Protein AF-0000000083800654 (afdb_homodimer)

Solvent-accessible surface area (backbone atoms only — not comparable to full-atom values): 25893 Å² total; per-residue (Å²): 130,82,70,65,50,32,33,28,30,43,53,46,80,65,101,53,75,52,76,46,78,39,68,41,56,53,63,60,50,46,54,58,56,66,71,41,58,52,36,29,45,41,73,45,60,38,58,36,80,71,68,38,50,69,26,36,41,37,42,28,53,95,63,39,31,37,44,40,55,34,67,78,45,42,66,55,49,35,77,69,38,46,39,60,53,44,42,24,80,71,26,36,35,35,27,68,60,55,60,36,58,42,54,31,33,38,75,75,65,68,31,60,68,32,38,37,48,40,50,41,50,49,49,50,39,39,46,19,63,76,63,73,70,44,77,72,97,64,85,65,51,69,71,55,47,41,35,73,70,65,64,48,59,57,73,79,54,46,76,45,56,69,56,66,72,38,64,66,59,69,72,44,77,82,63,55,64,71,57,53,51,40,52,49,55,58,38,63,48,47,58,63,47,47,51,48,50,51,51,59,66,37,42,67,51,27,50,45,47,36,52,51,62,67,58,70,71,71,61,85,88,53,59,60,64,47,46,50,43,39,52,52,41,53,66,70,39,131,80,79,65,49,36,32,29,30,43,53,48,80,64,100,52,73,50,74,45,76,39,67,43,57,58,61,60,51,46,53,57,56,65,70,40,59,54,37,30,44,42,75,43,59,38,57,37,78,69,67,37,50,68,27,36,39,36,41,28,54,96,66,39,32,38,47,41,55,35,66,78,50,42,68,55,48,36,76,69,40,47,39,61,53,43,43,24,79,72,27,37,35,35,27,67,61,55,59,35,57,41,55,29,33,39,74,75,64,70,31,62,69,31,38,36,48,41,50,41,51,49,49,50,38,41,46,19,61,74,62,75,69,44,76,73,96,64,84,65,51,68,68,53,47,41,35,73,70,65,61,47,58,57,73,80,55,47,76,45,56,69,56,65,73,40,63,65,59,68,71,44,76,81,65,56,64,69,58,53,50,41,53,50,54,59,37,64,49,47,58,62,47,47,51,47,49,51,51,59,66,36,42,67,52,27,51,44,48,36,52,51,64,66,56,71,72,70,63,86,87,52,59,62,62,46,47,50,43,38,50,51,42,54,65,72,39

InterPro domains:
  IPR002562 3'-5' exonuclease domain [PF01612] (51-153)
  IPR012337 Ribonuclease H-like superfamily [SSF53098] (29-204)
  IPR036397 Ribonuclease H superfamily [G3DSA:3.30.420.10] (10-215)
  IPR052144 piRNA biogenesis EXD1-related pr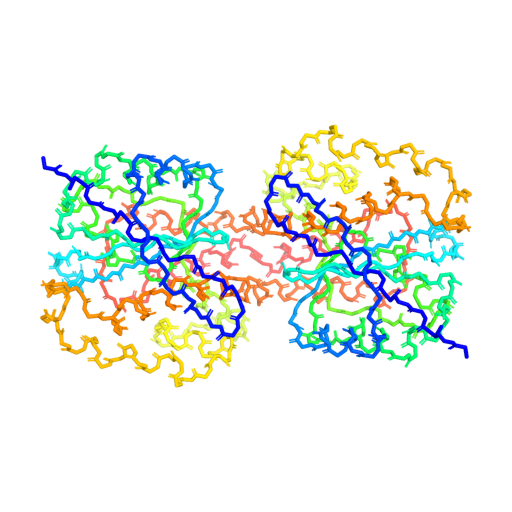otein [PTHR46628] (44-219)

Structure (mmCIF, N/CA/C/O backbone):
data_AF-0000000083800654-model_v1
#
loop_
_entity.id
_entity.type
_entity.pdbx_description
1 polymer '3-5 exonuclease domain-containing protein'
#
loop_
_atom_site.group_PDB
_atom_site.id
_atom_site.type_symbol
_atom_site.label_atom_id
_atom_site.label_alt_id
_atom_site.label_comp_id
_atom_site.label_asym_id
_atom_site.label_entity_id
_atom_site.label_seq_id
_atom_site.pdbx_PDB_ins_code
_atom_site.Cartn_x
_atom_site.Cartn_y
_atom_site.Cartn_z
_atom_site.occupancy
_atom_site.B_iso_or_equiv
_atom_site.auth_seq_id
_atom_site.auth_comp_id
_atom_site.auth_asym_id
_atom_site.auth_atom_id
_atom_site.pdbx_PDB_model_num
ATOM 1 N N . MET A 1 1 ? -14.273 -36.281 0.709 1 21.47 1 MET A N 1
ATOM 2 C CA . MET A 1 1 ? -12.875 -36.156 1.103 1 21.47 1 MET A CA 1
ATOM 3 C C . MET A 1 1 ? -12.609 -34.844 1.821 1 21.47 1 MET A C 1
ATOM 5 O O . MET A 1 1 ? -13.156 -33.812 1.446 1 21.47 1 MET A O 1
ATOM 9 N N . VAL A 1 2 ? -12.211 -34.875 3.035 1 27.36 2 VAL A N 1
ATOM 10 C CA . VAL A 1 2 ? -11.984 -33.906 4.113 1 27.36 2 VAL A CA 1
ATOM 11 C C . VAL A 1 2 ? -11.07 -32.812 3.623 1 27.36 2 VAL A C 1
ATOM 13 O O . VAL A 1 2 ? -9.914 -33.062 3.26 1 27.36 2 VAL A O 1
ATOM 16 N N . VAL A 1 3 ? -11.398 -32.062 2.758 1 35.03 3 VAL A N 1
ATOM 17 C CA . VAL A 1 3 ? -10.711 -30.875 2.297 1 35.03 3 VAL A CA 1
ATOM 18 C C . VAL A 1 3 ? -9.953 -30.234 3.461 1 35.03 3 VAL A C 1
ATOM 20 O O . VAL A 1 3 ? -10.57 -29.75 4.418 1 35.03 3 VAL A O 1
ATOM 23 N N . ASP A 1 4 ? -8.75 -30.781 3.891 1 39.22 4 ASP A N 1
ATOM 24 C CA . ASP A 1 4 ? -7.762 -30.531 4.934 1 39.22 4 ASP A CA 1
ATOM 25 C C . ASP A 1 4 ? -7.465 -29.047 5.074 1 39.22 4 ASP A C 1
ATOM 27 O O . ASP A 1 4 ? -7.762 -28.266 4.168 1 39.22 4 ASP A O 1
ATOM 31 N N . ASP A 1 5 ? -6.781 -28.812 6.289 1 42.94 5 ASP A N 1
ATOM 32 C CA . ASP A 1 5 ? -6.387 -27.641 7.07 1 42.94 5 ASP A CA 1
ATOM 33 C C . ASP A 1 5 ? -5.512 -26.703 6.242 1 42.94 5 ASP A C 1
ATOM 35 O O . ASP A 1 5 ? -4.625 -27.156 5.512 1 42.94 5 ASP A O 1
ATOM 39 N N . VAL A 1 6 ? -6.188 -25.797 5.668 1 45.38 6 VAL A N 1
ATOM 40 C CA . VAL A 1 6 ? -5.344 -24.734 5.16 1 45.38 6 VAL A CA 1
ATOM 41 C C . VAL A 1 6 ? -4.34 -24.312 6.234 1 45.38 6 VAL A C 1
ATOM 43 O O . VAL A 1 6 ? -4.707 -24.141 7.398 1 45.38 6 VAL A O 1
ATOM 46 N N . LYS A 1 7 ? -3.113 -24.797 6.039 1 43.28 7 LYS A N 1
ATOM 47 C CA . LYS A 1 7 ? -2.09 -24.344 6.977 1 43.28 7 LYS A CA 1
ATOM 48 C C . LYS A 1 7 ? -1.883 -22.828 6.875 1 43.28 7 LYS A C 1
ATOM 50 O O . LYS A 1 7 ? -1.946 -22.266 5.781 1 43.28 7 LYS A O 1
ATOM 55 N N . PHE A 1 8 ? -2.396 -22.141 7.789 1 47.75 8 PHE A N 1
ATOM 56 C CA . PHE A 1 8 ? -2.199 -20.703 7.789 1 47.75 8 PHE A CA 1
ATOM 57 C C . PHE A 1 8 ? -1.061 -20.312 8.727 1 47.75 8 PHE A C 1
ATOM 59 O O . PHE A 1 8 ? -0.772 -21.016 9.695 1 47.75 8 PHE A O 1
ATOM 66 N N . MET A 1 9 ? -0.152 -19.578 8.117 1 43.94 9 MET A N 1
ATOM 67 C CA . MET A 1 9 ? 0.912 -19.031 8.953 1 43.94 9 MET A CA 1
ATOM 68 C C . MET A 1 9 ? 0.663 -17.547 9.234 1 43.94 9 MET A C 1
ATOM 70 O O . MET A 1 9 ? 0.273 -16.797 8.336 1 43.94 9 MET A O 1
ATOM 74 N N . SER A 1 10 ? 0.324 -17.266 10.469 1 41.78 10 SER A N 1
ATOM 75 C CA . SER A 1 10 ? 0.276 -15.883 10.898 1 41.78 10 SER A CA 1
ATOM 76 C C . SER A 1 10 ? 1.667 -15.25 10.906 1 41.78 10 SER A C 1
ATOM 78 O O . SER A 1 10 ? 2.635 -15.883 11.344 1 41.78 10 SER A O 1
ATOM 80 N N . ILE A 1 11 ? 1.809 -14.32 10.023 1 41.31 11 ILE A N 1
ATOM 81 C CA . ILE A 1 11 ? 3.111 -13.664 9.945 1 41.31 11 ILE A CA 1
ATOM 82 C C . ILE A 1 11 ? 3.174 -12.531 10.969 1 41.31 11 ILE A C 1
ATOM 84 O O . ILE A 1 11 ? 2.33 -11.633 10.953 1 41.31 11 ILE A O 1
ATOM 88 N N . LEU A 1 12 ? 3.418 -12.836 12.133 1 42.62 12 LEU A N 1
ATOM 89 C CA . LEU A 1 12 ? 3.662 -11.781 13.117 1 42.62 12 LEU A CA 1
ATOM 90 C C . LEU A 1 12 ? 4.93 -11.008 12.781 1 42.62 12 LEU A C 1
ATOM 92 O O . LEU A 1 12 ? 5.977 -11.602 12.523 1 42.62 12 LEU A O 1
ATOM 96 N N . LYS A 1 13 ? 4.574 -9.875 12.195 1 42.09 13 LYS A N 1
ATOM 97 C CA . LYS A 1 13 ? 5.613 -8.938 11.797 1 42.09 13 LYS A CA 1
ATOM 98 C C . LYS A 1 13 ? 6.586 -8.672 12.945 1 42.09 13 LYS A C 1
ATOM 100 O O . LYS A 1 13 ? 7.641 -8.062 12.742 1 42.09 13 LYS A O 1
ATOM 105 N N . GLY A 1 14 ? 6.816 -9.273 14 1 42.41 14 GLY A N 1
ATOM 106 C CA . GLY A 1 14 ? 8.055 -8.938 14.695 1 42.41 14 GLY A CA 1
ATOM 107 C C . GLY A 1 14 ? 9.281 -9.562 14.062 1 42.41 14 GLY A C 1
ATOM 108 O O . GLY A 1 14 ? 9.234 -10.016 12.922 1 42.41 14 GLY A O 1
ATOM 109 N N . LYS A 1 15 ? 10.5 -9.68 14.711 1 44.78 15 LYS A N 1
ATOM 110 C CA . LYS A 1 15 ? 11.773 -10.32 14.406 1 44.78 15 LYS A CA 1
ATOM 111 C C . LYS A 1 15 ? 11.578 -11.789 14.023 1 44.78 15 LYS A C 1
ATOM 113 O O . LYS A 1 15 ? 12.492 -12.43 13.5 1 44.78 15 LYS A O 1
ATOM 118 N N . ARG A 1 16 ? 10.422 -12.445 14.375 1 46.12 16 ARG A N 1
ATOM 119 C CA . ARG A 1 16 ? 10.375 -13.891 14.195 1 46.12 16 ARG A CA 1
ATOM 120 C C . ARG A 1 16 ? 9.094 -14.312 13.477 1 46.12 16 ARG A C 1
ATOM 122 O O . ARG A 1 16 ? 8.008 -13.836 13.797 1 46.12 16 ARG A O 1
ATOM 129 N N . ILE A 1 17 ? 9.211 -14.766 12.305 1 49.09 17 ILE A N 1
ATOM 130 C CA . ILE A 1 17 ? 8.078 -15.352 11.586 1 49.09 17 ILE A CA 1
ATOM 131 C C . ILE A 1 17 ? 7.656 -16.656 12.266 1 49.09 17 ILE A C 1
ATOM 133 O O . ILE A 1 17 ? 8.461 -17.578 12.398 1 49.09 17 ILE A O 1
ATOM 137 N N . LYS A 1 18 ? 6.789 -16.531 13.234 1 52.56 18 LYS A N 1
ATOM 138 C CA . LYS A 1 18 ? 6.258 -17.766 13.797 1 52.56 18 LYS A CA 1
ATOM 139 C C . LYS A 1 18 ? 5.258 -18.422 12.844 1 52.56 18 LYS A C 1
ATOM 141 O O . LYS A 1 18 ? 4.285 -17.781 12.43 1 52.56 18 LYS A O 1
ATOM 146 N N . LEU A 1 19 ? 5.715 -19.531 12.273 1 49.56 19 LEU A N 1
ATOM 147 C CA . LEU A 1 19 ? 4.863 -20.312 11.383 1 49.56 19 LEU A CA 1
ATOM 148 C C . LEU A 1 19 ? 3.977 -21.266 12.164 1 49.56 19 LEU A C 1
ATOM 150 O O . LEU A 1 19 ? 4.477 -22.125 12.898 1 49.56 19 LEU A O 1
ATOM 154 N N . THR A 1 20 ? 2.826 -20.75 12.531 1 52.47 20 THR A N 1
ATOM 155 C CA . THR A 1 20 ? 1.892 -21.672 13.156 1 52.47 20 THR A CA 1
ATOM 156 C C . THR A 1 20 ? 0.965 -22.281 12.109 1 52.47 20 THR A C 1
ATOM 158 O O . THR A 1 20 ? 0.22 -21.578 11.438 1 52.47 20 THR A O 1
ATOM 161 N N . LEU A 1 21 ? 1.207 -23.578 11.836 1 52.41 21 LEU A N 1
ATOM 162 C CA . LEU A 1 21 ? 0.353 -24.312 10.914 1 52.41 21 LEU A CA 1
ATOM 163 C C . LEU A 1 21 ? -0.947 -24.734 11.594 1 52.41 21 LEU A C 1
ATOM 165 O O . LEU A 1 21 ? -0.925 -25.406 12.625 1 52.41 21 LEU A O 1
ATOM 169 N N . LYS A 1 22 ? -1.9 -23.844 11.422 1 59.16 22 LYS A N 1
ATOM 170 C CA . LYS A 1 22 ? -3.225 -24.219 11.906 1 59.16 22 LYS A CA 1
ATOM 171 C C . LYS A 1 22 ? -4.125 -24.672 10.758 1 59.16 22 LYS A C 1
ATOM 173 O O . LYS A 1 22 ? -3.828 -24.406 9.586 1 59.16 22 LYS A O 1
ATOM 178 N N . SER A 1 23 ? -4.918 -25.594 11.141 1 58.81 23 SER A N 1
ATOM 179 C CA . SER A 1 23 ? -5.922 -26.031 10.172 1 58.81 23 SER A CA 1
ATOM 180 C C . SER A 1 23 ? -7.203 -25.203 10.312 1 58.81 23 SER A C 1
ATOM 182 O O . SER A 1 23 ? -7.602 -24.859 11.422 1 58.81 23 SER A O 1
ATOM 184 N N . SER A 1 24 ? -7.555 -24.531 9.383 1 62.16 24 SER A N 1
ATOM 185 C CA . SER A 1 24 ? -8.836 -23.844 9.312 1 62.16 24 SER A CA 1
ATOM 186 C C . SER A 1 24 ? -9.742 -24.453 8.25 1 62.16 24 SER A C 1
ATOM 188 O O . SER A 1 24 ? -9.266 -25.125 7.336 1 62.16 24 SER A O 1
ATOM 190 N N . SER A 1 25 ? -11.039 -24.312 8.586 1 74.25 25 SER A N 1
ATOM 191 C CA . SER A 1 25 ? -11.984 -24.75 7.566 1 74.25 25 SER A CA 1
ATOM 192 C C . SER A 1 25 ? -11.766 -24 6.25 1 74.25 25 SER A C 1
ATOM 194 O O . SER A 1 25 ? -11.484 -22.797 6.246 1 74.25 25 SER A O 1
ATOM 196 N N . PHE A 1 26 ? -11.727 -24.828 5.254 1 77.25 26 PHE A N 1
ATOM 197 C CA . PHE A 1 26 ? -11.539 -24.281 3.922 1 77.25 26 PHE A CA 1
ATOM 198 C C . PHE A 1 26 ? -12.555 -23.172 3.654 1 77.25 26 PHE A C 1
ATOM 200 O O . PHE A 1 26 ? -12.188 -22.078 3.188 1 77.25 26 PHE A O 1
ATOM 207 N N . PHE A 1 27 ? -13.742 -23.422 4.023 1 78 27 PHE A N 1
ATOM 208 C CA . PHE A 1 27 ? -14.82 -22.469 3.754 1 78 27 PHE A CA 1
ATOM 209 C C . PHE A 1 27 ? -14.625 -21.188 4.559 1 78 27 PHE A C 1
ATOM 211 O O . PHE A 1 27 ? -14.828 -20.094 4.043 1 78 27 PHE A O 1
ATOM 218 N N . GLY A 1 28 ? -14.242 -21.359 5.758 1 80.31 28 GLY A N 1
ATOM 219 C CA . GLY A 1 28 ? -13.984 -20.203 6.586 1 80.31 28 GLY A CA 1
ATOM 220 C C . GLY A 1 28 ? -12.875 -19.312 6.039 1 80.31 28 GLY A C 1
ATOM 221 O O . GLY A 1 28 ? -12.977 -18.094 6.074 1 80.31 28 GLY A O 1
ATOM 222 N N . VAL A 1 29 ? -11.891 -19.953 5.488 1 79.69 29 VAL A N 1
ATOM 223 C CA . VAL A 1 29 ? -10.75 -19.234 4.938 1 79.69 29 VAL A CA 1
ATOM 224 C C . VAL A 1 29 ? -11.172 -18.5 3.666 1 79.69 29 VAL A C 1
ATOM 226 O O . VAL A 1 29 ? -10.859 -17.328 3.492 1 79.69 29 VAL A O 1
ATOM 229 N N . VAL A 1 30 ? -11.914 -19.141 2.855 1 84.5 30 VAL A N 1
ATOM 230 C CA . VAL A 1 30 ? -12.359 -18.562 1.595 1 84.5 30 VAL A CA 1
ATOM 231 C C . VAL A 1 30 ? -13.258 -17.359 1.87 1 84.5 30 VAL A C 1
ATOM 233 O O . VAL A 1 30 ? -13.148 -16.328 1.196 1 84.5 30 VAL A O 1
ATOM 236 N N . GLN A 1 31 ? -14.039 -17.484 2.865 1 85.44 31 GLN A N 1
ATOM 237 C CA . GLN A 1 31 ? -14.93 -16.375 3.221 1 85.44 31 GLN A CA 1
ATOM 238 C C . GLN A 1 31 ? -14.133 -15.164 3.691 1 85.44 31 GLN A C 1
ATOM 240 O O . GLN A 1 31 ? -14.469 -14.023 3.352 1 85.44 31 GLN A O 1
ATOM 245 N N . ARG A 1 32 ? -13.133 -15.391 4.445 1 82.81 32 ARG A N 1
ATOM 246 C CA . ARG A 1 32 ? -12.281 -14.312 4.941 1 82.81 32 ARG A CA 1
ATOM 247 C C . ARG A 1 32 ? -11.578 -13.602 3.793 1 82.81 32 ARG A C 1
ATOM 249 O O . ARG A 1 32 ? -11.523 -12.367 3.762 1 82.81 32 ARG A O 1
ATOM 256 N N . ILE A 1 33 ? -11.141 -14.367 2.871 1 85.75 33 ILE A N 1
ATOM 257 C CA . ILE A 1 33 ? -10.398 -13.82 1.74 1 85.75 33 ILE A CA 1
ATOM 258 C C . ILE A 1 33 ? -11.336 -13 0.859 1 85.75 33 ILE A C 1
ATOM 260 O O . ILE A 1 33 ? -10.953 -11.93 0.363 1 85.75 33 ILE A O 1
ATOM 264 N N . ASN A 1 34 ? -12.523 -13.453 0.775 1 87.12 34 ASN A N 1
ATOM 265 C CA . ASN A 1 34 ? -13.492 -12.82 -0.112 1 87.12 34 ASN A CA 1
ATOM 266 C C . ASN A 1 34 ? -13.891 -11.43 0.384 1 87.12 34 ASN A C 1
ATOM 268 O O . ASN A 1 34 ? -14.422 -10.625 -0.379 1 87.12 34 ASN A O 1
ATOM 272 N N . HIS A 1 35 ? -13.523 -11.117 1.577 1 83.88 35 HIS A N 1
ATOM 273 C CA . HIS A 1 35 ? -13.906 -9.836 2.168 1 83.88 35 HIS A CA 1
ATOM 274 C C . HIS A 1 35 ? -12.844 -8.766 1.896 1 83.88 35 HIS A C 1
ATOM 276 O O . HIS A 1 35 ? -13.109 -7.574 2.037 1 83.88 35 HIS A O 1
ATOM 282 N N . ASP A 1 36 ? -11.75 -9.172 1.52 1 85.44 36 ASP A N 1
ATOM 283 C CA . ASP A 1 36 ? -10.656 -8.227 1.315 1 85.44 36 ASP A CA 1
ATOM 284 C C . ASP A 1 36 ? -10.664 -7.676 -0.107 1 85.44 36 ASP A C 1
ATOM 286 O O . ASP A 1 36 ? -11.133 -8.344 -1.035 1 85.44 36 ASP A O 1
ATOM 290 N N . LYS A 1 37 ? -10.188 -6.449 -0.236 1 87.75 37 LYS A N 1
ATOM 291 C CA . LYS A 1 37 ? -10.188 -5.785 -1.536 1 87.75 37 LYS A CA 1
ATOM 292 C C . LYS A 1 37 ? -8.953 -6.164 -2.348 1 87.75 37 LYS A C 1
ATOM 294 O O . LYS A 1 37 ? -8.914 -5.941 -3.561 1 87.75 37 LYS A O 1
ATOM 299 N N . SER A 1 38 ? -8.016 -6.664 -1.692 1 91.44 38 SER A N 1
ATOM 300 C CA . SER A 1 38 ? -6.805 -7.078 -2.387 1 91.44 38 SER A CA 1
ATOM 301 C C . SER A 1 38 ? -6.137 -8.25 -1.678 1 91.44 38 SER A C 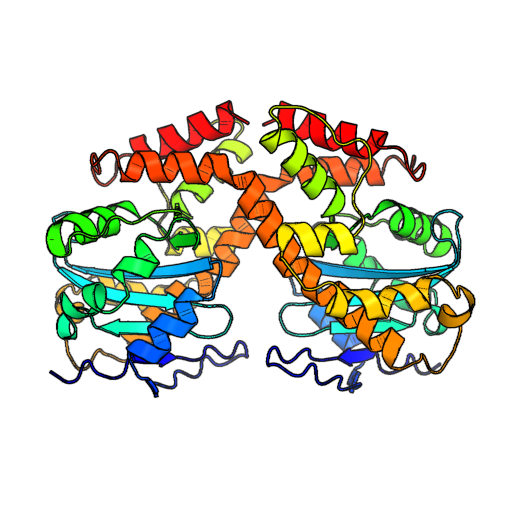1
ATOM 303 O O . SER A 1 38 ? -6.34 -8.453 -0.48 1 91.44 38 SER A O 1
ATOM 305 N N . LEU A 1 39 ? -5.434 -9.016 -2.412 1 94 39 LEU A N 1
ATOM 306 C CA . LEU A 1 39 ? -4.66 -10.125 -1.865 1 94 39 LEU A CA 1
ATOM 307 C C . LEU A 1 39 ? -3.346 -10.297 -2.621 1 94 39 LEU A C 1
ATOM 309 O O . LEU A 1 39 ? -3.18 -9.75 -3.715 1 94 39 LEU A O 1
ATOM 313 N N . ILE A 1 40 ? -2.447 -10.969 -1.962 1 95 40 ILE A N 1
ATOM 314 C CA . ILE A 1 40 ? -1.18 -11.344 -2.576 1 95 40 ILE A CA 1
ATOM 315 C C . ILE A 1 40 ? -1.207 -12.82 -2.949 1 95 40 ILE A C 1
ATOM 317 O O . ILE A 1 40 ? -1.675 -13.656 -2.17 1 95 40 ILE A O 1
ATOM 321 N N . LEU A 1 41 ? -0.776 -13.094 -4.129 1 95.56 41 LEU A N 1
ATOM 322 C CA . LEU A 1 41 ? -0.844 -14.453 -4.66 1 95.56 41 LEU A CA 1
ATOM 323 C C . LEU A 1 41 ? 0.525 -14.914 -5.145 1 95.56 41 LEU A C 1
ATOM 325 O O . LEU A 1 41 ? 1.221 -14.18 -5.848 1 95.56 41 LEU A O 1
ATOM 329 N N . THR A 1 42 ? 0.959 -16.047 -4.633 1 93.25 42 THR A N 1
ATOM 330 C CA . THR A 1 42 ? 2.113 -16.734 -5.195 1 93.25 42 THR A CA 1
ATOM 331 C C . THR A 1 42 ? 1.795 -18.219 -5.43 1 93.25 42 THR A C 1
ATOM 333 O O . THR A 1 42 ? 0.787 -18.719 -4.938 1 93.25 42 THR A O 1
ATOM 336 N N . ASP A 1 43 ? 2.631 -18.812 -6.266 1 92.88 43 ASP A N 1
ATOM 337 C CA . ASP A 1 43 ? 2.383 -20.203 -6.633 1 92.88 43 ASP A CA 1
ATOM 338 C C . ASP A 1 43 ? 3.691 -20.969 -6.773 1 92.88 43 ASP A C 1
ATOM 340 O O . ASP A 1 43 ? 4.738 -20.375 -7.055 1 92.88 43 ASP A O 1
ATOM 344 N N . GLU A 1 44 ? 3.584 -22.219 -6.496 1 89.06 44 GLU A N 1
ATOM 345 C CA . GLU A 1 44 ? 4.676 -23.156 -6.734 1 89.06 44 GLU A CA 1
ATOM 346 C C . GLU A 1 44 ? 4.195 -24.391 -7.512 1 89.06 44 GLU A C 1
ATOM 348 O O . GLU A 1 44 ? 3.092 -24.875 -7.27 1 89.06 44 GLU A O 1
ATOM 353 N N . GLY A 1 45 ? 5 -24.766 -8.469 1 89.75 45 GLY A N 1
ATOM 354 C CA . GLY A 1 45 ? 4.707 -25.953 -9.258 1 89.75 45 GLY A CA 1
ATOM 355 C C . GLY A 1 45 ? 5.859 -26.375 -10.148 1 89.75 45 GLY A C 1
ATOM 356 O O . GLY A 1 45 ? 6.977 -25.875 -10.008 1 89.75 45 GLY A O 1
ATOM 357 N N . VAL A 1 46 ? 5.621 -27.406 -10.883 1 87.12 46 VAL A N 1
ATOM 358 C CA . VAL A 1 46 ? 6.637 -27.953 -11.766 1 87.12 46 VAL A CA 1
ATOM 359 C C . VAL A 1 46 ? 6.25 -27.703 -13.219 1 87.12 46 VAL A C 1
ATOM 361 O O . VAL A 1 46 ? 5.141 -28.047 -13.641 1 87.12 46 VAL A O 1
ATOM 364 N N . GLU A 1 47 ? 7.141 -27.016 -14.016 1 83.62 47 GLU A N 1
ATOM 365 C CA . GLU A 1 47 ? 6.996 -26.75 -15.445 1 83.62 47 GLU A CA 1
ATOM 366 C C . GLU A 1 47 ? 5.672 -26.062 -15.75 1 83.62 47 GLU A C 1
ATOM 368 O O . GLU A 1 47 ? 4.926 -26.5 -16.625 1 83.62 47 GLU A O 1
ATOM 373 N N . LEU A 1 48 ? 5.371 -25.062 -15.055 1 80.69 48 LEU A N 1
ATOM 374 C CA . LEU A 1 48 ? 4.078 -24.406 -15.172 1 80.69 48 LEU A CA 1
ATOM 375 C C . LEU A 1 48 ? 3.908 -23.781 -16.562 1 80.69 48 LEU A C 1
ATOM 377 O O . LEU A 1 48 ? 2.791 -23.688 -17.078 1 80.69 48 LEU A O 1
ATOM 381 N N . PHE A 1 49 ? 5.008 -23.453 -17.203 1 76.25 49 PHE A N 1
ATOM 382 C CA . PHE A 1 49 ? 4.949 -22.844 -18.531 1 76.25 49 PHE A CA 1
ATOM 383 C C . PHE A 1 49 ? 4.605 -23.891 -19.578 1 76.25 49 PHE A C 1
ATOM 385 O O . PHE A 1 49 ? 4.156 -23.562 -20.672 1 76.25 49 PHE A O 1
ATOM 392 N N . ASN A 1 50 ? 4.844 -25.094 -19.188 1 79.38 50 ASN A N 1
ATOM 393 C CA . ASN A 1 50 ? 4.562 -26.188 -20.109 1 79.38 50 ASN A CA 1
ATOM 394 C C . ASN A 1 50 ? 3.402 -27.047 -19.609 1 79.38 50 ASN A C 1
ATOM 396 O O . ASN A 1 50 ? 3.479 -28.281 -19.641 1 79.38 50 ASN A O 1
ATOM 400 N N . HIS A 1 51 ? 2.439 -26.375 -19.125 1 76.31 51 HIS A N 1
ATOM 401 C CA . HIS A 1 51 ? 1.229 -27.016 -18.641 1 76.31 51 HIS A CA 1
ATOM 402 C C . HIS A 1 51 ? 1.557 -28.078 -17.578 1 76.31 51 HIS A C 1
ATOM 404 O O . HIS A 1 51 ? 0.979 -29.156 -17.578 1 76.31 51 HIS A O 1
ATOM 410 N N . GLY A 1 52 ? 2.584 -27.766 -16.859 1 82.56 52 GLY A N 1
ATOM 411 C CA . GLY A 1 52 ? 2.943 -28.641 -15.75 1 82.56 52 GLY A CA 1
ATOM 412 C C . GLY A 1 52 ? 1.947 -28.609 -14.609 1 82.56 52 GLY A C 1
ATOM 413 O O . GLY A 1 52 ? 0.765 -28.328 -14.812 1 82.56 52 GLY A O 1
ATOM 414 N N . ARG A 1 53 ? 2.408 -29.078 -13.43 1 89.06 53 ARG A N 1
ATOM 415 C CA . ARG A 1 53 ? 1.501 -29.328 -12.312 1 89.06 53 ARG A CA 1
ATOM 416 C C . ARG A 1 53 ? 1.625 -28.25 -11.258 1 89.06 53 ARG A C 1
ATOM 418 O O . ARG A 1 53 ? 2.719 -27.984 -10.75 1 89.06 53 ARG A O 1
ATOM 425 N N . LEU A 1 54 ? 0.45 -27.609 -10.984 1 93.44 54 LEU A N 1
ATOM 426 C CA . LEU A 1 54 ? 0.385 -26.672 -9.867 1 93.44 54 LEU A CA 1
ATOM 427 C C . LEU A 1 54 ? 0.387 -27.422 -8.539 1 93.44 54 LEU A C 1
ATOM 429 O O . LEU A 1 54 ? -0.424 -28.328 -8.328 1 93.44 54 LEU A O 1
ATOM 433 N N . CYS A 1 55 ? 1.302 -27.062 -7.645 1 91.44 55 CYS A N 1
ATOM 434 C CA . CYS A 1 55 ? 1.441 -27.828 -6.406 1 91.44 55 CYS A CA 1
ATOM 435 C C . CYS A 1 55 ? 0.922 -27.016 -5.219 1 91.44 55 CYS A C 1
ATOM 437 O O . CYS A 1 55 ? 0.259 -27.562 -4.336 1 91.44 55 CYS A O 1
ATOM 439 N N . TRP A 1 56 ? 1.305 -25.734 -5.199 1 89.75 56 TRP A N 1
ATOM 440 C CA . TRP A 1 56 ? 0.926 -24.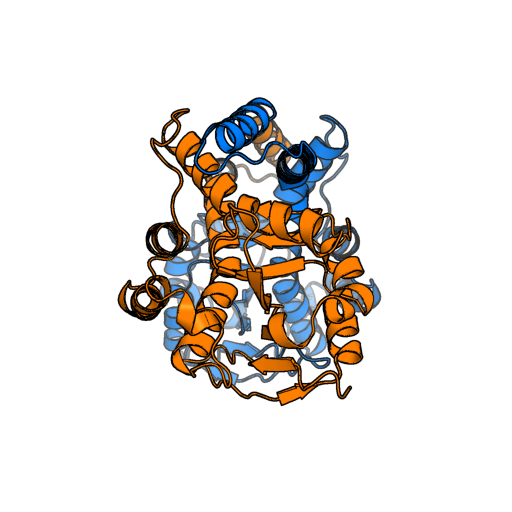891 -4.07 1 89.75 56 TRP A CA 1
ATOM 441 C C . TRP A 1 56 ? 0.396 -23.531 -4.551 1 89.75 56 TRP A C 1
ATOM 443 O O . TRP A 1 56 ? 0.889 -22.984 -5.535 1 89.75 56 TRP A O 1
ATOM 453 N N . LEU A 1 57 ? -0.596 -23.047 -3.83 1 92.5 57 LEU A N 1
ATOM 454 C CA . LEU A 1 57 ? -1.066 -21.672 -3.955 1 92.5 57 LEU A CA 1
ATOM 455 C C . LEU A 1 57 ? -1.013 -20.969 -2.609 1 92.5 57 LEU A C 1
ATOM 457 O O . LEU A 1 57 ? -1.487 -21.484 -1.601 1 92.5 57 LEU A O 1
ATOM 461 N N . GLN A 1 58 ? -0.303 -19.859 -2.566 1 90.25 58 GLN A N 1
ATOM 462 C CA . GLN A 1 58 ? -0.219 -19.062 -1.347 1 90.25 58 GLN A CA 1
ATOM 463 C C . GLN A 1 58 ? -1.022 -17.766 -1.475 1 90.25 58 GLN A C 1
ATOM 465 O O . GLN A 1 58 ? -0.934 -17.078 -2.49 1 90.25 58 GLN A O 1
ATOM 470 N N . ILE A 1 59 ? -1.815 -17.453 -0.496 1 91.38 59 ILE A N 1
ATOM 471 C CA . ILE A 1 59 ? -2.574 -16.219 -0.452 1 91.38 59 ILE A CA 1
ATOM 472 C C . ILE A 1 59 ? -2.275 -15.469 0.85 1 91.38 59 ILE A C 1
ATOM 474 O O . ILE A 1 59 ? -2.42 -16.031 1.938 1 91.38 59 ILE A O 1
ATOM 478 N N . ALA A 1 60 ? -1.798 -14.289 0.685 1 89.44 60 ALA A N 1
ATOM 479 C CA . ALA A 1 60 ? -1.539 -13.453 1.855 1 89.44 60 ALA A CA 1
ATOM 480 C C . ALA A 1 60 ? -2.525 -12.289 1.931 1 89.44 60 ALA A C 1
ATOM 482 O O . ALA A 1 60 ? -2.832 -11.664 0.915 1 89.44 60 ALA A O 1
ATOM 483 N N . LEU A 1 61 ? -3.066 -12.141 3.102 1 85.88 61 LEU A N 1
ATOM 484 C CA . LEU A 1 61 ? -3.842 -10.953 3.441 1 85.88 61 LEU A CA 1
ATOM 485 C C . LEU A 1 61 ? -3.025 -10 4.309 1 85.88 61 LEU A C 1
ATOM 487 O O . LEU A 1 61 ? -1.793 -10.039 4.289 1 85.88 61 LEU A O 1
ATOM 491 N N . LYS A 1 62 ? -3.578 -9.07 4.941 1 74.38 62 LYS A N 1
ATOM 492 C CA . LYS A 1 62 ? -2.854 -8.07 5.723 1 74.38 62 LYS A CA 1
ATOM 493 C C . LYS A 1 62 ? -2.094 -8.719 6.879 1 74.38 62 LYS A C 1
ATOM 495 O O . LYS A 1 62 ? -0.923 -8.406 7.109 1 74.38 62 LYS A O 1
ATOM 500 N N . ASN A 1 63 ? -2.656 -9.672 7.559 1 70.94 63 ASN A N 1
ATOM 501 C CA . ASN A 1 63 ? -2.01 -10.18 8.758 1 70.94 63 ASN A CA 1
ATOM 502 C C . ASN A 1 63 ? -1.967 -11.703 8.773 1 70.94 63 ASN A C 1
ATOM 504 O O . ASN A 1 63 ? -1.607 -12.312 9.781 1 70.94 63 ASN A O 1
ATOM 508 N N . LYS A 1 64 ? -2.301 -12.352 7.652 1 78.12 64 LYS A N 1
ATOM 509 C CA . LYS A 1 64 ? -2.361 -13.805 7.594 1 78.12 64 LYS A CA 1
ATOM 510 C C . LYS A 1 64 ? -1.913 -14.32 6.227 1 78.12 64 LYS A C 1
ATOM 512 O O . LYS A 1 64 ? -2.168 -13.688 5.203 1 78.12 64 LYS A O 1
ATOM 517 N N . VAL A 1 65 ? -1.271 -15.531 6.297 1 84.75 65 VAL A N 1
ATOM 518 C CA . VAL A 1 65 ? -0.884 -16.219 5.07 1 84.75 65 VAL A CA 1
ATOM 519 C C . VAL A 1 65 ? -1.532 -17.594 5.027 1 84.75 65 VAL A C 1
ATOM 521 O O . VAL A 1 65 ? -1.497 -18.344 6.016 1 84.75 65 VAL A O 1
ATOM 524 N N . TYR A 1 66 ? -2.137 -17.922 3.941 1 85.62 66 TYR A N 1
ATOM 525 C CA . TYR A 1 66 ? -2.74 -19.234 3.715 1 85.62 66 TYR A CA 1
ATOM 526 C C . TYR A 1 66 ? -1.999 -20 2.623 1 85.62 66 TYR A C 1
ATOM 528 O O . TYR A 1 66 ? -1.763 -19.453 1.536 1 85.62 66 TYR A O 1
ATOM 536 N N . LEU A 1 67 ? -1.639 -21.25 3.008 1 86.69 67 LEU A N 1
ATOM 537 C CA . LEU A 1 67 ? -1.014 -22.156 2.043 1 86.69 67 LEU A CA 1
ATOM 538 C C . LEU A 1 67 ? -1.983 -23.25 1.61 1 86.69 67 LEU A C 1
ATOM 540 O O . LEU A 1 67 ? -2.4 -24.078 2.426 1 86.69 67 LEU A O 1
ATOM 544 N N . PHE A 1 68 ? -2.334 -23.266 0.331 1 87.06 68 PHE A N 1
ATOM 545 C CA . PHE A 1 68 ? -3.23 -24.281 -0.208 1 87.06 68 PHE A CA 1
ATOM 546 C C . PHE A 1 68 ? -2.445 -25.375 -0.921 1 87.06 68 PHE A C 1
ATOM 548 O O . PHE A 1 68 ? -1.748 -25.094 -1.902 1 87.06 68 PHE A O 1
ATOM 555 N N . ASP A 1 69 ? -2.527 -26.578 -0.409 1 85.19 69 ASP A N 1
ATOM 556 C CA . ASP A 1 69 ? -1.912 -27.719 -1.066 1 85.19 69 ASP A CA 1
ATOM 557 C C . ASP A 1 69 ? -2.773 -28.219 -2.225 1 85.19 69 ASP A C 1
ATOM 559 O O . ASP A 1 69 ? -3.627 -29.094 -2.043 1 85.19 69 ASP A O 1
ATOM 563 N N . ILE A 1 70 ? -2.506 -27.766 -3.383 1 90.81 70 ILE A N 1
ATOM 564 C CA . ILE A 1 70 ? -3.355 -28.016 -4.539 1 90.81 70 ILE A CA 1
ATOM 565 C C . ILE A 1 70 ? -3.193 -29.453 -4.996 1 90.81 70 ILE A C 1
ATOM 567 O O . ILE A 1 70 ? -4.129 -30.062 -5.527 1 90.81 70 ILE A O 1
ATOM 571 N N . LEU A 1 71 ? -2.035 -30 -4.738 1 86.75 71 LEU A N 1
ATOM 572 C CA . LEU A 1 71 ? -1.847 -31.406 -5.074 1 86.75 71 LEU A CA 1
ATOM 573 C C . LEU A 1 71 ? -2.838 -32.281 -4.32 1 86.75 71 LEU A C 1
ATOM 575 O O . LEU A 1 71 ? -3.373 -33.25 -4.879 1 86.75 71 LEU A O 1
ATOM 579 N N . LEU A 1 72 ? -3.057 -31.938 -3.152 1 83.38 72 LEU A N 1
ATOM 580 C CA . LEU A 1 72 ? -3.941 -32.719 -2.309 1 83.38 72 LEU A CA 1
ATOM 581 C C . LEU A 1 72 ? -5.395 -32.312 -2.494 1 83.38 72 LEU A C 1
ATOM 583 O O . LEU A 1 72 ? -6.289 -33.156 -2.568 1 83.38 72 LEU A O 1
ATOM 587 N N . LEU A 1 73 ? -5.645 -31.016 -2.598 1 84.31 73 LEU A N 1
ATOM 588 C CA . LEU A 1 73 ? -7.004 -30.484 -2.664 1 84.31 73 LEU A CA 1
ATOM 589 C C . LEU A 1 73 ? -7.594 -30.672 -4.055 1 84.31 73 LEU A C 1
ATOM 591 O O . LEU A 1 73 ? -8.805 -30.844 -4.199 1 84.31 73 LEU A O 1
ATOM 595 N N . GLY A 1 74 ? -6.758 -30.578 -5.008 1 86.94 74 GLY A N 1
ATOM 596 C CA . GLY A 1 74 ? -7.191 -30.797 -6.379 1 86.94 74 GLY A CA 1
ATOM 597 C C . GLY A 1 74 ? -8.156 -29.734 -6.879 1 86.94 74 GLY A C 1
ATOM 598 O O . GLY A 1 74 ? -8.102 -28.578 -6.445 1 86.94 74 GLY A O 1
ATOM 599 N N . VAL A 1 75 ? -9 -30.156 -7.82 1 90.12 75 VAL A N 1
ATOM 600 C CA . VAL A 1 75 ? -9.93 -29.25 -8.508 1 90.12 75 VAL A CA 1
ATOM 601 C C . VAL A 1 75 ? -10.977 -28.75 -7.523 1 90.12 75 VAL A C 1
ATOM 603 O O . VAL A 1 75 ? -11.523 -27.656 -7.699 1 90.12 75 VAL A O 1
ATOM 606 N N . GLN A 1 76 ? -11.164 -29.5 -6.449 1 87.88 76 GLN A N 1
ATOM 607 C CA . GLN A 1 76 ? -12.195 -29.141 -5.473 1 87.88 76 GLN A CA 1
ATOM 608 C C . GLN A 1 76 ? -11.859 -27.844 -4.766 1 87.88 76 GLN A C 1
ATOM 610 O O . GLN A 1 76 ? -12.75 -27.094 -4.379 1 87.88 76 GLN A O 1
ATOM 615 N N . ALA A 1 77 ? -10.617 -27.547 -4.625 1 88.38 77 ALA A N 1
ATOM 616 C CA . ALA A 1 77 ? -10.211 -26.281 -4 1 88.38 77 ALA A CA 1
ATOM 617 C C . ALA A 1 77 ? -10.75 -25.094 -4.777 1 88.38 77 ALA A C 1
ATOM 619 O O . ALA A 1 77 ? -11.164 -24.094 -4.184 1 88.38 77 ALA A O 1
ATOM 620 N N . PHE A 1 78 ? -10.773 -25.203 -6.035 1 92.69 78 PHE A N 1
ATOM 621 C CA . PHE A 1 78 ? -11.227 -24.109 -6.895 1 92.69 78 PHE A CA 1
ATOM 622 C C . PHE A 1 78 ? -12.75 -24.062 -6.961 1 92.69 78 PHE A C 1
ATOM 624 O O . PHE A 1 78 ? -13.344 -23 -6.836 1 92.69 78 PHE A O 1
ATOM 631 N N . LYS A 1 79 ? -13.336 -25.172 -7.031 1 91.56 79 LYS A N 1
ATOM 632 C CA . LYS A 1 79 ? -14.797 -25.25 -7.09 1 91.56 79 LYS A CA 1
ATOM 633 C C . LYS A 1 79 ? -15.422 -24.75 -5.785 1 91.56 79 LYS A C 1
ATOM 635 O O . LYS A 1 79 ? -16.5 -24.156 -5.793 1 91.56 79 LYS A O 1
ATOM 640 N N . ASN A 1 80 ? -14.625 -25.031 -4.742 1 87.75 80 ASN A N 1
ATOM 641 C CA . ASN A 1 80 ? -15.172 -24.719 -3.426 1 87.75 80 ASN A CA 1
ATOM 642 C C . ASN A 1 80 ? -14.906 -23.266 -3.037 1 87.75 80 ASN A C 1
ATOM 644 O O . ASN A 1 80 ? -15.32 -22.812 -1.966 1 87.75 80 ASN A O 1
ATOM 648 N N . GLY A 1 81 ? -14.25 -22.438 -3.928 1 91.69 81 GLY A N 1
ATOM 649 C CA . GLY A 1 81 ? -14.156 -21.047 -3.525 1 91.69 81 GLY A CA 1
ATOM 650 C C . GLY A 1 81 ? -13.016 -20.312 -4.199 1 91.69 81 GLY A C 1
ATOM 651 O O . GLY A 1 81 ? -13.109 -19.109 -4.441 1 91.69 81 GLY A O 1
ATOM 652 N N . LEU A 1 82 ? -11.945 -20.984 -4.527 1 93.19 82 LEU A N 1
ATOM 653 C CA . LEU A 1 82 ? -10.781 -20.297 -5.055 1 93.19 82 LEU A CA 1
ATOM 654 C C . LEU A 1 82 ? -11.078 -19.688 -6.422 1 93.19 82 LEU A C 1
ATOM 656 O O . LEU A 1 82 ? -10.555 -18.609 -6.758 1 93.19 82 LEU A O 1
ATOM 660 N N . SER A 1 83 ? -11.938 -20.375 -7.168 1 95.88 83 SER A N 1
ATOM 661 C CA . SER A 1 83 ? -12.281 -19.828 -8.477 1 95.88 83 SER A CA 1
ATOM 662 C C . SER A 1 83 ? -12.969 -18.469 -8.344 1 95.88 83 SER A C 1
ATOM 664 O O . SER A 1 83 ? -12.656 -17.547 -9.086 1 95.88 83 SER A O 1
ATOM 666 N N . MET A 1 84 ? -13.859 -18.359 -7.441 1 95.06 84 MET A N 1
ATOM 667 C CA . MET A 1 84 ? -14.578 -17.109 -7.23 1 95.06 84 MET A CA 1
ATOM 668 C C . MET A 1 84 ? -13.625 -15.984 -6.863 1 95.06 84 MET A C 1
ATOM 670 O O . MET A 1 84 ? -13.758 -14.859 -7.355 1 95.06 84 MET A O 1
ATOM 674 N N . ILE A 1 85 ? -12.695 -16.266 -6.059 1 95.38 85 ILE A N 1
ATOM 675 C CA . ILE A 1 85 ? -11.727 -15.289 -5.586 1 95.38 85 ILE A CA 1
ATOM 676 C C . ILE A 1 85 ? -10.812 -14.875 -6.738 1 95.38 85 ILE A C 1
ATOM 678 O O . ILE A 1 85 ? -10.641 -13.68 -7.004 1 95.38 85 ILE A O 1
ATOM 682 N N . LEU A 1 86 ? -10.305 -15.852 -7.473 1 96.75 86 LEU A N 1
ATOM 683 C CA . LEU A 1 86 ? -9.305 -15.609 -8.5 1 96.75 86 LEU A CA 1
ATOM 684 C C . LEU A 1 86 ? -9.93 -14.945 -9.727 1 96.75 86 LEU A C 1
ATOM 686 O O . LEU A 1 86 ? -9.258 -14.195 -10.438 1 96.75 86 LEU A O 1
ATOM 690 N N . GLU A 1 87 ? -11.219 -15.125 -9.906 1 96.38 87 GLU A N 1
ATOM 691 C CA . GLU A 1 87 ? -11.898 -14.578 -11.07 1 96.38 87 GLU A CA 1
ATOM 692 C C . GLU A 1 87 ? -12.609 -13.266 -10.727 1 96.38 87 GLU A C 1
ATOM 694 O O . GLU A 1 87 ? -13.203 -12.633 -11.602 1 96.38 87 GLU A O 1
ATOM 699 N N . SER A 1 88 ? -12.555 -12.844 -9.547 1 95.94 88 SER A N 1
ATOM 700 C CA . SER A 1 88 ? -13.281 -11.656 -9.109 1 95.94 88 SER A CA 1
ATOM 701 C C . SER A 1 88 ? -12.672 -10.391 -9.695 1 95.94 88 SER A C 1
ATOM 703 O O . SER A 1 88 ? -11.461 -10.18 -9.594 1 95.94 88 SER A O 1
ATOM 705 N N . LYS A 1 89 ? -13.531 -9.5 -10.203 1 93.81 89 LYS A N 1
ATOM 706 C CA . LYS A 1 89 ? -13.086 -8.203 -10.703 1 93.81 89 LYS A CA 1
ATOM 707 C C . LYS A 1 89 ? -12.992 -7.184 -9.57 1 93.81 89 LYS A C 1
ATOM 709 O O . LYS A 1 89 ? -12.477 -6.082 -9.766 1 93.81 89 LYS A O 1
ATOM 714 N N . HIS A 1 90 ? -13.375 -7.578 -8.391 1 91.81 90 HIS A N 1
ATOM 715 C CA . HIS A 1 90 ? -13.445 -6.652 -7.266 1 91.81 90 HIS A CA 1
ATOM 716 C C . HIS A 1 90 ? -12.289 -6.887 -6.297 1 91.81 90 HIS A C 1
ATOM 718 O O . HIS A 1 90 ? -12.055 -6.07 -5.402 1 91.81 90 HIS A O 1
ATOM 724 N N . ILE A 1 91 ? -11.609 -7.996 -6.465 1 94.56 91 ILE A N 1
ATOM 725 C CA . ILE A 1 91 ? -10.461 -8.312 -5.621 1 94.56 91 ILE A CA 1
ATOM 726 C C . ILE A 1 91 ? -9.18 -8.211 -6.441 1 94.56 91 ILE A C 1
ATOM 728 O O . ILE A 1 91 ? -9.008 -8.922 -7.434 1 94.56 91 ILE A O 1
ATOM 732 N N . LEU A 1 92 ? -8.352 -7.305 -6.027 1 95.88 92 LEU A N 1
ATOM 733 C CA . LEU A 1 92 ? -7.074 -7.152 -6.711 1 95.88 92 LEU A CA 1
ATOM 734 C C . LEU A 1 92 ? -6.113 -8.273 -6.324 1 95.88 92 LEU A C 1
ATOM 736 O O . LEU A 1 92 ? -5.949 -8.57 -5.141 1 95.88 92 LEU A O 1
ATOM 740 N N . LYS A 1 93 ? -5.566 -9 -7.305 1 96.62 93 LYS A N 1
ATOM 741 C CA . LYS A 1 93 ? -4.543 -10.016 -7.078 1 96.62 93 LYS A CA 1
ATOM 742 C C . LYS A 1 93 ? -3.152 -9.477 -7.414 1 96.62 93 LYS A C 1
ATOM 744 O O . LYS A 1 93 ? -2.869 -9.148 -8.57 1 96.62 93 LYS A O 1
ATOM 749 N N . VAL A 1 94 ? -2.312 -9.359 -6.426 1 96.75 94 VAL A N 1
ATOM 750 C CA . VAL A 1 94 ? -0.926 -8.945 -6.625 1 96.75 94 VAL A CA 1
ATOM 751 C C . VAL A 1 94 ? -0.046 -10.18 -6.816 1 96.75 94 VAL A C 1
ATOM 753 O O . VAL A 1 94 ? -0.001 -11.055 -5.949 1 96.75 94 VAL A O 1
ATOM 756 N N . ILE A 1 95 ? 0.613 -10.273 -7.938 1 96.25 95 ILE A N 1
ATOM 757 C CA . ILE A 1 95 ? 1.413 -11.445 -8.289 1 96.25 95 ILE A CA 1
ATOM 758 C C . ILE A 1 95 ? 2.686 -11 -9.008 1 96.25 95 ILE A C 1
ATOM 760 O O . ILE A 1 95 ? 2.744 -9.898 -9.555 1 96.25 95 ILE A O 1
ATOM 764 N N . HIS A 1 96 ? 3.736 -11.742 -8.859 1 94.75 96 HIS A N 1
ATOM 765 C CA . HIS A 1 96 ? 4.93 -11.539 -9.672 1 94.75 96 HIS A CA 1
ATOM 766 C C . HIS A 1 96 ? 4.984 -12.531 -10.828 1 94.75 96 HIS A C 1
ATOM 768 O O . HIS A 1 96 ? 5.051 -13.742 -10.617 1 94.75 96 HIS A O 1
ATOM 774 N N . ASP A 1 97 ? 4.91 -12.055 -12.047 1 91.25 97 ASP A N 1
ATOM 775 C CA . ASP A 1 97 ? 4.949 -12.883 -13.25 1 91.25 97 ASP A CA 1
ATOM 776 C C . ASP A 1 97 ? 3.762 -13.844 -13.297 1 91.25 97 ASP A C 1
ATOM 778 O O . ASP A 1 97 ? 3.904 -15.031 -13 1 91.25 97 ASP A O 1
ATOM 782 N N . CYS A 1 98 ? 2.693 -13.312 -13.781 1 92.75 98 CYS A N 1
ATOM 783 C CA . CYS A 1 98 ? 1.453 -14.078 -13.734 1 92.75 98 CYS A CA 1
ATOM 784 C C . CYS A 1 98 ? 1.291 -14.93 -14.977 1 92.75 98 CYS A C 1
ATOM 786 O O . CYS A 1 98 ? 0.301 -15.648 -15.117 1 92.75 98 CYS A O 1
ATOM 788 N N . ARG A 1 99 ? 2.238 -14.992 -15.828 1 88.12 99 ARG A N 1
ATOM 789 C CA . ARG A 1 99 ? 2.086 -15.633 -17.125 1 88.12 99 ARG A CA 1
ATOM 790 C C . ARG A 1 99 ? 1.887 -17.141 -16.984 1 88.12 99 ARG A C 1
ATOM 792 O O . ARG A 1 99 ? 0.892 -17.688 -17.453 1 88.12 99 ARG A O 1
ATOM 799 N N . ALA A 1 100 ? 2.809 -17.812 -16.266 1 86.81 100 ALA A N 1
ATOM 800 C CA . ALA A 1 100 ? 2.775 -19.266 -16.172 1 86.81 100 ALA A CA 1
ATOM 801 C C . ALA A 1 100 ? 1.552 -19.734 -15.398 1 86.81 100 ALA A C 1
ATOM 803 O O . ALA A 1 100 ? 0.877 -20.688 -15.805 1 86.81 100 ALA A O 1
ATOM 804 N N . ILE A 1 101 ? 1.244 -19.062 -14.344 1 91.75 101 ILE A N 1
ATOM 805 C CA . ILE A 1 101 ? 0.149 -19.516 -13.492 1 91.75 101 ILE A CA 1
ATOM 806 C C . ILE A 1 101 ? -1.183 -19.312 -14.211 1 91.75 101 ILE A C 1
ATOM 808 O O . ILE A 1 101 ? -2.109 -20.109 -14.062 1 91.75 101 ILE A O 1
ATOM 812 N N . THR A 1 102 ? -1.311 -18.266 -14.922 1 91.31 102 THR A N 1
ATOM 813 C CA . THR A 1 102 ? -2.545 -18 -15.648 1 91.31 102 THR A CA 1
ATOM 814 C C . THR A 1 102 ? -2.861 -19.141 -16.609 1 91.31 102 THR A C 1
ATOM 816 O O . THR A 1 102 ? -3.984 -19.656 -16.641 1 91.31 102 THR A O 1
ATOM 819 N N . GLY A 1 103 ? -1.9 -19.562 -17.422 1 88.62 103 GLY A N 1
ATOM 820 C CA . GLY A 1 103 ? -2.09 -20.688 -18.312 1 88.62 103 GLY A CA 1
ATOM 821 C C . GLY A 1 103 ? -2.461 -21.969 -17.594 1 88.62 103 GLY A C 1
ATOM 822 O O . GLY A 1 103 ? -3.354 -22.703 -18.031 1 88.62 103 GLY A O 1
ATOM 823 N N . CYS A 1 104 ? -1.792 -22.188 -16.547 1 90.19 104 CYS A N 1
ATOM 824 C CA . CYS A 1 104 ? -2.027 -23.406 -15.766 1 90.19 104 CYS A CA 1
ATOM 825 C C . CYS A 1 104 ? -3.439 -23.406 -15.195 1 90.19 104 CYS A C 1
ATOM 827 O O . CYS A 1 104 ? -4.133 -24.438 -15.258 1 90.19 104 CYS A O 1
ATOM 829 N N . LEU A 1 105 ? -3.887 -22.297 -14.68 1 93.25 105 LEU A N 1
ATOM 830 C CA . LEU A 1 105 ? -5.219 -22.172 -14.094 1 93.25 105 LEU A CA 1
ATOM 831 C C . LEU A 1 105 ? -6.297 -22.422 -15.141 1 93.25 105 LEU A C 1
ATOM 833 O O . LEU A 1 105 ? -7.281 -23.109 -14.883 1 93.25 105 LEU A O 1
ATOM 837 N N . ILE A 1 106 ? -6.109 -21.906 -16.281 1 91.25 106 ILE A N 1
ATOM 838 C CA . ILE A 1 106 ? -7.094 -22.047 -17.359 1 91.25 106 ILE A CA 1
ATOM 839 C C . ILE A 1 106 ? -7.141 -23.5 -17.828 1 91.25 106 ILE A C 1
ATOM 841 O O . ILE A 1 106 ? -8.211 -24.109 -17.891 1 91.25 106 ILE A O 1
ATOM 845 N N . SER A 1 107 ? -5.992 -24.094 -18.078 1 90.19 107 SER A N 1
ATOM 846 C CA . SER A 1 107 ? -5.914 -25.406 -18.719 1 90.19 107 SER A CA 1
ATOM 847 C C . SER A 1 107 ? -6.316 -26.516 -17.734 1 90.19 107 SER A C 1
ATOM 849 O O . SER A 1 107 ? -7.012 -27.453 -18.125 1 90.19 107 SER A O 1
ATOM 851 N N . GLN A 1 108 ? -5.969 -26.359 -16.516 1 90.62 108 GLN A N 1
ATOM 852 C CA . GLN A 1 108 ? -6.133 -27.469 -15.578 1 90.62 108 GLN A CA 1
ATOM 853 C C . GLN A 1 108 ? -7.387 -27.297 -14.727 1 90.62 108 GLN A C 1
ATOM 855 O O . GLN A 1 108 ? -7.984 -28.281 -14.289 1 90.62 108 GLN A O 1
ATOM 860 N N . PHE A 1 109 ? -7.801 -26.094 -14.562 1 93.31 109 PHE A N 1
ATOM 861 C CA . PHE A 1 109 ? -8.859 -25.906 -13.586 1 93.31 109 PHE A CA 1
ATOM 862 C C . PHE A 1 109 ? -9.992 -25.062 -14.164 1 93.31 109 PHE A C 1
ATOM 864 O O . PHE A 1 109 ? -11.031 -24.875 -13.523 1 93.31 109 PHE A O 1
ATOM 871 N N . GLY A 1 110 ? -9.805 -24.484 -15.312 1 92.56 110 GLY A N 1
ATOM 872 C CA . GLY A 1 110 ? -10.828 -23.672 -15.93 1 92.56 110 GLY A CA 1
ATOM 873 C C . GLY A 1 110 ? -11.031 -22.344 -15.227 1 92.56 110 GLY A C 1
ATOM 874 O O . GLY A 1 110 ? -12.148 -21.828 -15.172 1 92.56 110 GLY A O 1
ATOM 875 N N . VAL A 1 111 ? -9.992 -21.828 -14.656 1 94.81 111 VAL A N 1
ATOM 876 C CA . VAL A 1 111 ? -10.078 -20.594 -13.883 1 94.81 111 VAL A CA 1
ATOM 877 C C . VAL A 1 111 ? -9.406 -19.453 -14.641 1 94.81 111 VAL A C 1
ATOM 879 O O . VAL A 1 111 ? -8.266 -19.578 -15.086 1 94.81 111 VAL A O 1
ATOM 882 N N . LYS A 1 112 ? -10.141 -18.344 -14.797 1 94.25 112 LYS A N 1
ATOM 883 C CA . LYS A 1 112 ? -9.602 -17.156 -15.469 1 94.25 112 LYS A CA 1
ATOM 884 C C . LYS A 1 112 ? -9.18 -16.094 -14.453 1 94.25 112 LYS A C 1
ATOM 886 O O . LYS A 1 112 ? -10.023 -15.359 -13.945 1 94.25 112 LYS A O 1
ATOM 891 N N . LEU A 1 113 ? -7.891 -16.031 -14.281 1 95.38 113 LEU A N 1
ATOM 892 C CA . LEU A 1 113 ? -7.355 -15.023 -13.375 1 95.38 113 LEU A CA 1
ATOM 893 C C . LEU A 1 113 ? -7.617 -13.617 -13.898 1 95.38 113 LEU A C 1
ATOM 895 O O . LEU A 1 113 ? -7.352 -13.328 -15.07 1 95.38 113 LEU A O 1
ATOM 899 N N . THR A 1 114 ? -8.219 -12.75 -13.023 1 94.62 114 THR A N 1
ATOM 900 C CA . THR A 1 114 ? -8.594 -11.406 -13.445 1 94.62 114 THR A CA 1
ATOM 901 C C . THR A 1 114 ? -8.242 -10.383 -12.367 1 94.62 114 THR A C 1
ATOM 903 O O . THR A 1 114 ? -8 -10.75 -11.219 1 94.62 114 THR A O 1
ATOM 906 N N . ASN A 1 115 ? -8.117 -9 -12.781 1 95.81 115 ASN A N 1
ATOM 907 C CA . ASN A 1 115 ? -7.805 -7.91 -11.859 1 95.81 115 ASN A CA 1
ATOM 908 C C . ASN A 1 115 ? -6.453 -8.117 -11.18 1 95.81 115 ASN A C 1
ATOM 910 O O . ASN A 1 115 ? -6.371 -8.211 -9.961 1 95.81 115 ASN A O 1
ATOM 914 N N . VAL A 1 116 ? -5.391 -8.062 -12.047 1 95.5 116 VAL A N 1
ATOM 915 C CA . VAL A 1 116 ? -4.066 -8.5 -11.617 1 95.5 116 VAL A CA 1
ATOM 916 C C . VAL A 1 116 ? -3.104 -7.312 -11.625 1 95.5 116 VAL A C 1
ATOM 918 O O . VAL A 1 116 ? -3.037 -6.562 -12.602 1 95.5 116 VAL A O 1
ATOM 921 N N . PHE A 1 117 ? -2.439 -7.078 -10.516 1 96 117 PHE A N 1
ATOM 922 C CA . PHE A 1 117 ? -1.244 -6.246 -10.461 1 96 117 PHE A CA 1
ATOM 923 C C . PHE A 1 117 ? 0.016 -7.102 -10.523 1 96 117 PHE A C 1
ATOM 925 O O . PHE A 1 117 ? 0.38 -7.75 -9.539 1 96 117 PHE A O 1
ATOM 932 N N . ASP A 1 118 ? 0.625 -7.121 -11.648 1 95.38 118 ASP A N 1
ATOM 933 C CA . ASP A 1 118 ? 1.841 -7.902 -11.852 1 95.38 118 ASP A CA 1
ATOM 934 C C . ASP A 1 118 ? 3.084 -7.078 -11.531 1 95.38 118 ASP A C 1
ATOM 936 O O . ASP A 1 118 ? 3.443 -6.168 -12.281 1 95.38 118 ASP A O 1
ATOM 940 N N . THR A 1 119 ? 3.777 -7.426 -10.477 1 95.81 119 THR A N 1
ATOM 941 C CA . THR A 1 119 ? 4.922 -6.645 -10.023 1 95.81 119 THR A CA 1
ATOM 942 C C . THR A 1 119 ? 6.059 -6.707 -11.031 1 95.81 119 THR A C 1
ATOM 944 O O . THR A 1 119 ? 6.891 -5.797 -11.102 1 95.81 119 THR A O 1
ATOM 947 N N . GLN A 1 120 ? 6.145 -7.805 -11.82 1 93.62 120 GLN A N 1
ATOM 948 C CA . GLN A 1 120 ? 7.176 -7.871 -12.844 1 93.62 120 GLN A CA 1
ATOM 949 C C . GLN A 1 120 ? 6.945 -6.82 -13.93 1 93.62 120 GLN A C 1
ATOM 951 O O . GLN A 1 120 ? 7.887 -6.164 -14.375 1 93.62 120 GLN A O 1
ATOM 956 N N . VAL A 1 121 ? 5.746 -6.68 -14.383 1 92.31 121 VAL A N 1
ATOM 957 C CA . VAL A 1 121 ? 5.391 -5.66 -15.367 1 92.31 121 VAL A CA 1
ATOM 958 C C . VAL A 1 121 ? 5.648 -4.27 -14.781 1 92.31 121 VAL A C 1
ATOM 960 O O . VAL A 1 121 ? 6.203 -3.4 -15.461 1 92.31 121 VAL A O 1
ATOM 963 N N . ALA A 1 122 ? 5.262 -4.051 -13.531 1 94.19 122 ALA A N 1
ATOM 964 C CA . ALA A 1 122 ? 5.488 -2.768 -12.867 1 94.19 122 ALA A CA 1
ATOM 965 C C . ALA A 1 122 ? 6.977 -2.445 -12.789 1 94.19 122 ALA A C 1
ATOM 967 O O . ALA A 1 122 ? 7.375 -1.288 -12.938 1 94.19 122 ALA A O 1
ATOM 968 N N . ASP A 1 123 ? 7.777 -3.455 -12.523 1 94.75 123 ASP A N 1
ATOM 969 C CA . ASP A 1 123 ? 9.227 -3.285 -12.492 1 94.75 123 ASP A CA 1
ATOM 970 C C . ASP A 1 123 ? 9.75 -2.779 -13.828 1 94.75 123 ASP A C 1
ATOM 972 O O . ASP A 1 123 ? 10.586 -1.871 -13.875 1 94.75 123 ASP A O 1
ATOM 976 N N . VAL A 1 124 ? 9.289 -3.268 -14.859 1 91.69 124 VAL A N 1
ATOM 977 C CA . VAL A 1 124 ? 9.672 -2.85 -16.203 1 91.69 124 VAL A CA 1
ATOM 978 C C . VAL A 1 124 ? 9.242 -1.403 -16.438 1 91.69 124 VAL A C 1
ATOM 980 O O . VAL A 1 124 ? 9.992 -0.612 -17.016 1 91.69 124 VAL A O 1
ATOM 983 N N . MET A 1 125 ? 8.055 -1.063 -15.977 1 89.75 125 MET A N 1
ATOM 984 C CA . MET A 1 125 ? 7.559 0.304 -16.109 1 89.75 125 MET A CA 1
ATOM 985 C C . MET A 1 125 ? 8.453 1.281 -15.352 1 89.75 125 MET A C 1
ATOM 987 O O . MET A 1 125 ? 8.703 2.393 -15.82 1 89.75 125 MET A O 1
ATOM 991 N N . CYS A 1 126 ? 8.859 0.844 -14.195 1 92.19 126 CYS A N 1
ATOM 992 C CA . CYS A 1 126 ? 9.789 1.671 -13.422 1 92.19 126 CYS A CA 1
ATOM 993 C C . CYS A 1 126 ? 11.086 1.9 -14.195 1 92.19 126 CYS A C 1
ATOM 995 O O . CYS A 1 126 ? 11.57 3.027 -14.266 1 92.19 126 CYS A O 1
ATOM 997 N N . PHE A 1 127 ? 11.625 0.854 -14.766 1 91.25 127 PHE A N 1
ATOM 998 C CA . PHE A 1 127 ? 12.844 0.938 -15.562 1 91.25 127 PHE A CA 1
ATOM 999 C C . PHE A 1 127 ? 12.648 1.88 -16.75 1 91.25 127 PHE A C 1
ATOM 1001 O O . PHE A 1 127 ? 13.5 2.734 -17.016 1 91.25 127 PHE A O 1
ATOM 1008 N N . TYR A 1 128 ? 11.578 1.725 -17.391 1 88 128 TYR A N 1
ATOM 1009 C CA . TYR A 1 128 ? 11.234 2.559 -18.531 1 88 128 TYR A CA 1
ATOM 1010 C C . TYR A 1 128 ? 11.211 4.035 -18.141 1 88 128 TYR A C 1
ATOM 1012 O O . TYR A 1 128 ? 11.797 4.871 -18.844 1 88 128 TYR A O 1
ATOM 1020 N N . SER A 1 129 ? 10.594 4.34 -17.094 1 84.88 129 SER A N 1
ATOM 1021 C CA . SER A 1 129 ? 10.469 5.715 -16.609 1 84.88 129 SER A CA 1
ATOM 1022 C C . SER A 1 129 ? 11.828 6.277 -16.188 1 84.88 129 SER A C 1
ATOM 1024 O O . SER A 1 129 ? 12.164 7.41 -16.531 1 84.88 129 SER A O 1
ATOM 1026 N N . GLU A 1 130 ? 12.57 5.473 -15.508 1 87.12 130 GLU A N 1
ATOM 1027 C CA . GLU A 1 130 ? 13.844 5.918 -14.953 1 87.12 130 GLU A CA 1
ATOM 1028 C C . GLU A 1 130 ? 14.867 6.16 -16.062 1 87.12 130 GLU A C 1
ATOM 1030 O O . GLU A 1 130 ? 15.75 7.008 -15.914 1 87.12 130 GLU A O 1
ATOM 1035 N N . THR A 1 131 ? 14.781 5.449 -17.094 1 89.81 131 THR A N 1
ATOM 1036 C CA . THR A 1 131 ? 15.781 5.523 -18.156 1 89.81 131 THR A CA 1
ATOM 1037 C C . THR A 1 131 ? 15.328 6.469 -19.266 1 89.81 131 THR A C 1
ATOM 1039 O O . THR A 1 131 ? 16.062 6.711 -20.219 1 89.81 131 THR A O 1
ATOM 1042 N N . GLY A 1 132 ? 14.188 7.016 -19.156 1 84 132 GLY A N 1
ATOM 1043 C CA . GLY A 1 132 ? 13.688 7.945 -20.156 1 84 132 GLY A CA 1
ATOM 1044 C C . GLY A 1 132 ? 13.117 7.254 -21.391 1 84 132 GLY A C 1
ATOM 1045 O O . GLY A 1 132 ? 13.203 7.785 -22.5 1 84 132 GLY A O 1
ATOM 1046 N N . GLY A 1 133 ? 12.703 5.949 -21.219 1 84.5 133 GLY A N 1
ATOM 1047 C CA . GLY A 1 133 ? 11.984 5.336 -22.328 1 84.5 133 GLY A CA 1
ATOM 1048 C C . GLY A 1 133 ? 12.641 4.07 -22.844 1 84.5 133 GLY A C 1
ATOM 1049 O O . GLY A 1 133 ? 12.273 3.555 -23.891 1 84.5 133 GLY A O 1
ATOM 1050 N N . PHE A 1 134 ? 13.594 3.609 -22.141 1 87.69 134 PHE A N 1
ATOM 1051 C CA . PHE A 1 134 ? 14.25 2.375 -22.562 1 87.69 134 PHE A CA 1
ATOM 1052 C C . PHE A 1 134 ? 13.664 1.174 -21.828 1 87.69 134 PHE A C 1
ATOM 1054 O O . PHE A 1 134 ? 13.203 1.297 -20.688 1 87.69 134 PHE A O 1
ATOM 1061 N N . LEU A 1 135 ? 13.609 0.047 -22.562 1 87.44 135 LEU A N 1
ATOM 1062 C CA . LEU A 1 135 ? 13.172 -1.205 -21.953 1 87.44 135 LEU A CA 1
ATOM 1063 C C . LEU A 1 135 ? 14.367 -2.047 -21.516 1 87.44 135 LEU A C 1
ATOM 1065 O O . LEU A 1 135 ? 15.445 -1.957 -22.125 1 87.44 135 LEU A O 1
ATOM 1069 N N . PRO A 1 136 ? 14.219 -2.842 -20.5 1 89.81 136 PRO A N 1
ATOM 1070 C CA . PRO A 1 136 ? 15.312 -3.73 -20.094 1 89.81 136 PRO A CA 1
ATOM 1071 C C . PRO A 1 136 ? 15.5 -4.906 -21.047 1 89.81 136 PRO A C 1
ATOM 1073 O O . PRO A 1 136 ? 14.594 -5.23 -21.828 1 89.81 136 PRO A O 1
ATOM 1076 N N . ASN A 1 137 ? 16.703 -5.48 -20.984 1 88.5 137 ASN A N 1
ATOM 1077 C CA . ASN A 1 137 ? 17.016 -6.621 -21.828 1 88.5 137 ASN A CA 1
ATOM 1078 C C . ASN A 1 137 ? 16.188 -7.848 -21.453 1 88.5 137 ASN A C 1
ATOM 1080 O O . ASN A 1 137 ? 15.852 -8.664 -22.312 1 88.5 137 ASN A O 1
ATOM 1084 N N . ARG A 1 138 ? 15.93 -7.965 -20.203 1 89.75 138 ARG A N 1
ATOM 1085 C CA . ARG A 1 138 ? 15.125 -9.07 -19.688 1 89.75 138 ARG A CA 1
ATOM 1086 C C . ARG A 1 138 ? 14.336 -8.656 -18.453 1 89.75 138 ARG A C 1
ATOM 1088 O O . ARG A 1 138 ? 14.688 -7.684 -17.781 1 89.75 138 ARG A O 1
ATOM 1095 N N . VAL A 1 139 ? 13.273 -9.414 -18.266 1 90.81 139 VAL A N 1
ATOM 1096 C CA . VAL A 1 139 ? 12.477 -9.164 -17.078 1 90.81 139 VAL A CA 1
ATOM 1097 C C . VAL A 1 139 ? 13.195 -9.711 -15.844 1 90.81 139 VAL A C 1
ATOM 1099 O O . VAL A 1 139 ? 14.016 -10.625 -15.953 1 90.81 139 VAL A O 1
ATOM 1102 N N . SER A 1 140 ? 12.945 -9.109 -14.703 1 91.81 140 SER A N 1
ATOM 1103 C CA . SER A 1 140 ? 13.617 -9.492 -13.469 1 91.81 140 SER A CA 1
ATOM 1104 C C . SER A 1 140 ? 12.828 -10.57 -12.727 1 91.81 140 SER A C 1
ATOM 1106 O O . SER A 1 140 ? 11.602 -10.547 -12.703 1 91.81 140 SER A O 1
ATOM 1108 N N . THR A 1 141 ? 13.555 -11.469 -12.125 1 89.31 141 THR A N 1
ATOM 1109 C CA . THR A 1 141 ? 12.953 -12.453 -11.227 1 89.31 141 THR A CA 1
ATOM 1110 C C . THR A 1 141 ? 12.5 -11.797 -9.93 1 89.31 141 THR A C 1
ATOM 1112 O O . THR A 1 141 ? 12.891 -10.664 -9.625 1 89.31 141 THR A O 1
ATOM 1115 N N . LEU A 1 142 ? 11.672 -12.547 -9.219 1 89.38 142 LEU A N 1
ATOM 1116 C CA . LEU A 1 142 ? 11.203 -12.016 -7.949 1 89.38 142 LEU A CA 1
ATOM 1117 C C . LEU A 1 142 ? 12.367 -11.688 -7.023 1 89.38 142 LEU A C 1
ATOM 1119 O O . LEU A 1 142 ? 12.406 -10.617 -6.414 1 89.38 142 LEU A O 1
ATOM 1123 N N . LYS A 1 143 ? 13.289 -12.609 -6.922 1 85.69 143 LYS A N 1
ATOM 1124 C CA . LYS A 1 143 ? 14.461 -12.414 -6.066 1 85.69 143 LYS A CA 1
ATOM 1125 C C . LYS A 1 143 ? 15.211 -11.141 -6.449 1 85.69 143 LYS A C 1
ATOM 1127 O O . LYS A 1 143 ? 15.609 -10.367 -5.578 1 85.69 143 LYS A O 1
ATOM 1132 N N . GLU A 1 144 ? 15.367 -10.898 -7.715 1 89.25 144 GLU A N 1
ATOM 1133 C CA . GLU A 1 144 ? 16.094 -9.742 -8.203 1 89.25 144 GLU A CA 1
ATOM 1134 C C . GLU A 1 144 ? 15.359 -8.445 -7.871 1 89.25 144 GLU A C 1
ATOM 1136 O O . GLU A 1 144 ? 15.984 -7.457 -7.469 1 89.25 144 GLU A O 1
ATOM 1141 N N . VAL A 1 145 ? 14.055 -8.508 -8.07 1 92.25 145 VAL A N 1
ATOM 1142 C CA . VAL A 1 145 ? 13.266 -7.305 -7.832 1 92.25 145 VAL A CA 1
ATOM 1143 C C . VAL A 1 145 ? 13.227 -7.004 -6.336 1 92.25 145 VAL A C 1
ATOM 1145 O O . VAL A 1 145 ? 13.273 -5.84 -5.93 1 92.25 145 VAL A O 1
ATOM 1148 N N . LEU A 1 146 ? 13.133 -8.016 -5.473 1 89.19 146 LEU A N 1
ATOM 1149 C CA . LEU A 1 146 ? 13.148 -7.836 -4.023 1 89.19 146 LEU A CA 1
ATOM 1150 C C . LEU A 1 146 ? 14.469 -7.223 -3.568 1 89.19 146 LEU A C 1
ATOM 1152 O O . LEU A 1 146 ? 14.484 -6.336 -2.709 1 89.19 146 LEU A O 1
ATOM 1156 N N . LYS A 1 147 ? 15.516 -7.676 -4.145 1 87.88 147 LYS A N 1
ATOM 1157 C CA . LYS A 1 147 ? 16.828 -7.141 -3.816 1 87.88 147 LYS A CA 1
ATOM 1158 C C . LYS A 1 147 ? 16.953 -5.68 -4.242 1 87.88 147 LYS A C 1
ATOM 1160 O O . LYS A 1 147 ? 17.438 -4.84 -3.471 1 87.88 147 LYS A O 1
ATOM 1165 N N . SER A 1 148 ? 16.5 -5.352 -5.41 1 89.31 148 SER A N 1
ATOM 1166 C CA . SER A 1 148 ? 16.703 -4.027 -5.98 1 89.31 148 SER A CA 1
ATOM 1167 C C . SER A 1 148 ? 15.805 -2.994 -5.312 1 89.31 148 SER A C 1
ATOM 1169 O O . SER A 1 148 ? 16.219 -1.86 -5.07 1 89.31 148 SER A O 1
ATOM 1171 N N . HIS A 1 149 ? 14.57 -3.383 -5.004 1 88.56 149 HIS A N 1
ATOM 1172 C CA . HIS A 1 149 ? 13.602 -2.391 -4.551 1 88.56 149 HIS A CA 1
ATOM 1173 C C . HIS A 1 149 ? 13.469 -2.404 -3.033 1 88.56 149 HIS A C 1
ATOM 1175 O O . HIS A 1 149 ? 13.133 -1.384 -2.428 1 88.56 149 HIS A O 1
ATOM 1181 N N . LEU A 1 150 ? 13.688 -3.514 -2.322 1 84.62 150 LEU A N 1
ATOM 1182 C CA . LEU A 1 150 ? 13.5 -3.605 -0.879 1 84.62 150 LEU A CA 1
ATOM 1183 C C . LEU A 1 150 ? 14.836 -3.785 -0.167 1 84.62 150 LEU A C 1
ATOM 1185 O O . LEU A 1 150 ? 14.898 -3.723 1.063 1 84.62 150 LEU A O 1
ATOM 1189 N N . LYS A 1 151 ? 15.852 -3.889 -0.92 1 79.75 151 LYS A N 1
ATOM 1190 C CA . LYS A 1 151 ? 17.188 -4.098 -0.362 1 79.75 151 LYS A CA 1
ATOM 1191 C C . LYS A 1 151 ? 17.188 -5.258 0.628 1 79.75 151 LYS A C 1
ATOM 1193 O O . LYS A 1 151 ? 17.812 -5.172 1.688 1 79.75 151 LYS A O 1
ATOM 1198 N N . VAL A 1 152 ? 16.344 -6.25 0.43 1 71.62 152 VAL A N 1
ATOM 1199 C CA . VAL A 1 152 ? 16.328 -7.469 1.231 1 71.62 152 VAL A CA 1
ATOM 1200 C C . VAL A 1 152 ? 17.609 -8.258 0.994 1 71.62 152 VAL A C 1
ATOM 1202 O O . VAL A 1 152 ? 18.016 -8.484 -0.152 1 71.62 152 VAL A O 1
ATOM 1205 N N . PRO A 1 153 ? 18.25 -8.539 2.109 1 67 153 PRO A N 1
ATOM 1206 C CA . PRO A 1 153 ? 19.484 -9.305 1.924 1 67 153 PRO A CA 1
ATOM 1207 C C . PRO A 1 153 ? 19.25 -10.641 1.223 1 67 153 PRO A C 1
ATOM 1209 O O . PRO A 1 153 ? 18.234 -11.297 1.458 1 67 153 PRO A O 1
ATOM 1212 N N . SER A 1 154 ? 20.141 -10.953 0.358 1 62.44 154 SER A N 1
ATOM 1213 C CA . SER A 1 154 ? 20.078 -12.18 -0.437 1 62.44 154 SER A CA 1
ATOM 1214 C C . SER A 1 154 ? 20.016 -13.414 0.454 1 62.44 154 SER A C 1
ATOM 1216 O O . SER A 1 154 ? 19.453 -14.438 0.062 1 62.44 154 SER A O 1
ATOM 1218 N N . SER A 1 155 ? 20.609 -13.336 1.523 1 60.59 155 SER A N 1
ATOM 1219 C CA . SER A 1 155 ? 20.625 -14.477 2.434 1 60.59 155 SER A CA 1
ATOM 1220 C C . SER A 1 155 ? 19.203 -14.883 2.832 1 60.59 155 SER A C 1
ATOM 1222 O O . SER A 1 155 ? 18.938 -16.062 3.057 1 60.59 155 SER A O 1
ATOM 1224 N N . GLN A 1 156 ? 18.438 -13.938 2.969 1 59.66 156 GLN A N 1
ATOM 1225 C CA . GLN A 1 156 ? 17.047 -14.219 3.326 1 59.66 156 GLN A CA 1
ATOM 1226 C C . GLN A 1 156 ? 16.281 -14.781 2.135 1 59.66 156 GLN A C 1
ATOM 1228 O O . GLN A 1 156 ? 15.281 -15.484 2.311 1 59.66 156 GLN A O 1
ATOM 1233 N N . LEU A 1 157 ? 16.828 -14.461 1.001 1 58.72 157 LEU A N 1
ATOM 1234 C CA . LEU A 1 157 ? 16.172 -14.867 -0.234 1 58.72 157 LEU A CA 1
ATOM 1235 C C . LEU A 1 157 ? 16.719 -16.203 -0.721 1 58.72 157 LEU A C 1
ATOM 1237 O O . LEU A 1 157 ? 16.016 -16.953 -1.419 1 58.72 157 LEU A O 1
ATOM 1241 N N . LEU A 1 158 ? 18.047 -16.5 -0.531 1 53.31 158 LEU A N 1
ATOM 1242 C CA . LEU A 1 158 ? 18.812 -17.625 -1.046 1 53.31 158 LEU A CA 1
ATOM 1243 C C . LEU A 1 158 ? 18.219 -18.938 -0.595 1 53.31 158 LEU A C 1
ATOM 1245 O O . LEU A 1 158 ? 18.25 -19.938 -1.332 1 53.31 158 LEU A O 1
ATOM 1249 N N . SER A 1 159 ? 17.797 -19 0.567 1 51.69 159 SER A N 1
ATOM 1250 C CA . SER A 1 159 ? 17.406 -20.344 0.968 1 51.69 159 SER A CA 1
ATOM 1251 C C . SER A 1 159 ? 16.406 -20.953 -0.024 1 51.69 159 SER A C 1
ATOM 1253 O O . SER A 1 159 ? 16.219 -22.156 -0.05 1 51.69 159 SER A O 1
ATOM 1255 N N . CYS A 1 160 ? 15.867 -20.141 -0.922 1 51.16 160 CYS A N 1
ATOM 1256 C CA . CYS A 1 160 ? 14.812 -20.516 -1.856 1 51.16 160 CYS A CA 1
ATOM 1257 C C . CYS A 1 160 ? 15.383 -21.203 -3.088 1 51.16 160 CYS A C 1
ATOM 1259 O O . CYS A 1 160 ? 14.742 -22.078 -3.672 1 51.16 160 CYS A O 1
ATOM 1261 N N . VAL A 1 161 ? 16.609 -20.859 -3.49 1 49.69 161 VAL A N 1
ATOM 1262 C CA . VAL A 1 161 ? 17.188 -21.266 -4.762 1 49.69 161 VAL A CA 1
ATOM 1263 C C . VAL A 1 161 ? 17.406 -22.781 -4.762 1 49.69 161 VAL A C 1
ATOM 1265 O O . VAL A 1 161 ? 17.203 -23.453 -5.777 1 49.69 161 VAL A O 1
ATOM 1268 N N . PHE A 1 162 ? 17.906 -23.266 -3.721 1 49.16 162 PHE A N 1
ATOM 1269 C CA . PHE A 1 162 ? 18.266 -24.672 -3.744 1 49.16 162 PHE A CA 1
ATOM 1270 C C . PHE A 1 162 ? 17.062 -25.547 -4.043 1 49.16 162 PHE A C 1
ATOM 1272 O O . PHE A 1 162 ? 17.172 -26.562 -4.723 1 49.16 162 PHE A O 1
ATOM 1279 N N . PHE A 1 163 ? 16 -25.109 -3.658 1 52.06 163 PHE A N 1
ATOM 1280 C CA . PHE A 1 163 ? 14.836 -25.969 -3.773 1 52.06 163 PHE A CA 1
ATOM 1281 C C . PHE A 1 163 ? 14.234 -25.891 -5.168 1 52.06 163 PHE A C 1
ATOM 1283 O O . PHE A 1 163 ? 13.562 -26.812 -5.621 1 52.06 163 PHE A O 1
ATOM 1290 N N . GLN A 1 164 ? 14.594 -24.781 -5.859 1 52.78 164 GLN A N 1
ATOM 1291 C CA . GLN A 1 164 ? 14.062 -24.625 -7.215 1 52.78 164 GLN A CA 1
ATOM 1292 C C . GLN A 1 164 ? 14.617 -25.703 -8.141 1 52.78 164 GLN A C 1
ATOM 1294 O O . GLN A 1 164 ? 13.945 -26.109 -9.094 1 52.78 164 GLN A O 1
ATOM 1299 N N . GLU A 1 165 ? 15.805 -26.172 -7.746 1 54.12 165 GLU A N 1
ATOM 1300 C CA . GLU A 1 165 ? 16.453 -27.109 -8.664 1 54.12 165 GLU A CA 1
ATOM 1301 C C . GLU A 1 165 ? 15.883 -28.516 -8.5 1 54.12 165 GLU A C 1
ATOM 1303 O O . GLU A 1 165 ? 15.969 -29.328 -9.414 1 54.12 165 GLU A O 1
ATOM 1308 N N . GLU A 1 166 ? 15.297 -28.703 -7.461 1 64.25 166 GLU A N 1
ATOM 1309 C CA . GLU A 1 166 ? 14.812 -30.078 -7.352 1 64.25 166 GLU A CA 1
ATOM 1310 C C . GLU A 1 166 ? 13.297 -30.156 -7.512 1 64.25 166 GLU A C 1
ATOM 1312 O O . GLU A 1 166 ? 12.562 -30.141 -6.52 1 64.25 166 GLU A O 1
ATOM 1317 N N . ARG A 1 167 ? 12.883 -30.234 -8.836 1 74.19 167 ARG A N 1
ATOM 1318 C CA . ARG A 1 167 ? 11.484 -30.297 -9.266 1 74.19 167 ARG A CA 1
ATOM 1319 C C . ARG A 1 167 ? 10.703 -31.312 -8.445 1 74.19 167 ARG A C 1
ATOM 1321 O O . ARG A 1 167 ? 9.547 -31.078 -8.094 1 74.19 167 ARG A O 1
ATOM 1328 N N . GLU A 1 168 ? 11.391 -32.312 -7.941 1 80.69 168 GLU A N 1
ATOM 1329 C CA . GLU A 1 168 ? 10.719 -33.438 -7.266 1 80.69 168 GLU A CA 1
ATOM 1330 C C . GLU A 1 168 ? 10.273 -33.031 -5.863 1 80.69 168 GLU A C 1
ATOM 1332 O O . GLU A 1 168 ? 9.32 -33.594 -5.324 1 80.69 168 GLU A O 1
ATOM 1337 N N . MET A 1 169 ? 10.883 -32.094 -5.371 1 83.56 169 MET A N 1
ATOM 1338 C CA . MET A 1 169 ? 10.602 -31.703 -3.99 1 83.56 169 MET A CA 1
ATOM 1339 C C . MET A 1 169 ? 9.203 -31.109 -3.867 1 83.56 169 MET A C 1
ATOM 1341 O O . MET A 1 169 ? 8.578 -31.188 -2.807 1 83.56 169 MET A O 1
ATOM 1345 N N . TRP A 1 170 ? 8.664 -30.625 -4.906 1 87.94 170 TRP A N 1
ATOM 1346 C CA . TRP A 1 170 ? 7.363 -29.984 -4.867 1 87.94 170 TRP A CA 1
ATOM 1347 C C . TRP A 1 170 ? 6.242 -31.016 -4.77 1 87.94 170 TRP A C 1
ATOM 1349 O O . TRP A 1 170 ? 5.105 -30.672 -4.434 1 87.94 170 TRP A O 1
ATOM 1359 N N . TYR A 1 171 ? 6.676 -32.281 -4.965 1 88.12 171 TYR A N 1
ATOM 1360 C CA . TYR A 1 171 ? 5.695 -33.375 -4.891 1 88.12 171 TYR A CA 1
ATOM 1361 C C . TYR A 1 171 ? 5.719 -34.031 -3.52 1 88.12 171 TYR A C 1
ATOM 1363 O O . TYR A 1 171 ? 4.812 -34.812 -3.18 1 88.12 171 TYR A O 1
ATOM 1371 N N . LYS A 1 172 ? 6.695 -33.719 -2.799 1 86.44 172 LYS A N 1
ATOM 1372 C CA . LYS A 1 172 ? 6.887 -34.406 -1.522 1 86.44 172 LYS A CA 1
ATOM 1373 C C . LYS A 1 172 ? 5.867 -33.938 -0.488 1 86.44 172 LYS A C 1
ATOM 1375 O O . LYS A 1 172 ? 5.609 -32.75 -0.362 1 86.44 172 LYS A O 1
ATOM 1380 N N . ARG A 1 173 ? 5.336 -34.969 0.239 1 84.12 173 ARG A N 1
ATOM 1381 C CA . ARG A 1 173 ? 4.461 -34.719 1.383 1 84.12 173 ARG A CA 1
ATOM 1382 C C . ARG A 1 173 ? 4.824 -35.625 2.549 1 84.12 173 ARG A C 1
ATOM 1384 O O . ARG A 1 173 ? 5.039 -36.844 2.359 1 84.12 173 ARG A O 1
ATOM 1391 N N . PRO A 1 174 ? 4.898 -35.281 3.682 1 84.69 174 PRO A N 1
ATOM 1392 C CA . PRO A 1 174 ? 4.688 -33.875 4.055 1 84.69 174 PRO A CA 1
ATOM 1393 C C . PRO A 1 174 ? 5.738 -32.938 3.453 1 84.69 174 PRO A C 1
ATOM 1395 O O . PRO A 1 174 ? 6.875 -33.344 3.213 1 84.69 174 PRO A O 1
ATOM 1398 N N . CYS A 1 175 ? 5.352 -31.656 3.133 1 81.38 175 CYS A N 1
ATOM 1399 C CA . CYS A 1 175 ? 6.25 -30.656 2.561 1 81.38 175 CYS A CA 1
ATOM 1400 C C . CYS A 1 175 ? 7.352 -30.281 3.547 1 81.38 175 CYS A C 1
ATOM 1402 O O . CYS A 1 175 ? 7.078 -30.016 4.719 1 81.38 175 CYS A O 1
ATOM 1404 N N . PRO A 1 176 ? 8.555 -30.281 3.008 1 78.56 176 PRO A N 1
ATOM 1405 C CA . PRO A 1 176 ? 9.648 -29.875 3.895 1 78.56 176 PRO A CA 1
ATOM 1406 C C . PRO A 1 176 ? 9.469 -28.469 4.465 1 78.56 176 PRO A C 1
ATOM 1408 O O . PRO A 1 176 ? 9.008 -27.578 3.758 1 78.56 176 PRO A O 1
ATOM 1411 N N . VAL A 1 177 ? 9.828 -28.266 5.711 1 77.81 177 VAL A N 1
ATOM 1412 C CA . VAL A 1 177 ? 9.625 -27.031 6.457 1 77.81 177 VAL A CA 1
ATOM 1413 C C . VAL A 1 177 ? 10.344 -25.891 5.75 1 77.81 177 VAL A C 1
ATOM 1415 O O . VAL A 1 177 ? 9.781 -24.797 5.605 1 77.81 177 VAL A O 1
ATOM 1418 N N . PRO A 1 178 ? 11.586 -26.094 5.254 1 76.62 178 PRO A N 1
ATOM 1419 C CA . PRO A 1 178 ? 12.258 -25 4.559 1 76.62 178 PRO A CA 1
ATOM 1420 C C . PRO A 1 178 ? 11.477 -24.5 3.342 1 76.62 178 PRO A C 1
ATOM 1422 O O . PRO A 1 178 ? 11.523 -23.312 3.012 1 76.62 178 PRO A O 1
ATOM 1425 N N . MET A 1 179 ? 10.781 -25.422 2.697 1 81.06 179 MET A N 1
ATOM 1426 C CA . MET A 1 179 ? 9.984 -25.047 1.535 1 81.06 179 MET A CA 1
ATOM 1427 C C . MET A 1 179 ? 8.766 -24.234 1.953 1 81.06 179 MET A C 1
ATOM 1429 O O . MET A 1 179 ? 8.398 -23.266 1.278 1 81.06 179 MET A O 1
ATOM 1433 N N . LEU A 1 180 ? 8.211 -24.625 3.064 1 80.94 180 LEU A N 1
ATOM 1434 C CA . LEU A 1 180 ? 7.086 -23.875 3.607 1 80.94 180 LEU A CA 1
ATOM 1435 C C . LEU A 1 180 ? 7.512 -22.453 3.988 1 80.94 180 LEU A C 1
ATOM 1437 O O . LEU A 1 180 ? 6.805 -21.5 3.693 1 80.94 180 LEU A O 1
ATOM 1441 N N . LYS A 1 181 ? 8.609 -22.375 4.582 1 77.31 181 LYS A N 1
ATOM 1442 C CA . LYS A 1 181 ? 9.141 -21.078 4.98 1 77.31 181 LYS A CA 1
ATOM 1443 C C . LYS A 1 181 ? 9.422 -20.203 3.766 1 77.31 181 LYS A C 1
ATOM 1445 O O . LYS A 1 181 ? 9.117 -19 3.77 1 77.31 181 LYS A O 1
ATOM 1450 N N . MET A 1 182 ? 9.953 -20.797 2.779 1 80.44 182 MET A N 1
ATOM 1451 C CA . MET A 1 182 ? 10.258 -20.078 1.546 1 80.44 182 MET A CA 1
ATOM 1452 C C . MET A 1 182 ? 8.977 -19.547 0.899 1 80.44 182 MET A C 1
ATOM 1454 O O . MET A 1 182 ? 8.945 -18.422 0.407 1 80.44 182 MET A O 1
ATOM 1458 N N . MET A 1 183 ? 7.977 -20.359 0.901 1 84.25 183 MET A N 1
ATOM 1459 C CA . MET A 1 183 ? 6.699 -19.953 0.32 1 84.25 183 MET A CA 1
ATOM 1460 C C . MET A 1 183 ? 6.105 -18.766 1.074 1 84.25 183 MET A C 1
ATOM 1462 O O . MET A 1 183 ? 5.609 -17.812 0.461 1 84.25 183 MET A O 1
ATOM 1466 N N . VAL A 1 184 ? 6.246 -18.797 2.309 1 82.62 184 VAL A N 1
ATOM 1467 C CA . VAL A 1 184 ? 5.711 -17.719 3.131 1 82.62 184 VAL A CA 1
ATOM 1468 C C . VAL A 1 184 ? 6.512 -16.438 2.896 1 82.62 184 VAL A C 1
ATOM 1470 O O . VAL A 1 184 ? 5.938 -15.367 2.717 1 82.62 184 VAL A O 1
ATOM 1473 N N . LEU A 1 185 ? 7.789 -16.547 2.859 1 77.62 185 LEU A N 1
ATOM 1474 C CA . LEU A 1 185 ? 8.648 -15.391 2.652 1 77.62 185 LEU A CA 1
ATOM 1475 C C . LEU A 1 185 ? 8.383 -14.758 1.295 1 77.62 185 LEU A C 1
ATOM 1477 O O . LEU A 1 185 ? 8.352 -13.523 1.178 1 77.62 185 LEU A O 1
ATOM 1481 N N . SER A 1 186 ? 8.133 -15.547 0.317 1 81.88 186 SER A N 1
ATOM 1482 C CA . SER A 1 186 ? 7.891 -15.047 -1.031 1 81.88 186 SER A CA 1
ATOM 1483 C C . SER A 1 186 ? 6.609 -14.219 -1.089 1 81.88 186 SER A C 1
ATOM 1485 O O . SER A 1 186 ? 6.582 -13.141 -1.69 1 81.88 186 SER A O 1
ATOM 1487 N N . VAL A 1 187 ? 5.652 -14.727 -0.396 1 87.69 187 VAL A N 1
ATOM 1488 C CA . VAL A 1 187 ? 4.348 -14.086 -0.527 1 87.69 187 VAL A CA 1
ATOM 1489 C C . VAL A 1 187 ? 4.281 -12.859 0.379 1 87.69 187 VAL A C 1
ATOM 1491 O O . VAL A 1 187 ? 3.676 -11.844 0.02 1 87.69 187 VAL A O 1
ATOM 1494 N N . VAL A 1 188 ? 4.98 -12.781 1.447 1 84.5 188 VAL A N 1
ATOM 1495 C CA . VAL A 1 188 ? 4.863 -11.695 2.42 1 84.5 188 VAL A CA 1
ATOM 1496 C C . VAL A 1 188 ? 5.594 -10.461 1.902 1 84.5 188 VAL A C 1
ATOM 1498 O O . VAL A 1 188 ? 5.254 -9.336 2.27 1 84.5 188 VAL A O 1
ATOM 1501 N N . HIS A 1 189 ? 6.531 -10.633 1.051 1 86.56 189 HIS A N 1
ATOM 1502 C CA . HIS A 1 189 ? 7.336 -9.5 0.591 1 86.56 189 HIS A CA 1
ATOM 1503 C C . HIS A 1 189 ? 6.715 -8.852 -0.64 1 86.56 189 HIS A C 1
ATOM 1505 O O . HIS A 1 189 ? 7.148 -7.781 -1.066 1 86.56 189 HIS A O 1
ATOM 1511 N N . LEU A 1 190 ? 5.695 -9.43 -1.189 1 91.5 190 LEU A N 1
ATOM 1512 C CA . LEU A 1 190 ? 5.137 -8.906 -2.432 1 91.5 190 LEU A CA 1
ATOM 1513 C C . LEU A 1 190 ? 4.363 -7.617 -2.178 1 91.5 190 LEU A C 1
ATOM 1515 O O . LEU A 1 190 ? 4.34 -6.723 -3.029 1 91.5 190 LEU A O 1
ATOM 1519 N N . GLN A 1 191 ? 3.768 -7.539 -0.979 1 89.81 191 GLN A N 1
ATOM 1520 C CA . GLN A 1 191 ? 3.039 -6.301 -0.715 1 89.81 191 GLN A CA 1
ATOM 1521 C C . GLN A 1 191 ? 3.998 -5.125 -0.539 1 89.81 191 GLN A C 1
ATOM 1523 O O . GLN A 1 191 ? 3.83 -4.082 -1.172 1 89.81 191 GLN A O 1
ATOM 1528 N N . PRO A 1 192 ? 5.02 -5.238 0.347 1 88.81 192 PRO A N 1
ATOM 1529 C CA . PRO A 1 192 ? 6.027 -4.176 0.401 1 88.81 192 PRO A CA 1
ATOM 1530 C C . PRO A 1 192 ? 6.645 -3.875 -0.963 1 88.81 192 PRO A C 1
ATOM 1532 O O . PRO A 1 192 ? 6.93 -2.717 -1.277 1 88.81 192 PRO A O 1
ATOM 1535 N N . LEU A 1 193 ? 6.848 -4.879 -1.738 1 93.12 193 LEU A N 1
ATOM 1536 C CA . LEU A 1 193 ? 7.395 -4.676 -3.076 1 93.12 193 LEU A CA 1
ATOM 1537 C C . LEU A 1 193 ? 6.441 -3.848 -3.932 1 93.12 193 LEU A C 1
ATOM 1539 O O . LEU A 1 193 ? 6.863 -2.91 -4.609 1 93.12 193 LEU A O 1
ATOM 1543 N N . ARG A 1 194 ? 5.16 -4.199 -3.9 1 94.62 194 ARG A N 1
ATOM 1544 C CA . ARG A 1 194 ? 4.16 -3.445 -4.648 1 94.62 194 ARG A CA 1
ATOM 1545 C C . ARG A 1 194 ? 4.203 -1.965 -4.285 1 94.62 194 ARG A C 1
ATOM 1547 O O . ARG A 1 194 ? 4.215 -1.104 -5.168 1 94.62 194 ARG A O 1
ATOM 1554 N N . LEU A 1 195 ? 4.27 -1.727 -3.029 1 91.44 195 LEU A N 1
ATOM 1555 C CA . LEU A 1 195 ? 4.281 -0.343 -2.568 1 91.44 195 LEU A CA 1
ATOM 1556 C C . LEU A 1 195 ? 5.531 0.383 -3.053 1 91.44 195 LEU A C 1
ATOM 1558 O O . LEU A 1 195 ? 5.457 1.536 -3.48 1 91.44 195 LEU A O 1
ATOM 1562 N N . ALA A 1 196 ? 6.641 -0.259 -2.973 1 92.25 196 ALA A N 1
ATOM 1563 C CA . ALA A 1 196 ? 7.895 0.336 -3.432 1 92.25 196 ALA A CA 1
ATOM 1564 C C . ALA A 1 196 ? 7.836 0.654 -4.922 1 92.25 196 ALA A C 1
ATOM 1566 O O . ALA A 1 196 ? 8.312 1.705 -5.359 1 92.25 196 ALA A O 1
ATOM 1567 N N . LEU A 1 197 ? 7.316 -0.275 -5.664 1 94.62 197 LEU A N 1
ATOM 1568 C CA . LEU A 1 197 ? 7.176 -0.065 -7.102 1 94.62 197 LEU A CA 1
ATOM 1569 C C . LEU A 1 197 ? 6.238 1.101 -7.391 1 94.62 197 LEU A C 1
ATOM 1571 O O . LEU A 1 197 ? 6.531 1.944 -8.242 1 94.62 197 LEU A O 1
ATOM 1575 N N . LEU A 1 198 ? 5.145 1.153 -6.707 1 93.81 198 LEU A N 1
ATOM 1576 C CA . LEU A 1 198 ? 4.18 2.236 -6.875 1 93.81 198 LEU A CA 1
ATOM 1577 C C . LEU A 1 198 ? 4.809 3.582 -6.52 1 93.81 198 LEU A C 1
ATOM 1579 O O . LEU A 1 198 ? 4.582 4.578 -7.211 1 93.81 198 LEU A O 1
ATOM 1583 N N . ASP A 1 199 ? 5.617 3.594 -5.445 1 91.38 199 ASP A N 1
ATOM 1584 C CA . ASP A 1 199 ? 6.316 4.816 -5.059 1 91.38 199 ASP A CA 1
ATOM 1585 C C . ASP A 1 199 ? 7.23 5.301 -6.18 1 91.38 199 ASP A C 1
ATOM 1587 O O . ASP A 1 199 ? 7.281 6.5 -6.469 1 91.38 199 ASP A O 1
ATOM 1591 N N . THR A 1 200 ? 7.906 4.367 -6.77 1 89.75 200 THR A N 1
ATOM 1592 C CA . THR A 1 200 ? 8.805 4.715 -7.871 1 89.75 200 THR A CA 1
ATOM 1593 C C . THR A 1 200 ? 8.008 5.254 -9.062 1 89.75 200 THR A C 1
ATOM 1595 O O . THR A 1 200 ? 8.414 6.23 -9.695 1 89.75 200 THR A O 1
ATOM 1598 N N . LEU A 1 201 ? 6.922 4.637 -9.359 1 89.44 201 LEU A N 1
ATOM 1599 C CA . LEU A 1 201 ? 6.094 5.055 -10.484 1 89.44 201 LEU A CA 1
ATOM 1600 C C . LEU A 1 201 ? 5.488 6.43 -10.227 1 89.44 201 LEU A C 1
ATOM 1602 O O . LEU A 1 201 ? 5.152 7.152 -11.172 1 89.44 201 LEU A O 1
ATOM 1606 N N . MET A 1 202 ? 5.395 6.816 -8.922 1 89.62 202 MET A N 1
ATOM 1607 C CA . MET A 1 202 ? 4.77 8.086 -8.555 1 89.62 202 MET A CA 1
ATOM 1608 C C . MET A 1 202 ? 5.824 9.156 -8.305 1 89.62 202 MET A C 1
ATOM 1610 O O . MET A 1 202 ? 5.508 10.242 -7.812 1 89.62 202 MET A O 1
ATOM 1614 N N . THR A 1 203 ? 7.004 8.898 -8.609 1 87.81 203 THR A N 1
ATOM 1615 C CA . THR A 1 203 ? 8.109 9.812 -8.336 1 87.81 203 THR A CA 1
ATOM 1616 C C . THR A 1 203 ? 7.848 11.18 -8.953 1 87.81 203 THR A C 1
ATOM 1618 O O . THR A 1 203 ? 8.078 12.211 -8.312 1 87.81 203 THR A O 1
ATOM 1621 N N . ASP A 1 204 ? 7.438 11.211 -10.211 1 81.69 204 ASP A N 1
ATOM 1622 C CA . ASP A 1 204 ? 7.16 12.484 -10.859 1 81.69 204 ASP A CA 1
ATOM 1623 C C . ASP A 1 204 ? 6.07 13.258 -10.117 1 81.69 204 ASP A C 1
ATOM 1625 O O . ASP A 1 204 ? 6.145 14.477 -9.984 1 81.69 204 ASP A O 1
ATOM 1629 N N . TYR A 1 205 ? 5.102 12.531 -9.758 1 85.94 205 TYR A N 1
ATOM 1630 C CA . TYR A 1 205 ? 4.035 13.125 -8.953 1 85.94 205 TYR A CA 1
ATOM 1631 C C . TYR A 1 205 ? 4.59 13.727 -7.668 1 85.94 205 TYR A C 1
ATOM 1633 O O . TYR A 1 205 ? 4.27 14.859 -7.32 1 85.94 205 TYR A O 1
ATOM 1641 N N . ILE A 1 206 ? 5.375 13.008 -6.941 1 88.81 206 ILE A N 1
ATOM 1642 C CA . ILE A 1 206 ? 5.945 13.438 -5.672 1 88.81 206 ILE A CA 1
ATOM 1643 C C . ILE A 1 206 ? 6.82 14.672 -5.887 1 88.81 206 ILE A C 1
ATOM 1645 O O . ILE A 1 206 ? 6.754 15.633 -5.113 1 88.81 206 ILE A O 1
ATOM 1649 N N . THR A 1 207 ? 7.559 14.648 -6.902 1 87 207 THR A N 1
ATOM 1650 C CA . THR A 1 207 ? 8.422 15.773 -7.238 1 87 207 THR A CA 1
ATOM 1651 C C . THR A 1 207 ? 7.59 17.031 -7.508 1 87 207 THR A C 1
ATOM 1653 O O . THR A 1 207 ? 7.961 18.125 -7.09 1 87 207 THR A O 1
ATOM 1656 N N . LEU A 1 208 ? 6.504 16.859 -8.188 1 83.94 208 LEU A N 1
ATOM 1657 C CA . LEU A 1 208 ? 5.629 17.984 -8.5 1 83.94 208 LEU A CA 1
ATOM 1658 C C . LEU A 1 208 ? 5.008 18.547 -7.227 1 83.94 208 LEU A C 1
ATOM 1660 O O . LEU A 1 208 ? 4.941 19.766 -7.059 1 83.94 208 LEU A O 1
ATOM 1664 N N . VAL A 1 209 ? 4.578 17.719 -6.344 1 87.12 209 VAL A N 1
ATOM 1665 C CA . VAL A 1 209 ? 4.027 18.156 -5.07 1 87.12 209 VAL A CA 1
ATOM 1666 C C . VAL A 1 209 ? 5.098 18.906 -4.281 1 87.12 209 VAL A C 1
ATOM 1668 O O . VAL A 1 209 ? 4.848 20 -3.775 1 87.12 209 VAL A O 1
ATOM 1671 N N . ASP A 1 210 ? 6.27 18.391 -4.203 1 88.5 210 ASP A N 1
ATOM 1672 C CA . ASP A 1 210 ? 7.371 19 -3.473 1 88.5 210 ASP A CA 1
ATOM 1673 C C . ASP A 1 210 ? 7.703 20.391 -4.043 1 88.5 210 ASP A C 1
ATOM 1675 O O . ASP A 1 210 ? 8.031 21.312 -3.299 1 88.5 210 ASP A O 1
ATOM 1679 N N . SER A 1 211 ? 7.73 20.453 -5.34 1 84.56 211 SER A N 1
ATOM 1680 C CA . SER A 1 211 ? 8.008 21.719 -5.996 1 84.56 211 SER A CA 1
ATOM 1681 C C . SER A 1 211 ? 6.988 22.781 -5.598 1 84.56 211 SER A C 1
ATOM 1683 O O . SER A 1 211 ? 7.344 23.938 -5.383 1 84.56 211 SER A O 1
ATOM 1685 N N . TYR A 1 212 ? 5.848 22.328 -5.492 1 80.75 212 TYR A N 1
ATOM 1686 C CA . TYR A 1 212 ? 4.789 23.25 -5.078 1 80.75 212 TYR A CA 1
ATOM 1687 C C . TYR A 1 212 ? 4.988 23.703 -3.637 1 80.75 212 TYR A C 1
ATOM 1689 O O . TYR A 1 212 ? 4.797 24.875 -3.314 1 80.75 212 TYR A O 1
ATOM 1697 N N . LEU A 1 213 ? 5.281 22.766 -2.82 1 83 213 LEU A N 1
ATOM 1698 C CA . LEU A 1 213 ? 5.492 23.062 -1.408 1 83 213 LEU A CA 1
ATOM 1699 C C . LEU A 1 213 ? 6.652 24.047 -1.227 1 83 213 LEU A C 1
ATOM 1701 O O . LEU A 1 213 ? 6.656 24.844 -0.293 1 83 213 LEU A O 1
ATOM 1705 N N . SER A 1 214 ? 7.527 23.875 -2.082 1 80.31 214 SER A N 1
ATOM 1706 C CA . SER A 1 214 ? 8.703 24.734 -1.994 1 80.31 214 SER A CA 1
ATOM 1707 C C . SER A 1 214 ? 8.391 26.141 -2.506 1 80.31 214 SER A C 1
ATOM 1709 O O . SER A 1 214 ? 9.078 27.094 -2.148 1 80.31 214 SER A O 1
ATOM 1711 N N . SER A 1 215 ? 7.465 26.172 -3.475 1 72.81 215 SER A N 1
ATOM 1712 C CA . SER A 1 215 ? 7.133 27.484 -4.039 1 72.81 215 SER A CA 1
ATOM 1713 C C . SER A 1 215 ? 6.184 28.25 -3.127 1 72.81 215 SER A C 1
ATOM 1715 O O . SER A 1 215 ? 5.898 29.422 -3.371 1 72.81 215 SER A O 1
ATOM 1717 N N . CYS A 1 216 ? 6.348 28.375 -1.907 1 58.03 216 CYS A N 1
ATOM 1718 C CA . CYS A 1 216 ? 5.773 29.062 -0.758 1 58.03 216 CYS A CA 1
ATOM 1719 C C . CYS A 1 216 ? 4.375 29.578 -1.074 1 58.03 216 CYS A C 1
ATOM 1721 O O . CYS A 1 216 ? 3.771 30.281 -0.265 1 58.03 216 CYS A O 1
ATOM 1723 N N . TYR A 1 217 ? 3.781 29.406 -2.287 1 52.5 217 TYR A N 1
ATOM 1724 C CA . TYR A 1 217 ? 2.559 30.156 -2.543 1 52.5 217 TYR A CA 1
ATOM 1725 C C . TYR A 1 217 ? 1.331 29.375 -2.088 1 52.5 217 TYR A C 1
ATOM 1727 O O . TYR A 1 217 ? 0.765 28.594 -2.857 1 52.5 217 TYR A O 1
ATOM 1735 N N . TYR A 1 218 ? 1.375 29.109 -0.794 1 53.28 218 TYR A N 1
ATOM 1736 C CA . TYR A 1 218 ? 0.194 28.328 -0.446 1 53.28 218 TYR A CA 1
ATOM 1737 C C . TYR A 1 218 ? -1.006 29.234 -0.194 1 53.28 218 TYR A C 1
ATOM 1739 O O . TYR A 1 218 ? -0.953 30.125 0.662 1 53.28 218 TYR A O 1
ATOM 1747 N N . GLU A 1 219 ? -1.747 29.656 -1.215 1 52.56 219 GLU A N 1
ATOM 1748 C CA . GLU A 1 219 ? -3.062 30.203 -0.902 1 52.56 219 GLU A CA 1
ATOM 1749 C C . GLU A 1 219 ? -4.078 29.094 -0.642 1 52.56 219 GLU A C 1
ATOM 1751 O O . GLU A 1 219 ? -4.211 28.172 -1.44 1 52.56 219 GLU A O 1
ATOM 1756 N N . PRO A 1 220 ? -4.672 29.062 0.473 1 50.78 220 PRO A N 1
ATOM 1757 C CA . PRO A 1 220 ? -5.734 28.109 0.816 1 50.78 220 PRO A CA 1
ATOM 1758 C C . PRO A 1 220 ? -6.883 28.125 -0.19 1 50.78 220 PRO A C 1
ATOM 1760 O O . PRO A 1 220 ? -7.223 29.172 -0.735 1 50.78 220 PRO A O 1
ATOM 1763 N N . GLY A 1 221 ? -7.371 27.031 -0.636 1 51.12 221 GLY A N 1
ATOM 1764 C CA . GLY A 1 221 ? -8.633 26.906 -1.355 1 51.12 221 GLY A CA 1
ATOM 1765 C C . GLY A 1 221 ? -8.453 26.828 -2.859 1 51.12 221 GLY A C 1
ATOM 1766 O O . GLY A 1 221 ? -9.398 26.516 -3.588 1 51.12 221 GLY A O 1
ATOM 1767 N N . GLU A 1 222 ? -7.344 27.344 -3.25 1 55.28 222 GLU A N 1
ATOM 1768 C CA . GLU A 1 222 ? -7.336 27.422 -4.707 1 55.28 222 GLU A CA 1
ATOM 1769 C C . GLU A 1 222 ? -6.855 26.109 -5.324 1 55.28 222 GLU A C 1
ATOM 1771 O O . GLU A 1 222 ? -5.855 25.547 -4.883 1 55.28 222 GLU A O 1
ATOM 1776 N N . LEU A 1 223 ? -7.773 25.516 -6.094 1 57.56 223 LEU A N 1
ATOM 1777 C CA . LEU A 1 223 ? -7.543 24.344 -6.934 1 57.56 223 LEU A CA 1
ATOM 1778 C C . LEU A 1 223 ? -6.305 24.531 -7.801 1 57.56 223 LEU A C 1
ATOM 1780 O O . LEU A 1 223 ? -5.797 23.578 -8.391 1 57.56 223 LEU A O 1
ATOM 1784 N N . ASP A 1 224 ? -5.812 25.688 -7.695 1 61.69 224 ASP A N 1
ATOM 1785 C CA . ASP A 1 224 ? -4.766 26.016 -8.664 1 61.69 224 ASP A CA 1
ATOM 1786 C C . ASP A 1 224 ? -3.553 25.094 -8.469 1 61.69 224 ASP A C 1
ATOM 1788 O O . ASP A 1 224 ? -2.99 24.594 -9.445 1 61.69 224 ASP A O 1
ATOM 1792 N N . HIS A 1 225 ? -3.275 24.844 -7.254 1 62.97 225 HIS A N 1
ATOM 1793 C CA . HIS A 1 225 ? -2.102 24.016 -6.984 1 62.97 225 HIS A CA 1
ATOM 1794 C C . HIS A 1 225 ? -2.336 22.562 -7.402 1 62.97 225 HIS A C 1
ATOM 1796 O O . HIS A 1 225 ? -1.468 21.938 -8.016 1 62.97 225 HIS A O 1
ATOM 1802 N N . ILE A 1 226 ? -3.48 22.219 -7.152 1 66.81 226 ILE A N 1
ATOM 1803 C CA . ILE A 1 226 ? -3.842 20.828 -7.418 1 66.81 226 ILE A CA 1
ATOM 1804 C C . ILE A 1 226 ? -4.012 20.609 -8.922 1 66.81 226 ILE A C 1
ATOM 1806 O O . ILE A 1 226 ? -3.592 19.594 -9.461 1 66.81 226 ILE A O 1
ATOM 1810 N N . SER A 1 227 ? -4.512 21.656 -9.438 1 68.38 227 SER A N 1
ATOM 1811 C CA . SER A 1 227 ? -4.691 21.594 -10.883 1 68.38 227 SER A CA 1
ATOM 1812 C C . SER A 1 227 ? -3.352 21.5 -11.602 1 68.38 227 SER A C 1
ATOM 1814 O O . SER A 1 227 ? -3.213 20.75 -12.562 1 68.38 227 SER A O 1
ATOM 1816 N N . MET A 1 228 ? -2.42 22.25 -11.133 1 66.56 228 MET A N 1
ATOM 1817 C CA . MET A 1 228 ? -1.094 22.234 -11.742 1 66.56 228 MET A CA 1
ATOM 1818 C C . MET A 1 228 ? -0.45 20.859 -11.617 1 66.56 228 MET A C 1
ATOM 1820 O O . MET A 1 228 ? 0.076 20.328 -12.594 1 66.56 228 MET A O 1
ATOM 1824 N N . VAL A 1 229 ? -0.56 20.328 -10.508 1 69.12 229 VAL A N 1
ATOM 1825 C CA . VAL A 1 229 ? 0.067 19.031 -10.258 1 69.12 229 VAL A CA 1
ATOM 1826 C C . VAL A 1 229 ? -0.637 17.953 -11.078 1 69.12 229 VAL A C 1
ATOM 1828 O O . VAL A 1 229 ? 0.018 17.125 -11.711 1 69.12 229 VAL A O 1
ATOM 1831 N N . SER A 1 230 ? -1.907 18.062 -11.055 1 68.94 230 SER A N 1
ATOM 1832 C CA . SER A 1 230 ? -2.691 17.047 -11.742 1 68.94 230 SER A CA 1
ATOM 1833 C C . SER A 1 230 ? -2.475 17.109 -13.25 1 68.94 230 SER A C 1
ATOM 1835 O O . SER A 1 230 ? -2.318 16.078 -13.906 1 68.94 230 SER A O 1
ATOM 1837 N N . LYS A 1 231 ? -2.461 18.375 -13.789 1 66.25 231 LYS A N 1
ATOM 1838 C CA . LYS A 1 231 ? -2.297 18.562 -15.227 1 66.25 231 LYS A CA 1
ATOM 1839 C C . LYS A 1 231 ? -0.885 18.188 -15.672 1 66.25 231 LYS A C 1
ATOM 1841 O O . LYS A 1 231 ? -0.705 17.531 -16.703 1 66.25 231 LYS A O 1
ATOM 1846 N N . ASN A 1 232 ? 0.063 18.516 -14.922 1 63.25 232 ASN A N 1
ATOM 1847 C CA . ASN A 1 232 ? 1.453 18.266 -15.281 1 63.25 232 ASN A CA 1
ATOM 1848 C C . ASN A 1 232 ? 1.8 16.781 -15.148 1 63.25 232 ASN A C 1
ATOM 1850 O O . ASN A 1 232 ? 2.598 16.25 -15.922 1 63.25 232 ASN A O 1
ATOM 1854 N N . TYR A 1 233 ? 1.21 16.203 -14.195 1 63.25 233 TYR A N 1
ATOM 1855 C CA . TYR A 1 233 ? 1.481 14.781 -13.992 1 63.25 233 TYR A CA 1
ATOM 1856 C C . TYR A 1 233 ? 0.812 13.938 -15.07 1 63.25 233 TYR A C 1
ATOM 1858 O O . TYR A 1 233 ? 1.419 13.008 -15.609 1 63.25 233 TYR A O 1
ATOM 1866 N N . VAL A 1 234 ? -0.445 14.297 -15.281 1 59.16 234 VAL A N 1
ATOM 1867 C CA . VAL A 1 234 ? -1.183 13.523 -16.281 1 59.16 234 VAL A CA 1
ATOM 1868 C C . VAL A 1 234 ? -0.583 13.758 -17.656 1 59.16 234 VAL A C 1
ATOM 1870 O O . VAL A 1 234 ? -0.541 12.844 -18.484 1 59.16 234 VAL A O 1
ATOM 1873 N N . LYS A 1 235 ? -0.049 15.086 -17.875 1 50.56 235 LYS A N 1
ATOM 1874 C CA . LYS A 1 235 ? 0.578 15.406 -19.156 1 50.56 235 LYS A CA 1
ATOM 1875 C C . LYS A 1 235 ? 1.914 14.68 -19.312 1 50.56 235 LYS A C 1
ATOM 1877 O O . LYS A 1 235 ? 2.379 14.453 -20.422 1 50.56 235 LYS A O 1
ATOM 1882 N N . SER A 1 236 ? 2.529 14.531 -18.219 1 45.22 236 SER A N 1
ATOM 1883 C CA . SER A 1 236 ? 3.836 13.883 -18.281 1 45.22 236 SER A CA 1
ATOM 1884 C C . SER A 1 236 ? 3.699 12.375 -18.438 1 45.22 236 SER A C 1
ATOM 1886 O O . SER A 1 236 ? 4.688 11.672 -18.672 1 45.22 236 SER A O 1
ATOM 1888 N N . CYS A 1 237 ? 2.598 11.977 -17.906 1 41.56 237 CYS A N 1
ATOM 1889 C CA . CYS A 1 237 ? 2.4 10.555 -18.156 1 41.56 237 CYS A CA 1
ATOM 1890 C C . CYS A 1 237 ? 1.909 10.32 -19.578 1 41.56 237 CYS A C 1
ATOM 1892 O O . CYS A 1 237 ? 1.115 11.102 -20.109 1 41.56 237 CYS A O 1
ATOM 1894 N N . MET B 1 1 ? 13.352 20 31.297 1 20.11 1 MET B N 1
ATOM 1895 C CA . MET B 1 1 ? 11.93 19.672 31.281 1 20.11 1 MET B CA 1
ATOM 1896 C C . MET B 1 1 ? 11.688 18.328 30.594 1 20.11 1 MET B C 1
ATOM 1898 O O . MET B 1 1 ? 12.383 17.984 29.656 1 20.11 1 MET B O 1
ATOM 1902 N N . VAL B 1 2 ? 11.078 17.375 31.25 1 25.03 2 VAL B N 1
ATOM 1903 C CA . VAL B 1 2 ? 10.758 15.961 31.078 1 25.03 2 VAL B CA 1
ATOM 1904 C C . VAL B 1 2 ? 10.047 15.758 29.734 1 25.03 2 VAL B C 1
ATOM 1906 O O . VAL B 1 2 ? 8.945 16.266 29.531 1 25.03 2 VAL B O 1
ATOM 1909 N N . VAL B 1 3 ? 10.602 16 28.703 1 33.44 3 VAL B N 1
ATOM 1910 C CA . VAL B 1 3 ? 10.07 15.719 27.375 1 33.44 3 VAL B CA 1
ATOM 1911 C C . VAL B 1 3 ? 9.211 14.453 27.422 1 33.44 3 VAL B C 1
ATOM 1913 O O . VAL B 1 3 ? 9.719 13.359 27.672 1 33.44 3 VAL B O 1
ATOM 1916 N N . ASP B 1 4 ? 7.973 14.461 27.969 1 35.53 4 ASP B N 1
ATOM 1917 C CA . ASP B 1 4 ? 6.914 13.5 28.25 1 35.53 4 ASP B CA 1
ATOM 1918 C C . ASP B 1 4 ? 6.723 12.523 27.094 1 35.53 4 ASP B C 1
ATOM 1920 O O . ASP B 1 4 ? 7.125 12.805 25.969 1 35.53 4 ASP B O 1
ATOM 1924 N N . ASP B 1 5 ? 6.094 11.367 27.562 1 39.81 5 ASP B N 1
ATOM 1925 C CA . ASP B 1 5 ? 5.758 10.055 27.031 1 39.81 5 ASP B CA 1
ATOM 1926 C C . ASP B 1 5 ? 4.98 10.18 25.719 1 39.81 5 ASP B C 1
ATOM 1928 O O . ASP B 1 5 ? 4.039 10.969 25.625 1 39.81 5 ASP B O 1
ATOM 1932 N N . VAL B 1 6 ? 5.742 10.281 24.734 1 43.88 6 VAL B N 1
ATOM 1933 C CA . VAL B 1 6 ? 4.977 10.117 23.5 1 43.88 6 VAL B CA 1
ATOM 1934 C C . VAL B 1 6 ? 3.951 9 23.672 1 43.88 6 VAL B C 1
ATOM 1936 O O . VAL B 1 6 ? 4.281 7.914 24.156 1 43.88 6 VAL B O 1
ATOM 1939 N N . LYS B 1 7 ? 2.74 9.391 24 1 41.59 7 LYS B N 1
ATOM 1940 C CA . LYS B 1 7 ? 1.676 8.391 24.078 1 41.59 7 LYS B CA 1
ATOM 1941 C C . LYS B 1 7 ? 1.506 7.656 22.75 1 41.59 7 LYS B C 1
ATOM 1943 O O . LYS B 1 7 ? 1.613 8.266 21.688 1 41.59 7 LYS B O 1
ATOM 1948 N N . PHE B 1 8 ? 2.09 6.562 22.703 1 46.69 8 PHE B N 1
ATOM 1949 C CA . PHE B 1 8 ? 1.921 5.762 21.484 1 46.69 8 PHE B CA 1
ATOM 1950 C C . PHE B 1 8 ? 0.739 4.812 21.625 1 46.69 8 PHE B C 1
ATOM 1952 O O . PHE B 1 8 ? 0.368 4.438 22.75 1 46.69 8 PHE B O 1
ATOM 1959 N N . MET B 1 9 ? -0.144 4.98 20.672 1 44.19 9 MET B N 1
ATOM 1960 C CA . MET B 1 9 ? -1.246 4.023 20.656 1 44.19 9 MET B CA 1
ATOM 1961 C C . MET B 1 9 ? -0.996 2.932 19.609 1 44.19 9 MET B C 1
ATOM 1963 O O . MET B 1 9 ? -0.557 3.219 18.5 1 44.19 9 MET B O 1
ATOM 1967 N N . SER B 1 10 ? -0.628 1.792 20.125 1 42.47 10 SER B N 1
ATOM 1968 C CA . SER B 1 10 ? -0.593 0.625 19.234 1 42.47 10 SER B CA 1
ATOM 1969 C C . SER B 1 10 ? -1.984 0.284 18.719 1 42.47 10 SER B C 1
ATOM 1971 O O . SER B 1 10 ? -2.969 0.37 19.453 1 42.47 10 SER B O 1
ATOM 1973 N N . ILE B 1 11 ? -2.152 0.469 17.453 1 40.06 11 ILE B N 1
ATOM 1974 C CA . ILE B 1 11 ? -3.449 0.16 16.859 1 40.06 11 ILE B CA 1
ATOM 1975 C C . ILE B 1 11 ? -3.539 -1.336 16.562 1 40.06 11 ILE B C 1
ATOM 1977 O O . ILE B 1 11 ? -2.711 -1.883 15.836 1 40.06 11 ILE B O 1
ATOM 1981 N N . LEU B 1 12 ? -3.764 -2.082 17.516 1 42.91 12 LEU B N 1
ATOM 1982 C CA . LEU B 1 12 ? -4.047 -3.492 17.266 1 42.91 12 LEU B CA 1
ATOM 1983 C C . LEU B 1 12 ? -5.258 -3.652 16.359 1 42.91 12 LEU B C 1
ATOM 1985 O O . LEU B 1 12 ? -6.312 -3.059 16.609 1 42.91 12 LEU B O 1
ATOM 1989 N N . LYS B 1 13 ? -4.836 -3.9 15.141 1 40.34 13 LYS B N 1
ATOM 1990 C CA . LYS B 1 13 ? -5.805 -4.121 14.07 1 40.34 13 LYS B CA 1
ATOM 1991 C C . LYS B 1 13 ? -6.973 -4.977 14.555 1 40.34 13 LYS B C 1
ATOM 1993 O O . LYS B 1 13 ? -7.891 -5.281 13.789 1 40.34 13 LYS B O 1
ATOM 1998 N N . GLY B 1 14 ? -7.223 -5.613 15.57 1 40.81 14 GLY B N 1
ATOM 1999 C CA . GLY B 1 14 ? -8.539 -6.227 15.602 1 40.81 14 GLY B CA 1
ATOM 2000 C C . GLY B 1 14 ? -9.672 -5.215 15.625 1 40.81 14 GLY B C 1
ATOM 2001 O O . GLY B 1 14 ? -9.445 -4.02 15.422 1 40.81 14 GLY B O 1
ATOM 2002 N N . LYS B 1 15 ? -10.969 -5.551 15.891 1 43.97 15 LYS B N 1
ATOM 2003 C CA . LYS B 1 15 ? -12.211 -4.832 16.156 1 43.97 15 LYS B CA 1
ATOM 2004 C C . LYS B 1 15 ? -12 -3.727 17.188 1 43.97 15 LYS B C 1
ATOM 2006 O O . LYS B 1 15 ? -12.852 -2.85 17.359 1 43.97 15 LYS B O 1
ATOM 2011 N N . ARG B 1 16 ? -10.938 -3.76 18.031 1 45.75 16 ARG B N 1
ATOM 2012 C CA . ARG B 1 16 ? -10.883 -2.824 19.156 1 45.75 16 ARG B CA 1
ATOM 2013 C C . ARG B 1 16 ? -9.578 -2.035 19.156 1 45.75 16 ARG B C 1
ATOM 2015 O O . ARG B 1 16 ? -8.5 -2.613 19 1 45.75 16 ARG B O 1
ATOM 2022 N N . ILE B 1 17 ? -9.672 -0.819 18.828 1 48.88 17 ILE B N 1
ATOM 2023 C CA . ILE B 1 17 ? -8.508 0.061 18.922 1 48.88 17 ILE B CA 1
ATOM 2024 C C . ILE B 1 17 ? -8.133 0.246 20.391 1 48.88 17 ILE B C 1
ATOM 2026 O O . ILE B 1 17 ? -8.938 0.719 21.203 1 48.88 17 ILE B O 1
ATOM 2030 N N . LYS B 1 18 ? -7.34 -0.678 20.891 1 52.41 18 LYS B N 1
ATOM 2031 C CA . LYS B 1 18 ? -6.844 -0.434 22.25 1 52.41 18 LYS B CA 1
ATOM 2032 C C . LYS B 1 18 ? -5.801 0.679 22.25 1 52.41 18 LYS B C 1
ATOM 2034 O O . LYS B 1 18 ? -4.805 0.61 21.531 1 52.41 18 LYS B O 1
ATOM 2039 N N . LEU B 1 19 ? -6.238 1.808 22.781 1 48.94 19 LEU B N 1
ATOM 2040 C CA . LEU B 1 19 ? -5.352 2.957 22.922 1 48.94 19 LEU B CA 1
ATOM 2041 C C . LEU B 1 19 ? -4.512 2.84 24.188 1 48.94 19 LEU B C 1
ATOM 2043 O O . LEU B 1 19 ? -5.051 2.775 25.297 1 48.94 19 LEU B O 1
ATOM 2047 N N . THR B 1 20 ? -3.391 2.152 24.016 1 51.69 20 THR B N 1
ATOM 2048 C CA . THR B 1 20 ? -2.498 2.148 25.172 1 51.69 20 THR B CA 1
ATOM 2049 C C . THR B 1 20 ? -1.518 3.314 25.109 1 51.69 20 THR B C 1
ATOM 2051 O O . THR B 1 20 ? -0.745 3.428 24.156 1 51.69 20 THR B O 1
ATOM 2054 N N . LEU B 1 21 ? -1.755 4.289 26 1 50.53 21 LEU B N 1
ATOM 2055 C CA . LEU B 1 21 ? -0.842 5.422 26.109 1 50.53 21 LEU B CA 1
ATOM 2056 C C . LEU B 1 21 ? 0.434 5.02 26.844 1 50.53 21 LEU B C 1
ATOM 2058 O O . LEU B 1 21 ? 0.379 4.543 27.969 1 50.53 21 LEU B O 1
ATOM 2062 N N . LYS B 1 22 ? 1.385 4.562 26.031 1 57.06 22 LYS B N 1
ATOM 2063 C CA . LYS B 1 22 ? 2.684 4.297 26.641 1 57.06 22 LYS B CA 1
ATOM 2064 C C . LYS B 1 22 ? 3.639 5.469 26.422 1 57.06 22 LYS B C 1
ATOM 2066 O O . LYS B 1 22 ? 3.424 6.301 25.547 1 57.06 22 LYS B O 1
ATOM 2071 N N . SER B 1 23 ? 4.375 5.648 27.484 1 56.47 23 SER B N 1
ATOM 2072 C CA . SER B 1 23 ? 5.426 6.656 27.359 1 56.47 23 SER B CA 1
ATOM 2073 C C . SER B 1 23 ? 6.711 6.051 26.812 1 56.47 23 SER B C 1
ATOM 2075 O O . SER B 1 23 ? 7.066 4.922 27.141 1 56.47 23 SER B O 1
ATOM 2077 N N . SER B 1 24 ? 7.09 6.367 25.688 1 60.84 24 SER B N 1
ATOM 2078 C CA . SER B 1 24 ? 8.398 6.023 25.141 1 60.84 24 SER B CA 1
ATOM 2079 C C . SER B 1 24 ? 9.305 7.25 25.062 1 60.84 24 SER B C 1
ATOM 2081 O O . SER B 1 24 ? 8.82 8.383 25.047 1 60.84 24 SER B O 1
ATOM 2083 N N . SER B 1 25 ? 10.602 6.914 25.234 1 72.88 25 SER B N 1
ATOM 2084 C CA . SER B 1 25 ? 11.555 8 25.047 1 72.88 25 SER B CA 1
ATOM 2085 C C . SER B 1 25 ? 11.406 8.625 23.672 1 72.88 25 SER B C 1
ATOM 2087 O O . SER B 1 25 ? 11.156 7.922 22.688 1 72.88 25 SER B O 1
ATOM 2089 N N . PHE B 1 26 ? 11.375 9.914 23.719 1 76.56 26 PHE B N 1
ATOM 2090 C CA . PHE B 1 26 ? 11.273 10.656 22.469 1 76.56 26 PHE B CA 1
ATOM 2091 C C . PHE B 1 26 ? 12.328 10.195 21.484 1 76.56 26 PHE B C 1
ATOM 2093 O O . PHE B 1 26 ? 12.023 9.953 20.312 1 76.56 26 PHE B O 1
ATOM 2100 N N . PHE B 1 27 ? 13.492 10 21.984 1 77.31 27 PHE B N 1
ATOM 2101 C CA . PHE B 1 27 ? 14.602 9.625 21.109 1 77.31 27 PHE B CA 1
ATOM 2102 C C . PHE B 1 27 ? 14.391 8.227 20.531 1 77.31 27 PHE B C 1
ATOM 2104 O O . PHE B 1 27 ? 14.648 7.996 19.359 1 77.31 27 PHE B O 1
ATOM 2111 N N . GLY B 1 28 ? 13.945 7.387 21.375 1 79.31 28 GLY B N 1
ATOM 2112 C CA . GLY B 1 28 ? 13.672 6.039 20.906 1 79.31 28 GLY B CA 1
ATOM 2113 C C . GLY B 1 28 ? 12.617 5.992 19.812 1 79.31 28 GLY B C 1
ATOM 2114 O O . GLY B 1 28 ? 12.75 5.234 18.844 1 79.31 28 GLY B O 1
ATOM 2115 N N . VAL B 1 29 ? 11.648 6.844 19.953 1 79.19 29 VAL B N 1
ATOM 2116 C CA . VAL B 1 29 ? 10.562 6.895 18.984 1 79.19 29 VAL B CA 1
ATOM 2117 C C . VAL B 1 29 ? 11.07 7.473 17.656 1 79.19 29 VAL B C 1
ATOM 2119 O O . VAL B 1 29 ? 10.805 6.926 16.594 1 79.19 29 VAL B O 1
ATOM 2122 N N . VAL B 1 30 ? 11.844 8.477 17.75 1 83.94 30 VAL B N 1
ATOM 2123 C CA . VAL B 1 30 ? 12.375 9.141 16.562 1 83.94 30 VAL B CA 1
ATOM 2124 C C . VAL B 1 30 ? 13.289 8.188 15.805 1 83.94 30 VAL B C 1
ATOM 2126 O O . VAL B 1 30 ? 13.25 8.125 14.57 1 83.94 30 VAL B O 1
ATOM 2129 N N . GLN B 1 31 ? 14.023 7.434 16.531 1 84.69 31 GLN B N 1
ATOM 2130 C CA . GLN B 1 31 ? 14.922 6.473 15.898 1 84.69 31 GLN B CA 1
ATOM 2131 C C . GLN B 1 31 ? 14.133 5.398 15.148 1 84.69 31 GLN B C 1
ATOM 2133 O O . GLN B 1 31 ? 14.523 4.996 14.047 1 84.69 31 GLN B O 1
ATOM 2138 N N . ARG B 1 32 ? 13.094 4.949 15.727 1 82.62 32 ARG B N 1
ATOM 2139 C CA . ARG B 1 32 ? 12.25 3.939 15.102 1 82.62 32 ARG B CA 1
ATOM 2140 C C . ARG B 1 32 ? 11.633 4.465 13.805 1 82.62 32 ARG B C 1
ATOM 2142 O O . ARG B 1 32 ? 11.617 3.768 12.789 1 82.62 32 ARG B O 1
ATOM 2149 N N . ILE B 1 33 ? 11.211 5.676 13.852 1 85.5 33 ILE B N 1
ATOM 2150 C CA . ILE B 1 33 ? 10.555 6.289 12.703 1 85.5 33 ILE B CA 1
ATOM 2151 C C . ILE B 1 33 ? 11.562 6.484 11.578 1 85.5 33 ILE B C 1
ATOM 2153 O O . ILE B 1 33 ? 11.242 6.266 10.406 1 85.5 33 ILE B O 1
ATOM 2157 N N . ASN B 1 34 ? 12.742 6.789 11.961 1 86.44 34 ASN B N 1
ATOM 2158 C CA . ASN B 1 34 ? 13.781 7.102 10.984 1 86.44 34 ASN B CA 1
ATOM 2159 C C . ASN B 1 34 ? 14.188 5.871 10.18 1 86.44 34 ASN B C 1
ATOM 2161 O O . ASN B 1 34 ? 14.781 5.992 9.109 1 86.44 34 ASN B O 1
ATOM 2165 N N . HIS B 1 35 ? 13.766 4.738 10.617 1 83.38 35 HIS B N 1
ATOM 2166 C CA . HIS B 1 35 ? 14.148 3.494 9.961 1 83.38 35 HIS B CA 1
ATOM 2167 C C . HIS B 1 35 ? 13.141 3.113 8.875 1 83.38 35 HIS B C 1
ATOM 2169 O O . HIS B 1 35 ? 13.438 2.279 8.016 1 83.38 35 HIS B O 1
ATOM 2175 N N . ASP B 1 36 ? 12.062 3.691 8.914 1 85.12 36 ASP B N 1
ATOM 2176 C CA . ASP B 1 36 ? 11.016 3.328 7.973 1 85.12 36 ASP B CA 1
ATOM 2177 C C . ASP B 1 36 ? 11.117 4.148 6.688 1 85.12 36 ASP B C 1
ATOM 2179 O O . ASP B 1 36 ? 11.617 5.277 6.707 1 85.12 36 ASP B O 1
ATOM 2183 N N . LYS B 1 37 ? 10.688 3.547 5.598 1 87.75 37 LYS B N 1
ATOM 2184 C CA . LYS B 1 37 ? 10.781 4.203 4.297 1 87.75 37 LYS B CA 1
ATOM 2185 C C . LYS B 1 37 ? 9.586 5.113 4.055 1 87.75 37 LYS B C 1
ATOM 2187 O O . LYS B 1 37 ? 9.609 5.961 3.154 1 87.75 37 LYS B O 1
ATOM 2192 N N . SER B 1 38 ? 8.602 4.898 4.785 1 91.44 38 SER B N 1
ATOM 2193 C CA . SER B 1 38 ? 7.414 5.738 4.641 1 91.44 38 SER B CA 1
ATOM 2194 C C . SER B 1 38 ? 6.672 5.883 5.965 1 91.44 38 SER B C 1
ATOM 2196 O O . SER B 1 38 ? 6.805 5.039 6.852 1 91.44 38 SER B O 1
ATOM 2198 N N . LEU B 1 39 ? 5.984 6.953 6.105 1 93.94 39 LEU B N 1
ATOM 2199 C CA . LEU B 1 39 ? 5.148 7.188 7.277 1 93.94 39 LEU B CA 1
ATOM 2200 C C . LEU B 1 39 ? 3.877 7.941 6.895 1 93.94 39 LEU B C 1
ATOM 2202 O O . LEU B 1 39 ? 3.791 8.508 5.805 1 93.94 39 LEU B O 1
ATOM 2206 N N . ILE B 1 40 ? 2.92 7.828 7.773 1 95.12 40 ILE B N 1
ATOM 2207 C CA . ILE B 1 40 ? 1.678 8.578 7.645 1 95.12 40 ILE B CA 1
ATOM 2208 C C . ILE B 1 40 ? 1.682 9.758 8.617 1 95.12 40 ILE B C 1
ATOM 2210 O O . ILE B 1 40 ? 2.082 9.609 9.773 1 95.12 40 ILE B O 1
ATOM 2214 N N . LEU B 1 41 ? 1.315 10.883 8.109 1 95.62 41 LEU B N 1
ATOM 2215 C CA . LEU B 1 41 ? 1.379 12.109 8.898 1 95.62 41 LEU B CA 1
ATOM 2216 C C . LEU B 1 41 ? 0.03 12.82 8.906 1 95.62 41 LEU B C 1
ATOM 2218 O O . LEU B 1 41 ? -0.6 12.984 7.855 1 95.62 41 LEU B O 1
ATOM 2222 N N . THR B 1 42 ? -0.468 13.086 10.094 1 93.5 42 THR B N 1
ATOM 2223 C CA . THR B 1 42 ? -1.607 13.984 10.258 1 93.5 42 THR B CA 1
ATOM 2224 C C . THR B 1 42 ? -1.32 15.039 11.32 1 93.5 42 THR B C 1
ATOM 2226 O O . THR B 1 42 ? -0.363 14.906 12.086 1 93.5 42 THR B O 1
ATOM 2229 N N . ASP B 1 43 ? -2.115 16.094 11.25 1 93 43 ASP B N 1
ATOM 2230 C CA . ASP B 1 43 ? -1.887 17.203 12.164 1 93 43 ASP B CA 1
ATOM 2231 C C . ASP B 1 43 ? -3.207 17.812 12.633 1 93 43 ASP B C 1
ATOM 2233 O O . ASP B 1 43 ? -4.219 17.719 11.93 1 93 43 ASP B O 1
ATOM 2237 N N . GLU B 1 44 ? -3.156 18.328 13.812 1 89.44 44 GLU B N 1
ATOM 2238 C CA . GLU B 1 44 ? -4.258 19.109 14.367 1 89.44 44 GLU B CA 1
ATOM 2239 C C . GLU B 1 44 ? -3.768 20.438 14.922 1 89.44 44 GLU B C 1
ATOM 2241 O O . GLU B 1 44 ? -2.695 20.5 15.531 1 89.44 44 GLU B O 1
ATOM 2246 N N . GLY B 1 45 ? -4.535 21.453 14.617 1 89.81 45 GLY B N 1
ATOM 2247 C CA . GLY B 1 45 ? -4.23 22.781 15.133 1 89.81 45 GLY B CA 1
ATOM 2248 C C . GLY B 1 45 ? -5.34 23.781 14.891 1 89.81 45 GLY B C 1
ATOM 2249 O O . GLY B 1 45 ? -6.453 23.406 14.516 1 89.81 45 GLY B O 1
ATOM 2250 N N . VAL B 1 46 ? -5.09 24.969 15.289 1 87.25 46 VAL B N 1
ATOM 2251 C CA . VAL B 1 46 ? -6.066 26.047 15.164 1 87.25 46 VAL B CA 1
ATOM 2252 C C . VAL B 1 46 ? -5.59 27.062 14.125 1 87.25 46 VAL B C 1
ATOM 2254 O O . VAL B 1 46 ? -4.469 27.578 14.211 1 87.25 46 VAL B O 1
ATOM 2257 N N . GLU B 1 47 ? -6.402 27.312 13.055 1 83.5 47 GLU B N 1
ATOM 2258 C CA . GLU B 1 47 ? -6.168 28.312 12.008 1 83.5 47 GLU B CA 1
ATOM 2259 C C . GLU B 1 47 ? -4.812 28.094 11.344 1 83.5 47 GLU B C 1
ATOM 2261 O O . GLU B 1 47 ? -4.027 29.047 11.211 1 83.5 47 GLU B O 1
ATOM 2266 N N . LEU B 1 48 ? -4.523 26.938 10.961 1 80.94 48 LEU B N 1
ATOM 2267 C CA . LEU B 1 48 ? -3.207 26.594 10.43 1 80.94 48 LEU B CA 1
ATOM 2268 C C . LEU B 1 48 ? -2.939 27.344 9.125 1 80.94 48 LEU B C 1
ATOM 2270 O O . LEU B 1 48 ? -1.792 27.672 8.812 1 80.94 48 LEU B O 1
ATOM 2274 N N . PHE B 1 49 ? -3.988 27.703 8.422 1 76.38 49 PHE B N 1
ATOM 2275 C CA . PHE B 1 49 ? -3.834 28.422 7.156 1 76.38 49 PHE B CA 1
ATOM 2276 C C . PHE B 1 49 ? -3.457 29.875 7.402 1 76.38 49 PHE B C 1
ATOM 2278 O O . PHE B 1 49 ? -2.938 30.547 6.512 1 76.38 49 PHE B O 1
ATOM 2285 N N . ASN B 1 50 ? -3.748 30.281 8.578 1 79.69 50 ASN B N 1
ATOM 2286 C CA . ASN B 1 50 ? -3.447 31.656 8.938 1 79.69 50 ASN B CA 1
ATOM 2287 C C . ASN B 1 50 ? -2.346 31.734 9.992 1 79.69 50 ASN B C 1
ATOM 2289 O O . ASN B 1 50 ? -2.457 32.469 10.961 1 79.69 50 ASN B O 1
ATOM 2293 N N . HIS B 1 51 ? -1.388 30.906 9.781 1 76.62 51 HIS B N 1
ATOM 2294 C CA . HIS B 1 51 ? -0.23 30.844 10.672 1 76.62 51 HIS B CA 1
ATOM 2295 C C . HIS B 1 51 ? -0.654 30.641 12.117 1 76.62 51 HIS B C 1
ATOM 2297 O O . HIS B 1 51 ? -0.113 31.266 13.031 1 76.62 51 HIS B O 1
ATOM 2303 N N . GLY B 1 52 ? -1.721 29.891 12.242 1 82.81 52 GLY B N 1
ATOM 2304 C CA . GLY B 1 52 ? -2.172 29.531 13.57 1 82.81 52 GLY B CA 1
ATOM 2305 C C . GLY B 1 52 ? -1.246 28.562 14.273 1 82.81 52 GLY B C 1
ATOM 2306 O O . GLY B 1 52 ? -0.048 28.516 13.984 1 82.81 52 GLY B O 1
ATOM 2307 N N . ARG B 1 53 ? -1.784 27.922 15.336 1 89.25 53 ARG B N 1
ATOM 2308 C CA . ARG B 1 53 ? -0.951 27.141 16.234 1 89.25 53 ARG B CA 1
ATOM 2309 C C . ARG B 1 53 ? -1.107 25.656 15.977 1 89.25 53 ARG B C 1
ATOM 2311 O O . ARG B 1 53 ? -2.223 25.125 15.992 1 89.25 53 ARG B O 1
ATOM 2318 N N . LEU B 1 54 ? 0.071 25.016 15.695 1 93.5 54 LEU B N 1
ATOM 2319 C CA . LEU B 1 54 ? 0.096 23.562 15.609 1 93.5 54 LEU B CA 1
ATOM 2320 C C . LEU B 1 54 ? -0.013 22.938 16.984 1 93.5 54 LEU B C 1
ATOM 2322 O O . LEU B 1 54 ? 0.752 23.281 17.891 1 93.5 54 LEU B O 1
ATOM 2326 N N . CYS B 1 55 ? -0.963 22.031 17.172 1 91.56 55 CYS B N 1
ATOM 2327 C CA . CYS B 1 55 ? -1.201 21.484 18.5 1 91.56 55 CYS B CA 1
ATOM 2328 C C . CYS B 1 55 ? -0.73 20.031 18.578 1 91.56 55 CYS B C 1
ATOM 2330 O O . CYS B 1 55 ? -0.135 19.625 19.578 1 91.56 55 CYS B O 1
ATOM 2332 N N . TRP B 1 56 ? -1.075 19.266 17.531 1 89.75 56 TRP B N 1
ATOM 2333 C CA . TRP B 1 56 ? -0.736 17.844 17.531 1 89.75 56 TRP B CA 1
ATOM 2334 C C . TRP B 1 56 ? -0.139 17.422 16.203 1 89.75 56 TRP B C 1
ATOM 2336 O O . TRP B 1 56 ? -0.557 17.906 15.141 1 89.75 56 TRP B O 1
ATOM 2346 N N . LEU B 1 57 ? 0.822 16.531 16.281 1 92.5 57 LEU B N 1
ATOM 2347 C CA . LEU B 1 57 ? 1.341 15.805 15.133 1 92.5 57 LEU B CA 1
ATOM 2348 C C . LEU B 1 57 ? 1.229 14.305 15.344 1 92.5 57 LEU B C 1
ATOM 2350 O O . LEU B 1 57 ? 1.639 13.781 16.391 1 92.5 57 LEU B O 1
ATOM 2354 N N . GLN B 1 58 ? 0.551 13.633 14.453 1 90.38 58 GLN B N 1
ATOM 2355 C CA . GLN B 1 58 ? 0.42 12.188 14.523 1 90.38 58 GLN B CA 1
ATOM 2356 C C . GLN B 1 58 ? 1.269 11.5 13.453 1 90.38 58 GLN B C 1
ATOM 2358 O O . GLN B 1 58 ? 1.254 11.906 12.289 1 90.38 58 GLN B O 1
ATOM 2363 N N . ILE B 1 59 ? 2.012 10.508 13.828 1 91.44 59 ILE B N 1
ATOM 2364 C CA . ILE B 1 59 ? 2.803 9.711 12.891 1 91.44 59 ILE B CA 1
ATOM 2365 C C . ILE B 1 59 ? 2.453 8.234 13.047 1 91.44 59 ILE B C 1
ATOM 2367 O O . ILE B 1 59 ? 2.52 7.688 14.148 1 91.44 59 ILE B O 1
ATOM 2371 N N . ALA B 1 60 ? 2.025 7.68 11.969 1 89.62 60 ALA B N 1
ATOM 2372 C CA . ALA B 1 60 ? 1.728 6.25 11.977 1 89.62 60 ALA B CA 1
ATOM 2373 C C . ALA B 1 60 ? 2.738 5.477 11.133 1 89.62 60 ALA B C 1
ATOM 2375 O O . ALA B 1 60 ? 3.119 5.914 10.047 1 89.62 60 ALA B O 1
ATOM 2376 N N . LEU B 1 61 ? 3.227 4.418 11.727 1 85.75 61 LEU B N 1
ATOM 2377 C CA . LEU B 1 61 ? 4.012 3.418 11.016 1 85.75 61 LEU B CA 1
ATOM 2378 C C . LEU B 1 61 ? 3.174 2.18 10.711 1 85.75 61 LEU B C 1
ATOM 2380 O O . LEU B 1 61 ? 1.943 2.254 10.672 1 85.75 61 LEU B O 1
ATOM 2384 N N . LYS B 1 62 ? 3.713 1.104 10.367 1 74.31 62 LYS B N 1
ATOM 2385 C CA . LYS B 1 62 ? 2.975 -0.095 9.984 1 74.31 62 LYS B CA 1
ATOM 2386 C C . LYS B 1 62 ? 2.139 -0.622 11.141 1 74.31 62 LYS B C 1
ATOM 2388 O O . LYS B 1 62 ? 0.968 -0.966 10.969 1 74.31 62 LYS B O 1
ATOM 2393 N N . ASN B 1 63 ? 2.646 -0.625 12.336 1 70.88 63 ASN B N 1
ATOM 2394 C CA . ASN B 1 63 ? 1.926 -1.275 13.43 1 70.88 63 ASN B CA 1
ATOM 2395 C C . ASN B 1 63 ? 1.83 -0.372 14.656 1 70.88 63 ASN B C 1
ATOM 2397 O O . ASN B 1 63 ? 1.397 -0.811 15.719 1 70.88 63 ASN B O 1
ATOM 2401 N N . LYS B 1 64 ? 2.193 0.905 14.531 1 78.06 64 LYS B N 1
ATOM 2402 C CA . LYS B 1 64 ? 2.211 1.814 15.672 1 78.06 64 LYS B CA 1
ATOM 2403 C C . LYS B 1 64 ? 1.812 3.229 15.25 1 78.06 64 LYS B C 1
ATOM 2405 O O . LYS B 1 64 ? 2.123 3.662 14.141 1 78.06 64 LYS B O 1
ATOM 2410 N N . VAL B 1 65 ? 1.146 3.9 16.234 1 84.75 65 VAL B N 1
ATOM 2411 C CA . VAL B 1 65 ? 0.798 5.305 16.047 1 84.75 65 VAL B CA 1
ATOM 2412 C C . VAL B 1 65 ? 1.404 6.145 17.172 1 84.75 65 VAL B C 1
ATOM 2414 O O . VAL B 1 65 ? 1.298 5.785 18.344 1 84.75 65 VAL B O 1
ATOM 2417 N N . TYR B 1 66 ? 2.051 7.199 16.812 1 85.69 66 TYR B N 1
ATOM 2418 C CA . TYR B 1 66 ? 2.629 8.141 17.766 1 85.69 66 TYR B CA 1
ATOM 2419 C C . TYR B 1 66 ? 1.928 9.492 17.703 1 85.69 66 TYR B C 1
ATOM 2421 O O . TYR B 1 66 ? 1.757 10.055 16.609 1 85.69 66 TYR B O 1
ATOM 2429 N N . LEU B 1 67 ? 1.515 9.938 18.922 1 86.75 67 LEU B N 1
ATOM 2430 C CA . LEU B 1 67 ? 0.917 11.266 19.047 1 86.75 67 LEU B CA 1
ATOM 2431 C C . LEU B 1 67 ? 1.874 12.234 19.719 1 86.75 67 LEU B C 1
ATOM 2433 O O . LEU B 1 67 ? 2.209 12.062 20.906 1 86.75 67 LEU B O 1
ATOM 2437 N N . PHE B 1 68 ? 2.301 13.266 19 1 86.88 68 PHE B N 1
ATOM 2438 C CA . PHE B 1 68 ? 3.197 14.273 19.562 1 86.88 68 PHE B CA 1
ATOM 2439 C C . PHE B 1 68 ? 2.424 15.516 19.969 1 86.88 68 PHE B C 1
ATOM 2441 O O . PHE B 1 68 ? 1.796 16.172 19.141 1 86.88 68 PHE B O 1
ATOM 2448 N N . ASP B 1 69 ? 2.443 15.805 21.25 1 85.62 69 ASP B N 1
ATOM 2449 C CA . ASP B 1 69 ? 1.829 17.031 21.75 1 85.62 69 ASP B CA 1
ATOM 2450 C C . ASP B 1 69 ? 2.738 18.234 21.516 1 85.62 69 ASP B C 1
ATOM 2452 O O . ASP B 1 69 ? 3.545 18.594 22.391 1 85.62 69 ASP B O 1
ATOM 2456 N N . ILE B 1 70 ? 2.553 18.906 20.453 1 90.88 70 ILE B N 1
ATOM 2457 C CA . ILE B 1 70 ? 3.463 19.953 20.016 1 90.88 70 ILE B CA 1
ATOM 2458 C C . ILE B 1 70 ? 3.277 21.188 20.906 1 90.88 70 ILE B C 1
ATOM 2460 O O . ILE B 1 70 ? 4.223 21.938 21.141 1 90.88 70 ILE B O 1
ATOM 2464 N N . LEU B 1 71 ? 2.092 21.328 21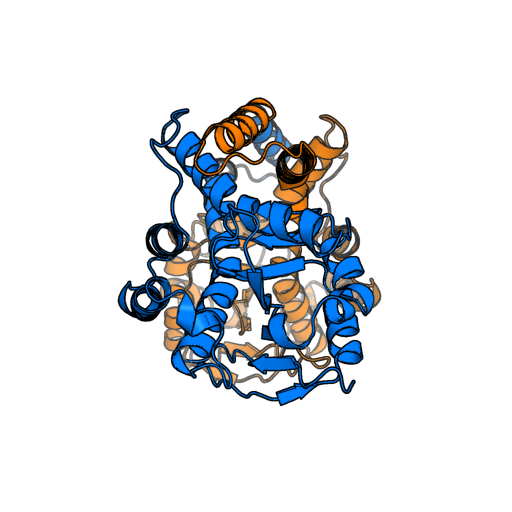.422 1 87 71 LEU B N 1
ATOM 2465 C CA . LEU B 1 71 ? 1.877 22.438 22.344 1 87 71 LEU B CA 1
ATOM 2466 C C . LEU B 1 71 ? 2.795 22.328 23.562 1 87 71 LEU B C 1
ATOM 2468 O O . LEU B 1 71 ? 3.332 23.328 24.031 1 87 71 LEU B O 1
ATOM 2472 N N . LEU B 1 72 ? 2.955 21.172 23.984 1 83.44 72 LEU B N 1
ATOM 2473 C CA . LEU B 1 72 ? 3.76 20.938 25.172 1 83.44 72 LEU B CA 1
ATOM 2474 C C . LEU B 1 72 ? 5.234 20.797 24.812 1 83.44 72 LEU B C 1
ATOM 2476 O O . LEU B 1 72 ? 6.102 21.328 25.516 1 83.44 72 LEU B O 1
ATOM 2480 N N . LEU B 1 73 ? 5.531 20.109 23.719 1 84.25 73 LEU B N 1
ATOM 2481 C CA . LEU B 1 73 ? 6.91 19.812 23.344 1 84.25 73 LEU B CA 1
ATOM 2482 C C . LEU B 1 73 ? 7.578 21.031 22.719 1 84.25 73 LEU B C 1
ATOM 2484 O O . LEU B 1 73 ? 8.789 21.219 22.859 1 84.25 73 LEU B O 1
ATOM 2488 N N . GLY B 1 74 ? 6.801 21.766 22.031 1 87.06 74 GLY B N 1
ATOM 2489 C CA . GLY B 1 74 ? 7.312 22.984 21.422 1 87.06 74 GLY B CA 1
ATOM 2490 C C . GLY B 1 74 ? 8.336 22.719 20.328 1 87.06 74 GLY B C 1
ATOM 2491 O O . GLY B 1 74 ? 8.281 21.703 19.656 1 87.06 74 GLY B O 1
ATOM 2492 N N . VAL B 1 75 ? 9.234 23.688 20.156 1 90.12 75 VAL B N 1
ATOM 2493 C CA . VAL B 1 75 ? 10.219 23.688 19.078 1 90.12 75 VAL B CA 1
ATOM 2494 C C . VAL B 1 75 ? 11.227 22.562 19.312 1 90.12 75 VAL B C 1
ATOM 2496 O O . VAL B 1 75 ? 11.812 22.031 18.359 1 90.12 75 VAL B O 1
ATOM 2499 N N . GLN B 1 76 ? 11.328 22.141 20.562 1 87.69 76 GLN B N 1
ATOM 2500 C CA . GLN B 1 76 ? 12.312 21.125 20.922 1 87.69 76 GLN B CA 1
ATOM 2501 C C . GLN B 1 76 ? 11.977 19.781 20.266 1 87.69 76 GLN B C 1
ATOM 2503 O O . GLN B 1 76 ? 12.875 19.016 19.938 1 87.69 76 GLN B O 1
ATOM 2508 N N . ALA B 1 77 ? 10.734 19.531 20.031 1 88.25 77 ALA B N 1
ATOM 2509 C CA . ALA B 1 77 ? 10.344 18.297 19.359 1 88.25 77 ALA B CA 1
ATOM 2510 C C . ALA B 1 77 ? 10.961 18.203 17.969 1 88.25 77 ALA B C 1
ATOM 2512 O O . ALA B 1 77 ? 11.375 17.125 17.547 1 88.25 77 ALA B O 1
ATOM 2513 N N . PHE B 1 78 ? 11.047 19.266 17.328 1 92.5 78 PHE B N 1
ATOM 2514 C CA . PHE B 1 78 ? 11.578 19.312 15.969 1 92.5 78 PHE B CA 1
ATOM 2515 C C . PHE B 1 78 ? 13.102 19.281 15.984 1 92.5 78 PHE B C 1
ATOM 2517 O O . PHE B 1 78 ? 13.727 18.547 15.234 1 92.5 78 PHE B O 1
ATOM 2524 N N . LYS B 1 79 ? 13.664 20 16.875 1 91.38 79 LYS B N 1
ATOM 2525 C CA . LYS B 1 79 ? 15.117 20.031 16.984 1 91.38 79 LYS B CA 1
ATOM 2526 C C . LYS B 1 79 ? 15.68 18.672 17.406 1 91.38 79 LYS B C 1
ATOM 2528 O O . LYS B 1 79 ? 16.781 18.297 16.984 1 91.38 79 LYS B O 1
ATOM 2533 N N . ASN B 1 80 ? 14.82 18.016 18.172 1 87.38 80 ASN B N 1
ATOM 2534 C CA . ASN B 1 80 ? 15.289 16.766 18.734 1 87.38 80 ASN B CA 1
ATOM 2535 C C . ASN B 1 80 ? 15.047 15.594 17.781 1 87.38 80 ASN B C 1
ATOM 2537 O O . ASN B 1 80 ? 15.414 14.461 18.078 1 87.38 80 ASN B O 1
ATOM 2541 N N . GLY B 1 81 ? 14.469 15.844 16.547 1 91.25 81 GLY B N 1
ATOM 2542 C CA . GLY B 1 81 ? 14.398 14.703 15.656 1 91.25 81 GLY B CA 1
ATOM 2543 C C . GLY B 1 81 ? 13.32 14.836 14.594 1 91.25 81 GLY B C 1
ATOM 2544 O O . GLY B 1 81 ? 13.469 14.32 13.484 1 91.25 81 GLY B O 1
ATOM 2545 N N . LEU B 1 82 ? 12.266 15.539 14.883 1 93 82 LEU B N 1
ATOM 2546 C CA . LEU B 1 82 ? 11.148 15.586 13.945 1 93 82 LEU B CA 1
ATOM 2547 C C . LEU B 1 82 ? 11.539 16.312 12.672 1 93 82 LEU B C 1
ATOM 2549 O O . LEU B 1 82 ? 11.07 15.977 11.578 1 93 82 LEU B O 1
ATOM 2553 N N . SER B 1 83 ? 12.414 17.312 12.844 1 95.75 83 SER B N 1
ATOM 2554 C CA . SER B 1 83 ? 12.852 18.031 11.656 1 95.75 83 SER B CA 1
ATOM 2555 C C . SER B 1 83 ? 13.57 17.094 10.68 1 95.75 83 SER B C 1
ATOM 2557 O O . SER B 1 83 ? 13.32 17.156 9.469 1 95.75 83 SER B O 1
ATOM 2559 N N . MET B 1 84 ? 14.406 16.266 11.172 1 94.94 84 MET B N 1
ATOM 2560 C CA . MET B 1 84 ? 15.148 15.344 10.336 1 94.94 84 MET B CA 1
ATOM 2561 C C . MET B 1 84 ? 14.203 14.406 9.586 1 94.94 84 MET B C 1
ATOM 2563 O O . MET B 1 84 ? 14.406 14.133 8.398 1 94.94 84 MET B O 1
ATOM 2567 N N . ILE B 1 85 ? 13.227 13.961 10.234 1 95.19 85 ILE B N 1
ATOM 2568 C CA . ILE B 1 85 ? 12.258 13.031 9.664 1 95.19 85 ILE B CA 1
ATOM 2569 C C . ILE B 1 85 ? 11.43 13.742 8.594 1 95.19 85 ILE B C 1
ATOM 2571 O O . ILE B 1 85 ? 11.312 13.258 7.465 1 95.19 85 ILE B O 1
ATOM 2575 N N . LEU B 1 86 ? 10.945 14.922 8.922 1 96.69 86 LEU B N 1
ATOM 2576 C CA . LEU B 1 86 ? 10.008 15.633 8.062 1 96.69 86 LEU B CA 1
ATOM 2577 C C . LEU B 1 86 ? 10.727 16.219 6.848 1 96.69 86 LEU B C 1
ATOM 2579 O O . LEU B 1 86 ? 10.117 16.375 5.785 1 96.69 86 LEU B O 1
ATOM 2583 N N . GLU B 1 87 ? 12.016 16.422 6.957 1 96.38 87 GLU B N 1
ATOM 2584 C CA . GLU B 1 87 ? 12.781 17.016 5.871 1 96.38 87 GLU B CA 1
ATOM 2585 C C . GLU B 1 87 ? 13.508 15.945 5.059 1 96.38 87 GLU B C 1
ATOM 2587 O O . GLU B 1 87 ? 14.172 16.25 4.066 1 96.38 87 GLU B O 1
ATOM 2592 N N . SER B 1 88 ? 13.398 14.75 5.406 1 95.88 88 SER B N 1
ATOM 2593 C CA . SER B 1 88 ? 14.133 13.672 4.746 1 95.88 88 SER B CA 1
ATOM 2594 C C . SER B 1 88 ? 13.586 13.414 3.346 1 95.88 88 SER B C 1
ATOM 2596 O O . SER B 1 88 ? 12.383 13.25 3.16 1 95.88 88 SER B O 1
ATOM 2598 N N . LYS B 1 89 ? 14.508 13.281 2.391 1 93.81 89 LYS B N 1
ATOM 2599 C CA . LYS B 1 89 ? 14.133 12.93 1.024 1 93.81 89 LYS B CA 1
ATOM 2600 C C . LYS B 1 89 ? 14 11.422 0.861 1 93.81 89 LYS B C 1
ATOM 2602 O O . LYS B 1 89 ? 13.523 10.938 -0.168 1 93.81 89 LYS B O 1
ATOM 2607 N N . HIS B 1 90 ? 14.305 10.695 1.897 1 91.88 90 HIS B N 1
ATOM 2608 C CA . HIS B 1 90 ? 14.336 9.234 1.819 1 91.88 90 HIS B CA 1
ATOM 2609 C C . HIS B 1 90 ? 13.117 8.625 2.508 1 91.88 90 HIS B C 1
ATOM 2611 O O . HIS B 1 90 ? 12.852 7.434 2.357 1 91.88 90 HIS B O 1
ATOM 2617 N N . ILE B 1 91 ? 12.414 9.43 3.266 1 94.44 91 ILE B N 1
ATOM 2618 C CA . ILE B 1 91 ? 11.211 8.977 3.947 1 94.44 91 ILE B CA 1
ATOM 2619 C C . ILE B 1 91 ? 9.984 9.609 3.307 1 94.44 91 ILE B C 1
ATOM 2621 O O . ILE B 1 91 ? 9.852 10.836 3.281 1 94.44 91 ILE B O 1
ATOM 2625 N N . LEU B 1 92 ? 9.164 8.758 2.764 1 95.88 92 LEU B N 1
ATOM 2626 C CA . LEU B 1 92 ? 7.93 9.258 2.164 1 95.88 92 LEU B CA 1
ATOM 2627 C C . LEU B 1 92 ? 6.918 9.633 3.24 1 95.88 92 LEU B C 1
ATOM 2629 O O . LEU B 1 92 ? 6.676 8.859 4.168 1 95.88 92 LEU B O 1
ATOM 2633 N N . LYS B 1 93 ? 6.406 10.875 3.219 1 96.56 93 LYS B N 1
ATOM 2634 C CA . LYS B 1 93 ? 5.344 11.32 4.109 1 96.56 93 LYS B CA 1
ATOM 2635 C C . LYS B 1 93 ? 3.992 11.32 3.4 1 96.56 93 LYS B C 1
ATOM 2637 O O . LYS B 1 93 ? 3.793 12.055 2.434 1 96.56 93 LYS B O 1
ATOM 2642 N N . VAL B 1 94 ? 3.094 10.477 3.84 1 96.75 94 VAL B N 1
ATOM 2643 C CA . VAL B 1 94 ? 1.734 10.438 3.312 1 96.75 94 VAL B CA 1
ATOM 2644 C C . VAL B 1 94 ? 0.831 11.352 4.141 1 96.75 94 VAL B C 1
ATOM 2646 O O . VAL B 1 94 ? 0.71 11.172 5.355 1 96.75 94 VAL B O 1
ATOM 2649 N N . ILE B 1 95 ? 0.237 12.328 3.512 1 96.25 95 ILE B N 1
ATOM 2650 C CA . ILE B 1 95 ? -0.577 13.328 4.199 1 96.25 95 ILE B CA 1
ATOM 2651 C C . ILE B 1 95 ? -1.795 13.68 3.346 1 96.25 95 ILE B C 1
ATOM 2653 O O . ILE B 1 95 ? -1.793 13.461 2.133 1 96.25 95 ILE B O 1
ATOM 2657 N N . HIS B 1 96 ? -2.869 14.039 3.971 1 94.81 96 HIS B N 1
ATOM 2658 C CA . HIS B 1 96 ? -4.008 14.609 3.26 1 94.81 96 HIS B CA 1
ATOM 2659 C C . HIS B 1 96 ? -4.02 16.125 3.373 1 94.81 96 HIS B C 1
ATOM 2661 O O . HIS B 1 96 ? -4.129 16.672 4.477 1 94.81 96 HIS B O 1
ATOM 2667 N N . ASP B 1 97 ? -3.869 16.844 2.277 1 91.19 97 ASP B N 1
ATOM 2668 C CA . ASP B 1 97 ? -3.863 18.297 2.232 1 91.19 97 ASP B CA 1
ATOM 2669 C C . ASP B 1 97 ? -2.701 18.859 3.045 1 91.19 97 ASP B C 1
ATOM 2671 O O . ASP B 1 97 ? -2.896 19.344 4.164 1 91.19 97 ASP B O 1
ATOM 2675 N N . CYS B 1 98 ? -1.596 18.891 2.391 1 92.81 98 CYS B N 1
ATOM 2676 C CA . CYS B 1 98 ? -0.382 19.266 3.109 1 92.81 98 CYS B CA 1
ATOM 2677 C C . CYS B 1 98 ? -0.17 20.781 3.074 1 92.81 98 CYS B C 1
ATOM 2679 O O . CYS B 1 98 ? 0.805 21.281 3.633 1 92.81 98 CYS B O 1
ATOM 2681 N N . ARG B 1 99 ? -1.069 21.516 2.566 1 88.06 99 ARG B N 1
ATOM 2682 C CA . ARG B 1 99 ? -0.856 22.938 2.326 1 88.06 99 ARG B CA 1
ATOM 2683 C C . ARG B 1 99 ? -0.708 23.703 3.639 1 88.06 99 ARG B C 1
ATOM 2685 O O . ARG B 1 99 ? 0.295 24.391 3.857 1 88.06 99 ARG B O 1
ATOM 2692 N N . ALA B 1 100 ? -1.684 23.562 4.543 1 86.81 100 ALA B N 1
ATOM 2693 C CA . ALA B 1 100 ? -1.7 24.344 5.773 1 86.81 100 ALA B CA 1
ATOM 2694 C C . ALA B 1 100 ? -0.538 23.953 6.688 1 86.81 100 ALA B C 1
ATOM 2696 O O . ALA B 1 100 ? 0.131 24.828 7.25 1 86.81 100 ALA B O 1
ATOM 2697 N N . ILE B 1 101 ? -0.277 22.703 6.781 1 91.75 101 ILE B N 1
ATOM 2698 C CA . ILE B 1 101 ? 0.753 22.25 7.711 1 91.75 101 ILE B CA 1
ATOM 2699 C C . ILE B 1 101 ? 2.129 22.672 7.195 1 91.75 101 ILE B C 1
ATOM 2701 O O . ILE B 1 101 ? 3.023 22.984 7.984 1 91.75 101 ILE B O 1
ATOM 2705 N N . THR B 1 102 ? 2.328 22.625 5.953 1 91.31 102 THR B N 1
ATOM 2706 C CA . THR B 1 102 ? 3.609 23.016 5.375 1 91.31 102 THR B CA 1
ATOM 2707 C C . THR B 1 102 ? 3.949 24.453 5.746 1 91.31 102 THR B C 1
ATOM 2709 O O . THR B 1 102 ? 5.059 24.734 6.207 1 91.31 102 THR B O 1
ATOM 2712 N N . GLY B 1 103 ? 3.029 25.375 5.559 1 88.69 103 GLY B N 1
ATOM 2713 C CA . GLY B 1 103 ? 3.24 26.75 5.941 1 88.69 103 GLY B CA 1
ATOM 2714 C C . GLY B 1 103 ? 3.531 26.922 7.422 1 88.69 103 GLY B C 1
ATOM 2715 O O . GLY B 1 103 ? 4.426 27.688 7.801 1 88.69 103 GLY B O 1
ATOM 2716 N N . CYS B 1 104 ? 2.797 26.234 8.18 1 90.25 104 CYS B N 1
ATOM 2717 C CA . CYS B 1 104 ? 2.949 26.312 9.625 1 90.25 104 CYS B CA 1
ATOM 2718 C C . CYS B 1 104 ? 4.328 25.812 10.055 1 90.25 104 CYS B C 1
ATOM 2720 O O . CYS B 1 104 ? 4.992 26.453 10.875 1 90.25 104 CYS B O 1
ATOM 2722 N N . LEU B 1 105 ? 4.777 24.719 9.469 1 93.19 105 LEU B N 1
ATOM 2723 C CA . LEU B 1 105 ? 6.074 24.141 9.805 1 93.19 105 LEU B CA 1
ATOM 2724 C C . LEU B 1 105 ? 7.207 25.094 9.445 1 93.19 105 LEU B C 1
ATOM 2726 O O . LEU B 1 105 ? 8.148 25.266 10.219 1 93.19 105 LEU B O 1
ATOM 2730 N N . ILE B 1 106 ? 7.098 25.734 8.352 1 91.25 106 ILE B N 1
ATOM 2731 C CA . ILE B 1 106 ? 8.141 26.641 7.895 1 91.25 106 ILE B CA 1
ATOM 2732 C C . ILE B 1 106 ? 8.164 27.891 8.789 1 91.25 106 ILE B C 1
ATOM 2734 O O . ILE B 1 106 ? 9.219 28.266 9.305 1 91.25 106 ILE B O 1
ATOM 2738 N N . SER B 1 107 ? 7.023 28.469 9.055 1 90.19 107 SER B N 1
ATOM 2739 C CA . SER B 1 107 ? 6.945 29.75 9.734 1 90.19 107 SER B CA 1
ATOM 2740 C C . SER B 1 107 ? 7.254 29.609 11.219 1 90.19 107 SER B C 1
ATOM 2742 O O . SER B 1 107 ? 7.938 30.453 11.805 1 90.19 107 SER B O 1
ATOM 2744 N N . GLN B 1 108 ? 6.844 28.547 11.805 1 90.5 108 GLN B N 1
ATOM 2745 C CA . GLN B 1 108 ? 6.918 28.438 13.258 1 90.5 108 GLN B CA 1
ATOM 2746 C C . GLN B 1 108 ? 8.125 27.609 13.688 1 90.5 108 GLN B C 1
ATOM 2748 O O . GLN B 1 108 ? 8.664 27.812 14.781 1 90.5 108 GLN B O 1
ATOM 2753 N N . PHE B 1 109 ? 8.555 26.75 12.844 1 93.25 109 PHE B N 1
ATOM 2754 C CA . PHE B 1 109 ? 9.562 25.812 13.328 1 93.25 109 PHE B CA 1
ATOM 2755 C C . PHE B 1 109 ? 10.75 25.75 12.367 1 93.25 109 PHE B C 1
ATOM 2757 O O . PHE B 1 109 ? 11.75 25.094 12.656 1 93.25 109 PHE B O 1
ATOM 2764 N N . GLY B 1 110 ? 10.648 26.344 11.234 1 92.56 110 GLY B N 1
ATOM 2765 C CA . GLY B 1 110 ? 11.734 26.328 10.266 1 92.56 110 GLY B CA 1
ATOM 2766 C C . GLY B 1 110 ? 11.938 24.969 9.617 1 92.56 110 GLY B C 1
ATOM 2767 O O . GLY B 1 110 ? 13.062 24.594 9.297 1 92.56 110 GLY B O 1
ATOM 2768 N N . VAL B 1 111 ? 10.875 24.25 9.477 1 94.81 111 VAL B N 1
ATOM 2769 C CA . VAL B 1 111 ? 10.953 22.891 8.945 1 94.81 111 VAL B CA 1
ATOM 2770 C C . VAL B 1 111 ? 10.367 22.859 7.535 1 94.81 111 VAL B C 1
ATOM 2772 O O . VAL B 1 111 ? 9.25 23.312 7.312 1 94.81 111 VAL B O 1
ATOM 2775 N N . LYS B 1 112 ? 11.141 22.297 6.594 1 94.19 112 LYS B N 1
ATOM 2776 C CA . LYS B 1 112 ? 10.68 22.156 5.219 1 94.19 112 LYS B CA 1
ATOM 2777 C C . LYS B 1 112 ? 10.234 20.719 4.93 1 94.19 112 LYS B C 1
ATOM 2779 O O . LYS B 1 112 ? 11.062 19.844 4.68 1 94.19 112 LYS B O 1
ATOM 2784 N N . LEU B 1 113 ? 8.93 20.578 4.898 1 95.31 113 LEU B N 1
ATOM 2785 C CA . LEU B 1 113 ? 8.375 19.266 4.598 1 95.31 113 LEU B CA 1
ATOM 2786 C C . LEU B 1 113 ? 8.703 18.859 3.17 1 95.31 113 LEU B C 1
ATOM 2788 O O . LEU B 1 113 ? 8.516 19.625 2.23 1 95.31 113 LEU B O 1
ATOM 2792 N N . THR B 1 114 ? 9.281 17.625 3.027 1 94.56 114 THR B N 1
ATOM 2793 C CA . THR B 1 114 ? 9.719 17.156 1.717 1 94.56 114 THR B CA 1
ATOM 2794 C C . THR B 1 114 ? 9.336 15.695 1.509 1 94.56 114 THR B C 1
ATOM 2796 O O . THR B 1 114 ? 9.008 14.992 2.467 1 94.56 114 THR B O 1
ATOM 2799 N N . ASN B 1 115 ? 9.273 15.219 0.146 1 95.75 115 ASN B N 1
ATOM 2800 C CA . ASN B 1 115 ? 8.938 13.844 -0.204 1 95.75 115 ASN B CA 1
ATOM 2801 C C . ASN B 1 115 ? 7.539 13.461 0.278 1 95.75 115 ASN B C 1
ATOM 2803 O O . ASN B 1 115 ? 7.387 12.539 1.076 1 95.75 115 ASN B O 1
ATOM 2807 N N . VAL B 1 116 ? 6.527 14.156 -0.344 1 95.5 116 VAL B N 1
ATOM 2808 C CA . VAL B 1 116 ? 5.172 14.102 0.185 1 95.5 116 VAL B CA 1
ATOM 2809 C C . VAL B 1 116 ? 4.242 13.438 -0.831 1 95.5 116 VAL B C 1
ATOM 2811 O O . VAL B 1 116 ? 4.258 13.789 -2.014 1 95.5 116 VAL B O 1
ATOM 2814 N N . PHE B 1 117 ? 3.531 12.422 -0.399 1 96 117 PHE B N 1
ATOM 2815 C CA . PHE B 1 117 ? 2.359 11.922 -1.104 1 96 117 PHE B CA 1
ATOM 2816 C C . PHE B 1 117 ? 1.082 12.516 -0.524 1 96 117 PHE B C 1
ATOM 2818 O O . PHE B 1 117 ? 0.644 12.125 0.559 1 96 117 PHE B O 1
ATOM 2825 N N . ASP B 1 118 ? 0.536 13.453 -1.215 1 95.38 118 ASP B N 1
ATOM 2826 C CA . ASP B 1 118 ? -0.688 14.117 -0.773 1 95.38 118 ASP B CA 1
ATOM 2827 C C . ASP B 1 118 ? -1.924 13.406 -1.323 1 95.38 118 ASP B C 1
ATOM 2829 O O . ASP B 1 118 ? -2.209 13.484 -2.521 1 95.38 118 ASP B O 1
ATOM 2833 N N . THR B 1 119 ? -2.688 12.789 -0.464 1 95.88 119 THR B N 1
ATOM 2834 C CA . THR B 1 119 ? -3.834 11.992 -0.889 1 95.88 119 THR B CA 1
ATOM 2835 C C . THR B 1 119 ? -4.91 12.883 -1.503 1 95.88 119 THR B C 1
ATOM 2837 O O . THR B 1 119 ? -5.707 12.422 -2.324 1 95.88 119 THR B O 1
ATOM 2840 N N . GLN B 1 120 ? -4.984 14.156 -1.074 1 93.56 120 GLN B N 1
ATOM 2841 C CA . GLN B 1 120 ? -5.957 15.062 -1.687 1 93.56 120 GLN B CA 1
ATOM 2842 C C . GLN B 1 120 ? -5.629 15.305 -3.156 1 93.56 120 GLN B C 1
ATOM 2844 O O . GLN B 1 120 ? -6.523 15.305 -4.004 1 93.56 120 GLN B O 1
ATOM 2849 N N . VAL B 1 121 ? -4.402 15.555 -3.48 1 92.38 121 VAL B N 1
ATOM 2850 C CA . VAL B 1 121 ? -3.961 15.734 -4.859 1 92.38 121 VAL B CA 1
ATOM 2851 C C . VAL B 1 121 ? -4.211 14.453 -5.652 1 92.38 121 VAL B C 1
ATOM 2853 O O . VAL B 1 121 ? -4.699 14.5 -6.781 1 92.38 121 VAL B O 1
ATOM 2856 N N . ALA B 1 122 ? -3.885 13.305 -5.07 1 94.19 122 ALA B N 1
ATOM 2857 C CA . ALA B 1 122 ? -4.109 12.016 -5.727 1 94.19 122 ALA B CA 1
ATOM 2858 C C . ALA B 1 122 ? -5.594 11.812 -6.031 1 94.19 122 ALA B C 1
ATOM 2860 O O . ALA B 1 122 ? -5.945 11.258 -7.074 1 94.19 122 ALA B O 1
ATOM 2861 N N . ASP B 1 123 ? -6.445 12.211 -5.102 1 94.81 123 ASP B N 1
ATOM 2862 C CA . ASP B 1 123 ? -7.891 12.133 -5.301 1 94.81 123 ASP B CA 1
ATOM 2863 C C . ASP B 1 123 ? -8.32 12.93 -6.531 1 94.81 123 ASP B C 1
ATOM 2865 O O . ASP B 1 123 ? -9.117 12.453 -7.34 1 94.81 123 ASP B O 1
ATOM 2869 N N . VAL B 1 124 ? -7.805 14.031 -6.715 1 91.75 124 VAL B N 1
ATOM 2870 C CA . VAL B 1 124 ? -8.094 14.883 -7.867 1 91.75 124 VAL B CA 1
ATOM 2871 C C . VAL B 1 124 ? -7.609 14.203 -9.148 1 91.75 124 VAL B C 1
ATOM 2873 O O . VAL B 1 124 ? -8.297 14.227 -10.172 1 91.75 124 VAL B O 1
ATOM 2876 N N . MET B 1 125 ? -6.434 13.594 -9.086 1 89.75 125 MET B N 1
ATOM 2877 C CA . MET B 1 125 ? -5.895 12.883 -10.242 1 89.75 125 MET B CA 1
ATOM 2878 C C . MET B 1 125 ? -6.805 11.719 -10.633 1 89.75 125 MET B C 1
ATOM 2880 O O . MET B 1 125 ? -6.992 11.445 -11.82 1 89.75 125 MET B O 1
ATOM 2884 N N . CYS B 1 126 ? -7.293 11.055 -9.609 1 92.19 126 CYS B N 1
ATOM 2885 C CA . CYS B 1 126 ? -8.234 9.969 -9.875 1 92.19 126 CYS B CA 1
ATOM 2886 C C . CYS B 1 126 ? -9.484 10.492 -10.586 1 92.19 126 CYS B C 1
ATOM 2888 O O . CYS B 1 126 ? -9.938 9.906 -11.57 1 92.19 126 CYS B O 1
ATOM 2890 N N . PHE B 1 127 ? -10.016 11.602 -10.102 1 91.31 127 PHE B N 1
ATOM 2891 C CA . PHE B 1 127 ? -11.18 12.227 -10.711 1 91.31 127 PHE B CA 1
ATOM 2892 C C . PHE B 1 127 ? -10.898 12.617 -12.156 1 91.31 127 PHE B C 1
ATOM 2894 O O . PHE B 1 127 ? -11.703 12.352 -13.055 1 91.31 127 PHE B O 1
ATOM 2901 N N . TYR B 1 128 ? -9.789 13.188 -12.367 1 87.88 128 TYR B N 1
ATOM 2902 C CA . TYR B 1 128 ? -9.352 13.602 -13.695 1 87.88 128 TYR B CA 1
ATOM 29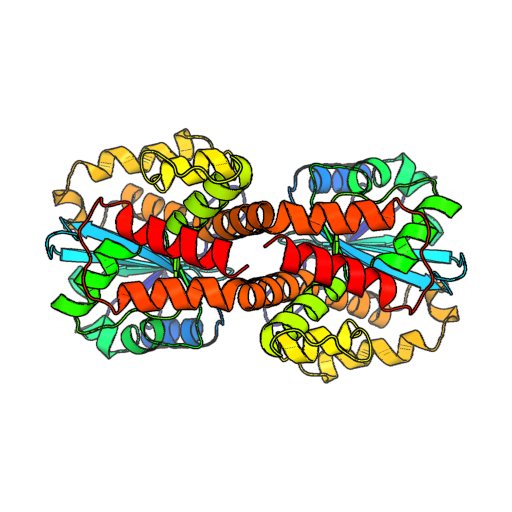03 C C . TYR B 1 128 ? -9.312 12.414 -14.648 1 87.88 128 TYR B C 1
ATOM 2905 O O . TYR B 1 128 ? -9.836 12.492 -15.766 1 87.88 128 TYR B O 1
ATOM 2913 N N . SER B 1 129 ? -8.758 11.359 -14.234 1 84.94 129 SER B N 1
ATOM 2914 C CA . SER B 1 129 ? -8.625 10.164 -15.055 1 84.94 129 SER B CA 1
ATOM 2915 C C . SER B 1 129 ? -9.984 9.531 -15.336 1 84.94 129 SER B C 1
ATOM 2917 O O . SER B 1 129 ? -10.273 9.148 -16.469 1 84.94 129 SER B O 1
ATOM 2919 N N . GLU B 1 130 ? -10.781 9.484 -14.328 1 87.12 130 GLU B N 1
ATOM 2920 C CA . GLU B 1 130 ? -12.078 8.812 -14.438 1 87.12 130 GLU B CA 1
ATOM 2921 C C . GLU B 1 130 ? -13.031 9.594 -15.336 1 87.12 130 GLU B C 1
ATOM 2923 O O . GLU B 1 130 ? -13.898 9 -15.984 1 87.12 130 GLU B O 1
ATOM 2928 N N . THR B 1 131 ? -12.906 10.844 -15.375 1 89.81 131 THR B N 1
ATOM 2929 C CA . THR B 1 131 ? -13.836 11.688 -16.109 1 89.81 131 THR B CA 1
ATOM 2930 C C . THR B 1 131 ? -13.289 12.008 -17.5 1 89.81 131 THR B C 1
ATOM 2932 O O . THR B 1 131 ? -13.961 12.672 -18.297 1 89.81 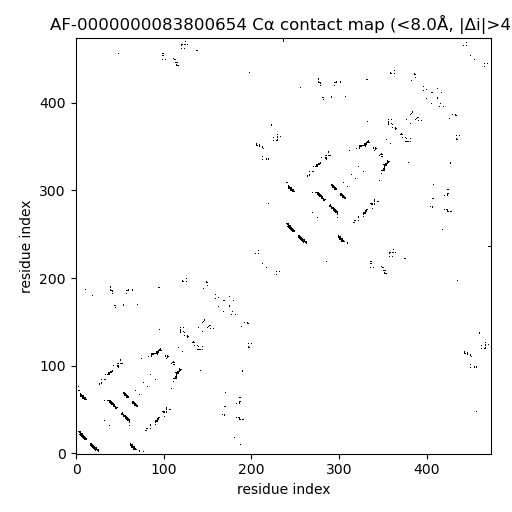131 THR B O 1
ATOM 2935 N N . GLY B 1 132 ? -12.148 11.562 -17.828 1 84.25 132 GLY B N 1
ATOM 2936 C CA . GLY B 1 132 ? -11.57 11.805 -19.141 1 84.25 132 GLY B CA 1
ATOM 2937 C C . GLY B 1 132 ? -10.953 13.18 -19.266 1 84.25 132 GLY B C 1
ATOM 2938 O O . GLY B 1 132 ? -10.953 13.773 -20.344 1 84.25 132 GLY B O 1
ATOM 2939 N N . GLY B 1 133 ? -10.586 13.805 -18.094 1 84.56 133 GLY B N 1
ATOM 2940 C CA . GLY B 1 133 ? -9.82 15.039 -18.203 1 84.56 133 GLY B CA 1
ATOM 2941 C C . GLY B 1 133 ? -10.484 16.219 -17.531 1 84.56 133 GLY B C 1
ATOM 2942 O O . GLY B 1 133 ? -10.062 17.359 -17.703 1 84.56 133 GLY B O 1
ATOM 2943 N N . PHE B 1 134 ? -11.492 15.961 -16.797 1 87.69 134 PHE B N 1
ATOM 2944 C CA . PHE B 1 134 ? -12.148 17.047 -16.094 1 87.69 134 PHE B CA 1
ATOM 2945 C C . PHE B 1 134 ? -11.641 17.156 -14.656 1 87.69 134 PHE B C 1
ATOM 2947 O O . PHE B 1 134 ? -11.242 16.141 -14.062 1 87.69 134 PHE B O 1
ATOM 2954 N N . LEU B 1 135 ? -11.578 18.406 -14.172 1 87.38 135 LEU B N 1
ATOM 2955 C CA . LEU B 1 135 ? -11.211 18.641 -12.773 1 87.38 135 LEU B CA 1
ATOM 2956 C C . LEU B 1 135 ? -12.461 18.828 -11.914 1 87.38 135 LEU B C 1
ATOM 2958 O O . LEU B 1 135 ? -13.492 19.297 -12.398 1 87.38 135 LEU B O 1
ATOM 2962 N N . PRO B 1 136 ? -12.383 18.469 -10.664 1 89.94 136 PRO B N 1
ATOM 2963 C CA . PRO B 1 136 ? -13.523 18.703 -9.773 1 89.94 136 PRO B CA 1
ATOM 2964 C C . PRO B 1 136 ? -13.688 20.172 -9.406 1 89.94 136 PRO B C 1
ATOM 2966 O O . PRO B 1 136 ? -12.742 20.969 -9.539 1 89.94 136 PRO B O 1
ATOM 2969 N N . ASN B 1 137 ? -14.914 20.484 -8.961 1 88.56 137 ASN B N 1
ATOM 2970 C CA . ASN B 1 137 ? -15.203 21.859 -8.57 1 88.56 137 ASN B CA 1
ATOM 2971 C C . ASN B 1 137 ? -14.445 22.266 -7.312 1 88.56 137 ASN B C 1
ATOM 2973 O O . ASN B 1 137 ? -14.078 23.422 -7.145 1 88.56 137 ASN B O 1
ATOM 2977 N N . ARG B 1 138 ? -14.266 21.312 -6.469 1 89.88 138 ARG B N 1
ATOM 2978 C CA . ARG B 1 138 ? -13.516 21.547 -5.234 1 89.88 138 ARG B CA 1
ATOM 2979 C C . ARG B 1 138 ? -12.781 20.281 -4.793 1 89.88 138 ARG B C 1
ATOM 2981 O O . ARG B 1 138 ? -13.148 19.172 -5.199 1 89.88 138 ARG B O 1
ATOM 2988 N N . VAL B 1 139 ? -11.773 20.531 -4.016 1 90.88 139 VAL B N 1
ATOM 2989 C CA . VAL B 1 139 ? -11.031 19.406 -3.469 1 90.88 139 VAL B CA 1
ATOM 2990 C C . VAL B 1 139 ? -11.836 18.766 -2.34 1 90.88 139 VAL B C 1
ATOM 2992 O O . VAL B 1 139 ? -12.672 19.406 -1.715 1 90.88 139 VAL B O 1
ATOM 2995 N N . SER B 1 140 ? -11.633 17.469 -2.135 1 91.88 140 SER B N 1
ATOM 2996 C CA . SER B 1 140 ? -12.383 16.719 -1.134 1 91.88 140 SER B CA 1
ATOM 2997 C C . SER B 1 140 ? -11.68 16.734 0.217 1 91.88 140 SER B C 1
ATOM 2999 O O . SER B 1 140 ? -10.445 16.672 0.28 1 91.88 140 SER B O 1
ATOM 3001 N N . THR B 1 141 ? -12.461 16.812 1.261 1 89.25 141 THR B N 1
ATOM 3002 C CA . THR B 1 141 ? -11.945 16.656 2.613 1 89.25 141 THR B CA 1
ATOM 3003 C C . THR B 1 141 ? -11.547 15.203 2.871 1 89.25 141 THR B C 1
ATOM 3005 O O . THR B 1 141 ? -11.93 14.305 2.115 1 89.25 141 THR B O 1
ATOM 3008 N N . LEU B 1 142 ? -10.789 15.047 3.936 1 89.38 142 LEU B N 1
ATOM 3009 C CA . LEU B 1 142 ? -10.375 13.695 4.281 1 89.38 142 LEU B CA 1
ATOM 3010 C C . LEU B 1 142 ? -11.586 12.797 4.496 1 89.38 142 LEU B C 1
ATOM 3012 O O . LEU B 1 142 ? -11.625 11.672 3.988 1 89.38 142 LEU B O 1
ATOM 3016 N N . LYS B 1 143 ? -12.531 13.281 5.242 1 85.88 143 LYS B N 1
ATOM 3017 C CA . LYS B 1 143 ? -13.742 12.516 5.52 1 85.88 143 LYS B CA 1
ATOM 3018 C C . LYS B 1 143 ? -14.438 12.094 4.227 1 85.88 143 LYS B C 1
ATOM 3020 O O . LYS B 1 143 ? -14.867 10.945 4.09 1 85.88 143 LYS B O 1
ATOM 3025 N N . GLU B 1 144 ? -14.508 12.969 3.289 1 89.31 144 GLU B N 1
ATOM 3026 C CA . GLU B 1 144 ? -15.18 12.703 2.02 1 89.31 144 GLU B CA 1
ATOM 3027 C C . GLU B 1 144 ? -14.43 11.648 1.212 1 89.31 144 GLU B C 1
ATOM 3029 O O . GLU B 1 144 ? -15.039 10.758 0.62 1 89.31 144 GLU B O 1
ATOM 3034 N N . VAL B 1 145 ? -13.109 11.805 1.223 1 92.31 145 VAL B N 1
ATOM 3035 C CA . VAL B 1 145 ? -12.305 10.875 0.44 1 92.31 145 VAL B CA 1
ATOM 3036 C C . VAL B 1 145 ? -12.352 9.492 1.075 1 92.31 145 VAL B C 1
ATOM 3038 O O . VAL B 1 145 ? -12.383 8.477 0.37 1 92.31 145 VAL B O 1
ATOM 3041 N N . LEU B 1 146 ? -12.336 9.383 2.402 1 89.25 146 LEU B N 1
ATOM 3042 C CA . LEU B 1 146 ? -12.438 8.109 3.109 1 89.25 146 LEU B CA 1
ATOM 3043 C C . LEU B 1 146 ? -13.758 7.422 2.807 1 89.25 146 LEU B C 1
ATOM 3045 O O . LEU B 1 146 ? -13.797 6.207 2.594 1 89.25 146 LEU B O 1
ATOM 3049 N N . LYS B 1 147 ? -14.781 8.195 2.771 1 88.12 147 LYS B N 1
ATOM 3050 C CA . LYS B 1 147 ? -16.109 7.648 2.459 1 88.12 147 LYS B CA 1
ATOM 3051 C C . LYS B 1 147 ? -16.156 7.133 1.024 1 88.12 147 LYS B C 1
ATOM 3053 O O . LYS B 1 147 ? -16.656 6.031 0.775 1 88.12 147 LYS B O 1
ATOM 3058 N N . SER B 1 148 ? -15.625 7.871 0.095 1 89.56 148 SER B N 1
ATOM 3059 C CA . SER B 1 148 ? -15.75 7.555 -1.323 1 89.56 148 SER B CA 1
ATOM 3060 C C . SER B 1 148 ? -14.859 6.379 -1.707 1 89.56 148 SER B C 1
ATOM 3062 O O . SER B 1 148 ? -15.258 5.527 -2.508 1 89.56 148 SER B O 1
ATOM 3064 N N . HIS B 1 149 ? -13.656 6.316 -1.138 1 88.75 149 HIS B N 1
ATOM 3065 C CA . HIS B 1 149 ? -12.688 5.34 -1.614 1 88.75 149 HIS B CA 1
ATOM 3066 C C . HIS B 1 149 ? -12.641 4.117 -0.701 1 88.75 149 HIS B C 1
ATOM 3068 O O . HIS B 1 149 ? -12.312 3.016 -1.147 1 88.75 149 HIS B O 1
ATOM 3074 N N . LEU B 1 150 ? -12.93 4.211 0.597 1 84.62 150 LEU B N 1
ATOM 3075 C CA . LEU B 1 150 ? -12.836 3.094 1.531 1 84.62 150 LEU B CA 1
ATOM 3076 C C . LEU B 1 150 ? -14.219 2.668 2.01 1 84.62 150 LEU B C 1
ATOM 3078 O O . LEU B 1 150 ? -14.359 1.639 2.676 1 84.62 150 LEU B O 1
ATOM 3082 N N . LYS B 1 151 ? -15.18 3.363 1.605 1 80.06 151 LYS B N 1
ATOM 3083 C CA . LYS B 1 151 ? -16.547 3.08 2.018 1 80.06 151 LYS B CA 1
ATOM 3084 C C . LYS B 1 151 ? -16.656 2.965 3.535 1 80.06 151 LYS B C 1
ATOM 3086 O O . LYS B 1 151 ? -17.344 2.084 4.051 1 80.06 151 LYS B O 1
ATOM 3091 N N . VAL B 1 152 ? -15.836 3.68 4.262 1 72.19 152 VAL B N 1
ATOM 3092 C CA . VAL B 1 152 ? -15.906 3.75 5.715 1 72.19 152 VAL B CA 1
ATOM 3093 C C . VAL B 1 152 ? -17.188 4.453 6.137 1 72.19 152 VAL B C 1
ATOM 3095 O O . VAL B 1 152 ? -17.516 5.523 5.617 1 72.19 152 VAL B O 1
ATOM 3098 N N . PRO B 1 153 ? -17.906 3.75 6.973 1 67.75 153 PRO B N 1
ATOM 3099 C CA . PRO B 1 153 ? -19.156 4.395 7.406 1 67.75 153 PRO B CA 1
ATOM 3100 C C . PRO B 1 153 ? -18.922 5.738 8.094 1 67.75 153 PRO B C 1
ATOM 3102 O O . PRO B 1 153 ? -17.938 5.895 8.82 1 67.75 153 PRO B O 1
ATOM 3105 N N . SER B 1 154 ? -19.75 6.648 7.785 1 63.06 154 SER B N 1
ATOM 3106 C CA . SER B 1 154 ? -19.672 8.008 8.312 1 63.06 154 SER B CA 1
ATOM 3107 C C . SER B 1 154 ? -19.688 8.016 9.836 1 63.06 154 SER B C 1
ATOM 3109 O O . SER B 1 154 ? -19.125 8.906 10.469 1 63.06 154 SER B O 1
ATOM 3111 N N . SER B 1 155 ? -20.344 7.121 10.359 1 61.06 155 SER B N 1
ATOM 3112 C CA . SER B 1 155 ? -20.453 7.059 11.812 1 61.06 155 SER B CA 1
ATOM 3113 C C . SER B 1 155 ? -19.078 6.934 12.461 1 61.06 155 SER B C 1
ATOM 3115 O O . SER B 1 155 ? -18.859 7.445 13.562 1 61.06 155 SER B O 1
ATOM 3117 N N . GLN B 1 156 ? -18.297 6.23 11.82 1 59.91 156 GLN B N 1
ATOM 3118 C CA . GLN B 1 156 ? -16.953 6.062 12.336 1 59.91 156 GLN B CA 1
ATOM 3119 C C . GLN B 1 156 ? -16.109 7.324 12.133 1 59.91 156 GLN B C 1
ATOM 3121 O O . GLN B 1 156 ? -15.148 7.566 12.859 1 59.91 156 GLN B O 1
ATOM 3126 N N . LEU B 1 157 ? -16.578 8.07 11.172 1 58.97 157 LEU B N 1
ATOM 3127 C CA . LEU B 1 157 ? -15.859 9.281 10.812 1 58.97 157 LEU B CA 1
ATOM 3128 C C . LEU B 1 157 ? -16.406 10.484 11.578 1 58.97 157 LEU B C 1
ATOM 3130 O O . LEU B 1 157 ? -15.688 11.469 11.789 1 58.97 157 LEU B O 1
ATOM 3134 N N . LEU B 1 158 ? -17.734 10.539 11.867 1 53.31 158 LEU B N 1
ATOM 3135 C CA . LEU B 1 158 ? -18.516 11.641 12.43 1 53.31 158 LEU B CA 1
ATOM 3136 C C . LEU B 1 158 ? -17.938 12.062 13.781 1 53.31 158 LEU B C 1
ATOM 3138 O O . LEU B 1 158 ? -17.953 13.25 14.125 1 53.31 158 LEU B O 1
ATOM 3142 N N . SER B 1 159 ? -17.578 11.141 14.555 1 51.66 159 SER B N 1
ATOM 3143 C CA . SER B 1 159 ? -17.25 11.617 15.891 1 51.66 159 SER B CA 1
ATOM 3144 C C . SER B 1 159 ? -16.219 12.742 15.828 1 51.66 159 SER B C 1
ATOM 3146 O O . SER B 1 159 ? -16.078 13.508 16.781 1 51.66 159 SER B O 1
ATOM 3148 N N . CYS B 1 160 ? -15.594 12.961 14.703 1 51.28 160 CYS B N 1
ATOM 3149 C CA . CYS B 1 160 ? -14.5 13.906 14.508 1 51.28 160 CYS B CA 1
ATOM 3150 C C . CYS B 1 160 ? -15.023 15.32 14.32 1 51.28 160 CYS B C 1
ATOM 3152 O O . CYS B 1 160 ? -14.367 16.281 14.719 1 51.28 160 CYS B O 1
ATOM 3154 N N . VAL B 1 161 ? -16.219 15.484 13.719 1 49.66 161 VAL B N 1
ATOM 3155 C CA . VAL B 1 161 ? -16.734 16.766 13.273 1 49.66 161 VAL B CA 1
ATOM 3156 C C . VAL B 1 161 ? -17.016 17.656 14.484 1 49.66 161 VAL B C 1
ATOM 3158 O O . VAL B 1 161 ? -16.766 18.875 14.438 1 49.66 161 VAL B O 1
ATOM 3161 N N . PHE B 1 162 ? -17.562 17.125 15.453 1 49.12 162 PHE B N 1
ATOM 3162 C CA . PHE B 1 162 ? -17.984 17.984 16.547 1 49.12 162 PHE B CA 1
ATOM 3163 C C . PHE B 1 162 ? -16.781 18.703 17.156 1 49.12 162 PHE B C 1
ATOM 3165 O O . PHE B 1 162 ? -16.891 19.859 17.562 1 49.12 162 PHE B O 1
ATOM 3172 N N . PHE B 1 163 ? -15.742 18.109 17.062 1 51.97 163 PHE B N 1
ATOM 3173 C CA . PHE B 1 163 ? -14.602 18.703 17.766 1 51.97 163 PHE B CA 1
ATOM 3174 C C . PHE B 1 163 ? -13.922 19.75 16.906 1 51.97 163 PHE B C 1
ATOM 3176 O O . PHE B 1 163 ? -13.258 20.656 17.422 1 51.97 163 PHE B O 1
ATOM 3183 N N . GLN B 1 164 ? -14.211 19.656 15.578 1 52.78 164 GLN B N 1
ATOM 3184 C CA . GLN B 1 164 ? -13.617 20.656 14.688 1 52.78 164 GLN B CA 1
ATOM 3185 C C . GLN B 1 164 ? -14.156 22.047 14.977 1 52.78 164 GLN B C 1
ATOM 3187 O O . GLN B 1 164 ? -13.461 23.047 14.797 1 52.78 164 GLN B O 1
ATOM 3192 N N . GLU B 1 165 ? -15.367 22.031 15.523 1 54.03 165 GLU B N 1
ATOM 3193 C CA . GLU B 1 165 ? -15.992 23.344 15.711 1 54.03 165 GLU B CA 1
ATOM 3194 C C . GLU B 1 165 ? -15.484 24.031 16.984 1 54.03 165 GLU B C 1
ATOM 3196 O O . GLU B 1 165 ? -15.547 25.25 17.094 1 54.03 165 GLU B O 1
ATOM 3201 N N . GLU B 1 166 ? -14.969 23.297 17.797 1 64.25 166 GLU B N 1
ATOM 3202 C CA . GLU B 1 166 ? -14.531 24 19 1 64.25 166 GLU B CA 1
ATOM 3203 C C . GLU B 1 166 ? -13.008 24.125 19.031 1 64.25 166 GLU B C 1
ATOM 3205 O O . GLU B 1 166 ? -12.336 23.297 19.656 1 64.25 166 GLU B O 1
ATOM 3210 N N . ARG B 1 167 ? -12.531 25.234 18.359 1 74.19 167 ARG B N 1
ATOM 3211 C CA . ARG B 1 167 ? -11.117 25.578 18.219 1 74.19 167 ARG B CA 1
ATOM 3212 C C . ARG B 1 167 ? -10.414 25.5 19.578 1 74.19 167 ARG B C 1
ATOM 3214 O O . ARG B 1 167 ? -9.273 25.047 19.656 1 74.19 167 ARG B O 1
ATOM 3221 N N . GLU B 1 168 ? -11.156 25.688 20.641 1 80.69 168 GLU B N 1
ATOM 3222 C CA . GLU B 1 168 ? -10.562 25.781 21.969 1 80.69 168 GLU B CA 1
ATOM 3223 C C . GLU B 1 168 ? -10.188 24.406 22.5 1 80.69 168 GLU B C 1
ATOM 3225 O O . GLU B 1 168 ? -9.289 24.281 23.344 1 80.69 168 GLU B O 1
ATOM 3230 N N . MET B 1 169 ? -10.805 23.484 22 1 83.69 169 MET B N 1
ATOM 3231 C CA . MET B 1 169 ? -10.594 22.125 22.516 1 83.69 169 MET B CA 1
ATOM 3232 C C . MET B 1 169 ? -9.188 21.625 22.188 1 83.69 169 MET B C 1
ATOM 3234 O O . MET B 1 169 ? -8.633 20.812 22.922 1 83.69 169 MET B O 1
ATOM 3238 N N . TRP B 1 170 ? -8.586 22.172 21.234 1 88.25 170 TRP B N 1
ATOM 3239 C CA . TRP B 1 170 ? -7.262 21.719 20.812 1 88.25 170 TRP B CA 1
ATOM 3240 C C . TRP B 1 170 ? -6.184 22.203 21.766 1 88.25 170 TRP B C 1
ATOM 3242 O O . TRP B 1 170 ? -5.059 21.703 21.75 1 88.25 170 TRP B O 1
ATOM 3252 N N . TYR B 1 171 ? -6.637 23.141 22.641 1 88.44 171 TYR B N 1
ATOM 3253 C CA . TYR B 1 171 ? -5.699 23.688 23.625 1 88.44 171 TYR B CA 1
ATOM 3254 C C . TYR B 1 171 ? -5.824 22.984 24.969 1 88.44 171 TYR B C 1
ATOM 3256 O O . TYR B 1 171 ? -4.965 23.141 25.828 1 88.44 171 TYR B O 1
ATOM 3264 N N . LYS B 1 172 ? -6.84 22.25 25.078 1 86.81 172 LYS B N 1
ATOM 3265 C CA . LYS B 1 172 ? -7.125 21.625 26.375 1 86.81 172 LYS B CA 1
ATOM 3266 C C . LYS B 1 172 ? -6.152 20.484 26.656 1 86.81 172 LYS B C 1
ATOM 3268 O O . LYS B 1 172 ? -5.863 19.672 25.781 1 86.81 172 LYS B O 1
ATOM 3273 N N . ARG B 1 173 ? -5.688 20.484 27.953 1 84.56 173 ARG B N 1
ATOM 3274 C CA . ARG B 1 173 ? -4.871 19.406 28.484 1 84.56 173 ARG B CA 1
ATOM 3275 C C . ARG B 1 173 ? -5.324 19.016 29.875 1 84.56 173 ARG B C 1
ATOM 3277 O O . ARG B 1 173 ? -5.562 19.891 30.719 1 84.56 173 ARG B O 1
ATOM 3284 N N . PRO B 1 174 ? -5.461 17.906 30.25 1 84.88 174 PRO B N 1
ATOM 3285 C CA . PRO B 1 174 ? -5.227 16.766 29.344 1 84.88 174 PRO B CA 1
ATOM 3286 C C . PRO B 1 174 ? -6.211 16.719 28.188 1 84.88 174 PRO B C 1
ATOM 3288 O O . PRO B 1 174 ? -7.344 17.203 28.312 1 84.88 174 PRO B O 1
ATOM 3291 N N . CYS B 1 175 ? -5.773 16.203 26.984 1 81.75 175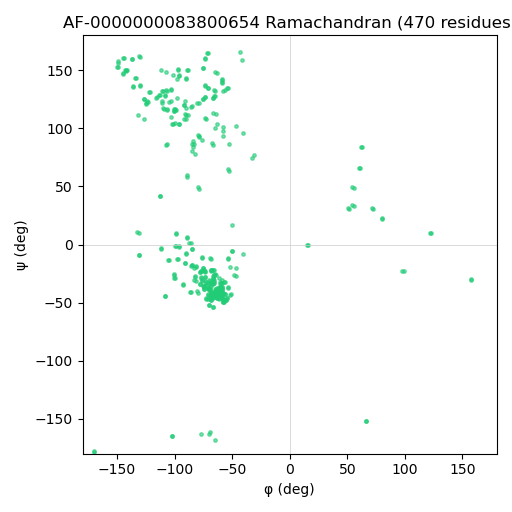 CYS B N 1
ATOM 3292 C CA . CYS B 1 175 ? -6.609 16.094 25.797 1 81.75 175 CYS B CA 1
ATOM 3293 C C . CYS B 1 175 ? -7.75 15.117 26 1 81.75 175 CYS B C 1
ATOM 3295 O O . CYS B 1 175 ? -7.535 14.008 26.5 1 81.75 175 CYS B O 1
ATOM 3297 N N . PRO B 1 176 ? -8.906 15.578 25.609 1 79.19 176 PRO B N 1
ATOM 3298 C CA . PRO B 1 176 ? -10.039 14.656 25.75 1 79.19 176 PRO B CA 1
ATOM 3299 C C . PRO B 1 176 ? -9.852 13.359 24.969 1 79.19 176 PRO B C 1
ATOM 3301 O O . PRO B 1 176 ? -9.312 13.383 23.859 1 79.19 176 PRO B O 1
ATOM 3304 N N . VAL B 1 177 ? -10.289 12.258 25.516 1 77.81 177 VAL B N 1
ATOM 3305 C CA . VAL B 1 177 ? -10.094 10.922 24.969 1 77.81 177 VAL B CA 1
ATOM 3306 C C . VAL B 1 177 ? -10.727 10.82 23.578 1 77.81 177 VAL B C 1
ATOM 3308 O O . VAL B 1 177 ? -10.125 10.281 22.656 1 77.81 177 VAL B O 1
ATOM 3311 N N . PRO B 1 178 ? -11.945 11.383 23.391 1 76.88 178 PRO B N 1
ATOM 3312 C CA . PRO B 1 178 ? -12.539 11.305 22.062 1 76.88 178 PRO B CA 1
ATOM 3313 C C . PRO B 1 178 ? -11.68 11.969 20.984 1 76.88 178 PRO B C 1
ATOM 3315 O O . PRO B 1 178 ? -11.672 11.531 19.828 1 76.88 178 PRO B O 1
ATOM 3318 N N . MET B 1 179 ? -10.984 13.023 21.391 1 81.69 179 MET B N 1
ATOM 3319 C CA . MET B 1 179 ?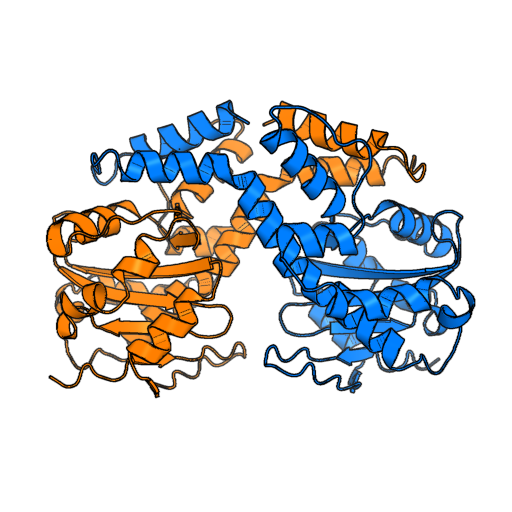 -10.109 13.711 20.453 1 81.69 179 MET B CA 1
ATOM 3320 C C . MET B 1 179 ? -8.891 12.859 20.109 1 81.69 179 MET B C 1
ATOM 3322 O O . MET B 1 179 ? -8.453 12.828 18.953 1 81.69 179 MET B O 1
ATOM 3326 N N . LEU B 1 180 ? -8.414 12.18 21.125 1 81.12 180 LEU B N 1
ATOM 3327 C CA . LEU B 1 180 ? -7.301 11.266 20.891 1 81.12 180 LEU B CA 1
ATOM 3328 C C . LEU B 1 180 ? -7.703 10.133 19.969 1 81.12 180 LEU B C 1
ATOM 3330 O O . LEU B 1 180 ? -6.953 9.781 19.047 1 81.12 180 LEU B O 1
ATOM 3334 N N . LYS B 1 181 ? -8.836 9.648 20.172 1 77.5 181 LYS B N 1
ATOM 3335 C CA . LYS B 1 181 ? -9.352 8.57 19.328 1 77.5 181 LYS B CA 1
ATOM 3336 C C . LYS B 1 181 ? -9.539 9.039 17.891 1 77.5 181 LYS B C 1
ATOM 3338 O O . LYS B 1 181 ? -9.195 8.32 16.953 1 77.5 181 LYS B O 1
ATOM 3343 N N . MET B 1 182 ? -10.023 10.195 17.766 1 80.81 182 MET B N 1
ATOM 3344 C CA . MET B 1 182 ? -10.227 10.766 16.438 1 80.81 182 MET B CA 1
ATOM 3345 C C . MET B 1 182 ? -8.898 10.938 15.711 1 80.81 182 MET B C 1
ATOM 3347 O O . MET B 1 182 ? -8.805 10.664 14.516 1 80.81 182 MET B O 1
ATOM 3351 N N . MET B 1 183 ? -7.922 11.391 16.406 1 84.5 183 MET B N 1
ATOM 3352 C CA . MET B 1 183 ? -6.602 11.586 15.82 1 84.5 183 MET B CA 1
ATOM 3353 C C . MET B 1 183 ? -6.02 10.258 15.344 1 84.5 183 MET B C 1
ATOM 3355 O O . MET B 1 183 ? -5.453 10.18 14.25 1 84.5 183 MET B O 1
ATOM 3359 N N . VAL B 1 184 ? -6.23 9.289 16.094 1 83 184 VAL B N 1
ATOM 3360 C CA . VAL B 1 184 ? -5.711 7.969 15.742 1 83 184 VAL B CA 1
ATOM 3361 C C . VAL B 1 184 ? -6.457 7.426 14.523 1 83 184 VAL B C 1
ATOM 3363 O O . VAL B 1 184 ? -5.84 6.918 13.586 1 83 184 VAL B O 1
ATOM 3366 N N . LEU B 1 185 ? -7.727 7.562 14.523 1 77.81 185 LEU B N 1
ATOM 3367 C CA . LEU B 1 185 ? -8.539 7.07 13.414 1 77.81 185 LEU B CA 1
ATOM 3368 C C . LEU B 1 185 ? -8.172 7.777 12.109 1 77.81 185 LEU B C 1
ATOM 3370 O O . LEU B 1 185 ? -8.094 7.145 11.055 1 77.81 185 LEU B O 1
ATOM 3374 N N . SER B 1 186 ? -7.898 9.023 12.188 1 82.06 186 SER B N 1
ATOM 3375 C CA . SER B 1 186 ? -7.562 9.797 11 1 82.06 186 SER B CA 1
ATOM 3376 C C . SER B 1 186 ? -6.254 9.32 10.375 1 82.06 186 SER B C 1
ATOM 3378 O O . SER B 1 186 ? -6.16 9.164 9.156 1 82.06 186 SER B O 1
ATOM 3380 N N . VAL B 1 187 ? -5.359 9.031 11.25 1 87.88 187 VAL B N 1
ATOM 3381 C CA . VAL B 1 187 ? -4.031 8.711 10.734 1 87.88 187 VAL B CA 1
ATOM 3382 C C . VAL B 1 187 ? -3.988 7.258 10.281 1 87.88 187 VAL B C 1
ATOM 3384 O O . VAL B 1 187 ? -3.334 6.926 9.289 1 87.88 187 VAL B O 1
ATOM 3387 N N . VAL B 1 188 ? -4.75 6.379 10.812 1 84.69 188 VAL B N 1
ATOM 3388 C CA . VAL B 1 188 ? -4.664 4.953 10.516 1 84.69 188 VAL B CA 1
ATOM 3389 C C . VAL B 1 188 ? -5.328 4.66 9.172 1 84.69 188 VAL B C 1
ATOM 3391 O O . VAL B 1 188 ? -4.98 3.688 8.5 1 84.69 188 VAL B O 1
ATOM 3394 N N . HIS B 1 189 ? -6.215 5.484 8.758 1 86.81 189 HIS B N 1
ATOM 3395 C CA . HIS B 1 189 ? -6.961 5.219 7.531 1 86.81 189 HIS B CA 1
ATOM 3396 C C . HIS B 1 189 ? -6.25 5.801 6.312 1 86.81 189 HIS B C 1
ATOM 3398 O O . HIS B 1 189 ? -6.625 5.52 5.176 1 86.81 189 HIS B O 1
ATOM 3404 N N . LEU B 1 190 ? -5.223 6.562 6.512 1 91.62 190 LEU B N 1
ATOM 3405 C CA . LEU B 1 190 ? -4.574 7.234 5.387 1 91.62 190 LEU B CA 1
ATOM 3406 C C . LEU B 1 190 ? -3.781 6.238 4.547 1 91.62 190 LEU B C 1
ATOM 3408 O O . LEU B 1 190 ? -3.682 6.395 3.326 1 91.62 190 LEU B O 1
ATOM 3412 N N . GLN B 1 191 ? -3.252 5.211 5.223 1 89.94 191 GLN B N 1
ATOM 3413 C CA . GLN B 1 191 ? -2.504 4.242 4.426 1 89.94 191 GLN B CA 1
ATOM 3414 C C . GLN B 1 191 ? -3.432 3.434 3.525 1 89.94 191 GLN B C 1
ATOM 3416 O O . GLN B 1 191 ? -3.193 3.32 2.322 1 89.94 191 GLN B O 1
ATOM 3421 N N . PRO B 1 192 ? -4.508 2.82 4.086 1 89 192 PRO B N 1
ATOM 3422 C CA . PRO B 1 192 ? -5.48 2.178 3.201 1 89 192 PRO B CA 1
ATOM 3423 C C . PRO B 1 192 ? -6.008 3.121 2.119 1 89 192 PRO B C 1
ATOM 3425 O O . PRO B 1 192 ? -6.234 2.697 0.983 1 89 192 PRO B O 1
ATOM 3428 N N . LEU B 1 193 ? -6.191 4.344 2.455 1 93.25 193 LEU B N 1
ATOM 3429 C CA . LEU B 1 193 ? -6.652 5.312 1.47 1 93.25 193 LEU B CA 1
ATOM 3430 C C . LEU B 1 193 ? -5.625 5.484 0.355 1 93.25 193 LEU B C 1
ATOM 3432 O O . LEU B 1 193 ? -5.98 5.488 -0.826 1 93.25 193 LEU B O 1
ATOM 3436 N N . ARG B 1 194 ? -4.363 5.629 0.727 1 94.69 194 ARG B N 1
ATOM 3437 C CA . ARG B 1 194 ? -3.297 5.754 -0.263 1 94.69 194 ARG B CA 1
ATOM 3438 C C . ARG B 1 194 ? -3.32 4.586 -1.243 1 94.69 194 ARG B C 1
ATOM 3440 O O . ARG B 1 194 ? -3.254 4.785 -2.457 1 94.69 194 ARG B O 1
ATOM 3447 N N . LEU B 1 195 ? -3.455 3.432 -0.704 1 91.44 195 LEU B N 1
ATOM 3448 C CA . LEU B 1 195 ? -3.449 2.242 -1.548 1 91.44 195 LEU B CA 1
ATOM 3449 C C . LEU B 1 195 ? -4.648 2.24 -2.49 1 91.44 195 LEU B C 1
ATOM 3451 O O . LEU B 1 195 ? -4.516 1.9 -3.668 1 91.44 195 LEU B O 1
ATOM 3455 N N . ALA B 1 196 ? -5.777 2.594 -1.983 1 92.38 196 ALA B N 1
ATOM 3456 C CA . ALA B 1 196 ? -6.98 2.646 -2.809 1 92.38 196 ALA B CA 1
ATOM 3457 C C . ALA B 1 196 ? -6.828 3.66 -3.939 1 92.38 196 ALA B C 1
ATOM 3459 O O . ALA B 1 196 ? -7.246 3.404 -5.07 1 92.38 196 ALA B O 1
ATOM 3460 N N . LEU B 1 197 ? -6.297 4.793 -3.602 1 94.75 197 LEU B N 1
ATOM 3461 C CA . LEU B 1 197 ? -6.07 5.824 -4.609 1 94.75 197 LEU B CA 1
ATOM 3462 C C . LEU B 1 197 ? -5.078 5.34 -5.664 1 94.75 197 LEU B C 1
ATOM 3464 O O . LEU B 1 197 ? -5.293 5.535 -6.863 1 94.75 197 LEU B O 1
ATOM 3468 N N . LEU B 1 198 ? -4.016 4.73 -5.234 1 93.94 198 LEU B N 1
ATOM 3469 C CA . LEU B 1 198 ? -3.014 4.199 -6.152 1 93.94 198 LEU B CA 1
ATOM 3470 C C . LEU B 1 198 ? -3.619 3.135 -7.062 1 93.94 198 LEU B C 1
ATOM 3472 O O . LEU B 1 198 ? -3.324 3.094 -8.258 1 93.94 198 LEU B O 1
ATOM 3476 N N . ASP B 1 199 ? -4.492 2.279 -6.484 1 91.56 199 ASP B N 1
ATOM 3477 C CA . ASP B 1 199 ? -5.18 1.267 -7.281 1 91.56 199 ASP B CA 1
ATOM 3478 C C . ASP B 1 199 ? -6.012 1.911 -8.391 1 91.56 199 ASP B C 1
ATOM 3480 O O . ASP B 1 199 ? -6.012 1.438 -9.523 1 91.56 199 ASP B O 1
ATOM 3484 N N . THR B 1 200 ? -6.68 2.959 -8.023 1 89.94 200 THR B N 1
ATOM 3485 C CA . THR B 1 200 ? -7.496 3.668 -9.008 1 89.94 200 THR B CA 1
ATOM 3486 C C . THR B 1 200 ? -6.621 4.281 -10.094 1 89.94 200 THR B C 1
ATOM 3488 O O . THR B 1 200 ? -6.961 4.223 -11.273 1 89.94 200 THR B O 1
ATOM 3491 N N . LEU B 1 201 ? -5.535 4.855 -9.711 1 89.56 201 LEU B N 1
ATOM 3492 C CA . LEU B 1 201 ? -4.629 5.488 -10.664 1 89.56 201 LEU B CA 1
ATOM 3493 C C . LEU B 1 201 ? -4 4.453 -11.586 1 89.56 201 LEU B C 1
ATOM 3495 O O . LEU B 1 201 ? -3.59 4.777 -12.703 1 89.56 201 LEU B O 1
ATOM 3499 N N . MET B 1 202 ? -3.973 3.17 -11.125 1 89.81 202 MET B N 1
ATOM 3500 C CA . MET B 1 202 ? -3.336 2.104 -11.891 1 89.81 202 MET B CA 1
ATOM 3501 C C . MET B 1 202 ? -4.375 1.298 -12.664 1 89.81 202 MET B C 1
ATOM 3503 O O . MET B 1 202 ? -4.055 0.259 -13.242 1 89.81 202 MET B O 1
ATOM 3507 N N . THR B 1 203 ? -5.539 1.724 -12.703 1 88.06 203 THR B N 1
ATOM 3508 C CA . THR B 1 203 ? -6.633 0.999 -13.344 1 88.06 203 THR B CA 1
ATOM 3509 C C . THR B 1 203 ? -6.297 0.674 -14.797 1 88.06 203 THR B C 1
ATOM 3511 O O . THR B 1 203 ? -6.531 -0.443 -15.258 1 88.06 203 THR B O 1
ATOM 3514 N N . ASP B 1 204 ? -5.809 1.661 -15.531 1 82.25 204 ASP B N 1
ATOM 3515 C CA . ASP B 1 204 ? -5.461 1.42 -16.938 1 82.25 204 ASP B CA 1
ATOM 3516 C C . ASP B 1 204 ? -4.391 0.336 -17.047 1 82.25 204 ASP B C 1
ATOM 3518 O O . ASP B 1 204 ? -4.441 -0.492 -17.969 1 82.25 204 ASP B O 1
ATOM 3522 N N . TYR B 1 205 ? -3.473 0.438 -16.203 1 86.25 205 TYR B N 1
ATOM 3523 C CA . TYR B 1 205 ? -2.436 -0.585 -16.156 1 86.25 205 TYR B CA 1
ATOM 3524 C C . TYR B 1 205 ? -3.039 -1.963 -15.906 1 86.25 205 TYR B C 1
ATOM 3526 O O . TYR B 1 205 ? -2.707 -2.926 -16.594 1 86.25 205 TYR B O 1
ATOM 3534 N N . ILE B 1 206 ? -3.887 -2.102 -14.938 1 89.25 206 ILE B N 1
ATOM 3535 C CA . ILE B 1 206 ? -4.52 -3.363 -14.57 1 89.25 206 ILE B CA 1
ATOM 3536 C C . ILE B 1 206 ? -5.34 -3.893 -15.742 1 89.25 206 ILE B C 1
ATOM 3538 O O . ILE B 1 206 ? -5.293 -5.086 -16.047 1 89.25 206 ILE B O 1
ATOM 3542 N N . THR B 1 207 ? -6.016 -3.037 -16.359 1 87.38 207 THR B N 1
ATOM 3543 C CA . THR B 1 207 ? -6.824 -3.408 -17.516 1 87.38 207 THR B CA 1
ATOM 3544 C C . THR B 1 207 ? -5.945 -3.957 -18.641 1 87.38 207 THR B C 1
ATOM 3546 O O . THR B 1 207 ? -6.309 -4.934 -19.297 1 87.38 207 THR B O 1
ATOM 3549 N N . LEU B 1 208 ? -4.828 -3.326 -18.844 1 84.31 208 LEU B N 1
ATOM 3550 C CA . LEU B 1 208 ? -3.9 -3.768 -19.891 1 84.31 208 LEU B CA 1
ATOM 3551 C C . LEU B 1 208 ? -3.34 -5.148 -19.562 1 84.31 208 LEU B C 1
ATOM 3553 O O . LEU B 1 208 ? -3.246 -6.008 -20.438 1 84.31 208 LEU B O 1
ATOM 3557 N N . VAL B 1 209 ? -2.984 -5.387 -18.344 1 87.31 209 VAL B N 1
ATOM 3558 C CA . VAL B 1 209 ? -2.498 -6.695 -17.922 1 87.31 209 VAL B CA 1
ATOM 3559 C C . VAL B 1 209 ? -3.586 -7.742 -18.125 1 87.31 209 VAL B C 1
ATOM 3561 O O . VAL B 1 209 ? -3.334 -8.805 -18.703 1 87.31 209 VAL B O 1
ATOM 3564 N N . ASP B 1 210 ? -4.785 -7.465 -17.719 1 88.81 210 ASP B N 1
ATOM 3565 C CA . ASP B 1 210 ? -5.906 -8.391 -17.859 1 88.81 210 ASP B CA 1
ATOM 3566 C C . ASP B 1 210 ? -6.168 -8.734 -19.312 1 88.81 210 ASP B C 1
ATOM 3568 O O . ASP B 1 210 ? -6.504 -9.875 -19.641 1 88.81 210 ASP B O 1
ATOM 3572 N N . SER B 1 211 ? -6.117 -7.715 -20.141 1 84.88 211 SER B N 1
ATOM 3573 C CA . SER B 1 211 ? -6.32 -7.93 -21.562 1 84.88 211 SER B CA 1
ATOM 3574 C C . SER B 1 211 ? -5.293 -8.906 -22.125 1 84.88 211 SER B C 1
ATOM 3576 O O . SER B 1 211 ? -5.625 -9.758 -22.953 1 84.88 211 SER B O 1
ATOM 3578 N N . TYR B 1 212 ? -4.18 -8.766 -21.641 1 81.06 212 TYR B N 1
ATOM 3579 C CA . TYR B 1 212 ? -3.115 -9.672 -22.062 1 81.06 212 TYR B CA 1
ATOM 3580 C C . TYR B 1 212 ? -3.381 -11.094 -21.594 1 81.06 212 TYR B C 1
ATOM 3582 O O . TYR B 1 212 ? -3.172 -12.055 -22.344 1 81.06 212 TYR B O 1
ATOM 3590 N N . LEU B 1 213 ? -3.74 -11.203 -20.375 1 83.19 213 LEU B N 1
ATOM 3591 C CA . LEU B 1 213 ? -4.016 -12.508 -19.797 1 83.19 213 LEU B CA 1
ATOM 3592 C C . LEU B 1 213 ? -5.156 -13.203 -20.531 1 83.19 213 LEU B C 1
ATOM 3594 O O . LEU B 1 213 ? -5.188 -14.43 -20.641 1 83.19 213 LEU B O 1
ATOM 3598 N N . SER B 1 214 ? -5.984 -12.383 -20.953 1 80.44 214 SER B N 1
ATOM 3599 C CA . SER B 1 214 ? -7.133 -12.938 -21.672 1 80.44 214 SER B CA 1
ATOM 3600 C C . SER B 1 214 ? -6.754 -13.359 -23.078 1 80.44 214 SER B C 1
ATOM 3602 O O . SER B 1 214 ? -7.422 -14.203 -23.688 1 80.44 214 SER B O 1
ATOM 3604 N N . SER B 1 215 ? -5.762 -12.625 -23.625 1 73.19 215 SER B N 1
ATOM 3605 C CA . SER B 1 215 ? -5.359 -12.945 -24.984 1 73.19 215 SER B CA 1
ATOM 3606 C C . SER B 1 215 ? -4.438 -14.164 -25.031 1 73.19 215 SER B C 1
ATOM 3608 O O . SER B 1 215 ? -4.102 -14.664 -26.094 1 73.19 215 SER B O 1
ATOM 3610 N N . CYS B 1 216 ? -4.707 -15.234 -24.453 1 58.38 216 CYS B N 1
ATOM 3611 C CA . CYS B 1 216 ? -4.172 -16.594 -24.328 1 58.38 216 CYS B CA 1
ATOM 3612 C C . CYS B 1 216 ? -2.736 -16.656 -24.844 1 58.38 216 CYS B C 1
ATOM 3614 O O . CYS B 1 216 ? -2.143 -17.734 -24.891 1 58.38 216 CYS B O 1
ATOM 3616 N N . TYR B 1 217 ? -2.078 -15.586 -25.344 1 52.53 217 TYR B N 1
ATOM 3617 C CA . TYR B 1 217 ? -0.812 -15.805 -26.031 1 52.53 217 TYR B CA 1
ATOM 3618 C C . TYR B 1 217 ? 0.355 -15.766 -25.062 1 52.53 217 TYR B C 1
ATOM 3620 O O . TYR B 1 217 ? 0.918 -14.703 -24.781 1 52.53 217 TYR B O 1
ATOM 3628 N N . TYR B 1 218 ? 0.24 -16.656 -24.094 1 53.59 218 TYR B N 1
ATOM 3629 C CA . TYR B 1 218 ? 1.372 -16.516 -23.188 1 53.59 218 TYR B CA 1
ATOM 3630 C C . TYR B 1 218 ? 2.578 -17.297 -23.688 1 53.59 218 TYR B C 1
ATOM 3632 O O . TYR B 1 218 ? 2.486 -18.5 -23.922 1 53.59 218 TYR B O 1
ATOM 3640 N N . GLU B 1 219 ? 3.418 -16.719 -24.562 1 52.75 219 GLU B N 1
ATOM 3641 C CA . GLU B 1 219 ? 4.73 -17.344 -24.734 1 52.75 219 GLU B CA 1
ATOM 3642 C C . GLU B 1 219 ? 5.676 -16.938 -23.609 1 52.75 219 GLU B C 1
ATOM 3644 O O . GLU B 1 219 ? 5.828 -15.742 -23.312 1 52.75 219 GLU B O 1
ATOM 3649 N N . PRO B 1 220 ? 6.195 -17.828 -22.875 1 51.28 220 PRO B N 1
ATOM 3650 C CA . PRO B 1 220 ? 7.184 -17.578 -21.828 1 51.28 220 PRO B CA 1
ATOM 3651 C C . PRO B 1 220 ? 8.398 -16.797 -22.344 1 51.28 220 PRO B C 1
ATOM 3653 O O . PRO B 1 220 ? 8.82 -16.984 -23.484 1 51.28 220 PRO B O 1
ATOM 3656 N N . GLY B 1 221 ? 8.875 -15.812 -21.672 1 51.22 221 GLY B N 1
ATOM 3657 C CA . GLY B 1 221 ? 10.172 -15.188 -21.906 1 51.22 221 GLY B CA 1
ATOM 3658 C C . GLY B 1 221 ? 10.094 -13.938 -22.75 1 51.22 221 GLY B C 1
ATOM 3659 O O . GLY B 1 221 ? 11.07 -13.188 -22.859 1 51.22 221 GLY B O 1
ATOM 3660 N N . GLU B 1 222 ? 9.047 -13.898 -23.484 1 55.69 222 GLU B N 1
ATOM 3661 C CA . GLU B 1 222 ? 9.133 -12.773 -24.422 1 55.69 222 GLU B CA 1
ATOM 3662 C C . GLU B 1 222 ? 8.641 -11.484 -23.766 1 55.69 222 GLU B C 1
ATOM 3664 O O . GLU B 1 222 ? 7.598 -11.469 -23.109 1 55.69 222 GLU B O 1
ATOM 3669 N N . LEU B 1 223 ? 9.578 -10.531 -23.703 1 57.78 223 LEU B N 1
ATOM 3670 C CA . LEU B 1 223 ? 9.352 -9.156 -23.281 1 57.78 223 LEU B CA 1
ATOM 3671 C C . LEU B 1 223 ? 8.172 -8.539 -24.016 1 57.78 223 LEU B C 1
ATOM 3673 O O . LEU B 1 223 ? 7.688 -7.473 -23.656 1 57.78 223 LEU B O 1
ATOM 3677 N N . ASP B 1 224 ? 7.711 -9.305 -24.922 1 61.75 224 ASP B N 1
ATOM 3678 C CA . ASP B 1 224 ? 6.73 -8.688 -25.812 1 61.75 224 ASP B CA 1
ATOM 3679 C C . ASP B 1 224 ? 5.48 -8.273 -25.047 1 61.75 224 ASP B C 1
ATOM 3681 O O . ASP B 1 224 ? 4.961 -7.172 -25.25 1 61.75 224 ASP B O 1
ATOM 3685 N N . HIS B 1 225 ? 5.129 -9.094 -24.125 1 63.25 225 HIS B N 1
ATOM 3686 C CA . HIS B 1 225 ? 3.918 -8.789 -23.375 1 63.25 225 HIS B CA 1
ATOM 3687 C C . HIS B 1 225 ? 4.133 -7.59 -22.453 1 63.25 225 HIS B C 1
ATOM 3689 O O . HIS B 1 225 ? 3.279 -6.703 -22.359 1 63.25 225 HIS B O 1
ATOM 3695 N N . ILE B 1 226 ? 5.25 -7.613 -21.953 1 66.75 226 ILE B N 1
ATOM 3696 C CA . ILE B 1 226 ? 5.586 -6.586 -20.969 1 66.75 226 ILE B CA 1
ATOM 3697 C C . ILE B 1 226 ? 5.832 -5.258 -21.672 1 66.75 226 ILE B C 1
ATOM 3699 O O . ILE B 1 226 ? 5.418 -4.199 -21.188 1 66.75 226 ILE B O 1
ATOM 3703 N N . SER B 1 227 ? 6.395 -5.473 -22.797 1 68.44 227 SER B N 1
ATOM 3704 C CA . SER B 1 227 ? 6.652 -4.277 -23.594 1 68.44 227 SER B CA 1
ATOM 3705 C C . SER B 1 227 ? 5.352 -3.604 -24.016 1 68.44 227 SER B C 1
ATOM 3707 O O . SER B 1 227 ? 5.246 -2.377 -23.984 1 68.44 227 SER B O 1
ATOM 3709 N N . MET B 1 228 ? 4.406 -4.398 -24.375 1 66.94 228 MET B N 1
ATOM 3710 C CA . MET B 1 228 ? 3.115 -3.863 -24.812 1 66.94 228 MET B CA 1
ATOM 3711 C C . MET B 1 228 ? 2.424 -3.125 -23.672 1 66.94 228 MET B C 1
ATOM 3713 O O . MET B 1 228 ? 1.934 -2.01 -23.844 1 66.94 228 MET B O 1
ATOM 3717 N N . VAL B 1 229 ? 2.459 -3.715 -22.562 1 69.62 229 VAL B N 1
ATOM 3718 C CA . VAL B 1 229 ? 1.777 -3.131 -21.422 1 69.62 229 VAL B CA 1
ATOM 3719 C C . VAL B 1 229 ? 2.49 -1.851 -20.984 1 69.62 229 VAL B C 1
ATOM 3721 O O . VAL B 1 229 ? 1.847 -0.83 -20.734 1 69.62 229 VAL B O 1
ATOM 3724 N N . SER B 1 230 ? 3.762 -1.968 -20.984 1 69.12 230 SER B N 1
ATOM 3725 C CA . SER B 1 230 ? 4.551 -0.831 -20.531 1 69.12 230 SER B CA 1
ATOM 3726 C C . SER B 1 230 ? 4.422 0.353 -21.484 1 69.12 230 SER B C 1
ATOM 3728 O O . SER B 1 230 ? 4.266 1.494 -21.047 1 69.12 230 SER B O 1
ATOM 3730 N N . LYS B 1 231 ? 4.488 0.036 -22.828 1 66.5 231 LYS B N 1
ATOM 3731 C CA . LYS B 1 231 ? 4.406 1.088 -23.844 1 66.5 231 LYS B CA 1
ATOM 3732 C C . LYS B 1 231 ? 3.012 1.706 -23.875 1 66.5 231 LYS B C 1
ATOM 3734 O O . LYS B 1 231 ? 2.871 2.928 -23.969 1 66.5 231 LYS B O 1
ATOM 3739 N N . ASN B 1 232 ? 2.039 0.923 -23.766 1 63.75 232 ASN B N 1
ATOM 3740 C CA . ASN B 1 232 ? 0.664 1.405 -23.844 1 63.75 232 ASN B CA 1
ATOM 3741 C C . ASN B 1 232 ? 0.268 2.184 -22.594 1 63.75 232 ASN B C 1
ATOM 3743 O O . ASN B 1 232 ? -0.494 3.148 -22.672 1 63.75 232 ASN B O 1
ATOM 3747 N N . TYR B 1 233 ? 0.778 1.742 -21.531 1 63.47 233 TYR B N 1
ATOM 3748 C CA . TYR B 1 233 ? 0.457 2.432 -20.281 1 63.47 233 TYR B CA 1
ATOM 3749 C C . TYR B 1 233 ? 1.163 3.779 -20.203 1 63.47 233 TYR B C 1
ATOM 3751 O O . TYR B 1 233 ? 0.561 4.781 -19.812 1 63.47 233 TYR B O 1
ATOM 3759 N N . VAL B 1 234 ? 2.449 3.715 -20.531 1 59.12 234 VAL B N 1
ATOM 3760 C CA . VAL B 1 234 ? 3.221 4.949 -20.453 1 59.12 234 VAL B CA 1
ATOM 3761 C C . VAL B 1 234 ? 2.705 5.945 -21.5 1 59.12 234 VAL B C 1
ATOM 3763 O O . VAL B 1 234 ? 2.682 7.152 -21.25 1 59.12 234 VAL B O 1
ATOM 3766 N N . LYS B 1 235 ? 2.219 5.344 -22.719 1 50.59 235 LYS B N 1
ATOM 3767 C CA . LYS B 1 235 ? 1.677 6.199 -23.766 1 50.59 235 LYS B CA 1
ATOM 3768 C C . LYS B 1 235 ? 0.333 6.793 -23.359 1 50.59 235 LYS B C 1
ATOM 3770 O O . LYS B 1 235 ? -0.064 7.852 -23.844 1 50.59 235 LYS B O 1
ATOM 3775 N N . SER B 1 236 ? -0.34 6.027 -22.625 1 45.41 236 SER B N 1
ATOM 3776 C CA . SER B 1 236 ? -1.657 6.496 -22.203 1 45.41 236 SER B CA 1
ATOM 3777 C C . SER B 1 236 ? -1.551 7.516 -21.078 1 45.41 236 SER B C 1
ATOM 3779 O O . SER B 1 236 ? -2.541 8.156 -20.719 1 45.41 236 SER B O 1
ATOM 3781 N N . CYS B 1 237 ? -0.493 7.293 -20.406 1 41.59 237 CYS B N 1
ATOM 3782 C CA . CYS B 1 237 ? -0.321 8.336 -19.391 1 41.59 237 CYS B CA 1
ATOM 3783 C C . CYS B 1 237 ? 0.258 9.602 -20.016 1 41.59 237 CYS B C 1
ATOM 3785 O O . CYS B 1 237 ? 1.09 9.531 -20.922 1 41.59 237 CYS B O 1
#

Nearest PDB structures (foldseek):
  5fis-assembly1_B  TM=8.519E-01  e=3.540E-14  Bombyx mori
  5fiq-assembly1_A  TM=8.449E-01  e=3.150E-13  Bombyx mori
  7c4c-assembly1_A  TM=8.501E-01  e=1.385E-09  Trypanosoma brucei brucei TREU927
  7c45-assembly1_A  TM=8.284E-01  e=1.469E-09  Trypanosoma brucei brucei TREU927
  7c42-assembly1_A  TM=8.075E-01  e=8.631E-10  Trypanosoma brucei brucei TREU927

Foldseek 3Di:
DQQWFQQKFFQPPDPDRDRRGGGDDLLVVLVVLVPDQEKEWDWDAFPLQPLGDTAWIWIDDDGMITIHGCVVNPLVSCVSHVLCNQQDLRYAYEYADCPSVQVNCCPRRNHHGDNYDHLQVLVQVLVCVVVVGDGDPDTDDLLRLCCVQVVPDCVLQPLQVVVVPPNCQSVDPPRDPSNVSNVVVSRVCRVVSVVSSVCSVCVLLVVLLVVLVVVVPDDPPDCPSVCVSVVVVVVVD/DPQWFQQKFFQPPDPDRPRRGGGDDLLVVLVVLVPDQEKEWDWDAFPLQPLGDTAWIWIDDDGMITIHGCVVCPLVSCVSHVLCNQQDLRYAYEYAPCPSVQVNCCPRRNHHGDNYDHLQVLVQVLVCVVVVGDGDPDTDDLLRLCCVQVVPDCVLQPLQVVVVPPNCQSVDPPRDPSNVVNVVVSRVCRVVSVVSSVCSVCVLLVVLLVVLVVVVPDDPPDCPSVCVSVVVVVVVD

Sequence (474 aa):
MVVDDVKFMSILKGKRIKLTLKSSSFFGVVQRINHDKSLILTDEGVELFNHGRLCWLQIALKNKVYLFDILLLGVQAFKNGLSMILESKHILKVIHDCRAITGCLISQFGVKLTNVFDTQVADVMCFYSETGGFLPNRVSTLKEVLKSHLKVPSSQLLSCVFFQEEREMWYKRPCPVPMLKMMVLSVVHLQPLRLALLDTLMTDYITLVDSYLSSCYYEPGELDHISMVSKNYVKSCMVVDDVKFMSILKGKRIKLTLKSSSFFGVVQRINHDKSLILTDEGVELFNHGRLCWLQIALKNKVYLFDILLLGVQAFKNGLSMILESKHILKVIHDCRAITGCLISQFGVKLTNVFDTQVADVMCFYSETGGFLPNRVSTLKEVLKSHLKVPSSQLLSCVFFQEEREMWYKRPCPVPMLKMMVLSVVHLQPLRLALLDTLMTDYITLVDSYLSSCYYEPGELDHISMVSKNYVKSC

pLDDT: mean 78.92, std 17.04, range [20.11, 96.75]

Organism: NCBI:txid205130

Radius of gyration: 23.55 Å; Cα contacts (8 Å, |Δi|>4): 749; chains: 2; bounding box: 41×68×57 Å

Secondary structure (DSSP, 8-state):
-----EEEEE---SSS-----EEE-HHHHHHHHHT-SEEEEEEEEESGGGT-EEEEEEEE-SSEEEEEEHHHHTTHHIIIIIHHHHH-SSSEEEES--HHHHHHIIIII-----SEEEHHHHHHHHHHHHHTSPPPSSPPPHHHHHHHHH---HHHHHTTHHHHH-GGGGG-SSPPHHHHHHHHHHHHTHHHHHHHHHHHHTHHHHHHHHHHHHS----TT-THHHHHHHHHHHHH-/------EEEE--SSSS-----B---HHHHHHHHHT-SEEEEEEEEESGGGT-EEEEEEEE-SSEEEEEEHHHHTTHHIIIIIHHHHH-SSSEEEES--HHHHHHIIIII-----SEEEHHHHHHHHHHHHHTSPPPSSPPPHHHHHHHHH---HHHHHTTHHHHH-GGGGG-SSPPHHHHHHHHHHHHTHHHHHHHHHHHHTHHHHHHHHHHHHS----TT-THHHHHHHHHHHHH-